Protein AF-0000000078813702 (afdb_homodimer)

Foldseek 3Di:
DVVVVVVVVVVVVVVVVVCPPPPVLPQPAEEEEEEADQQDVQFPLQVLLCVVNSYDYHYPYYHPDALLVVLQCVVVCNSDHPVCLLGHQAYEYEREPLAAQQDDPPEDPALVPDDDNDDPPHNVNSVNSNVRVSLVSQQCLCCVPPHPNDVPPRGHDYAYEYEYDLACLSPNRRVNVVVVCVVVVHHYQYNHVQLPAHQVDADPPVRAGPQCVFADAWDDDPNHTGHDHGDGDPPRPSSNSSSVSVNVSVVVRGDDDD/DVVVVVVVVVVVVVVVPVCPPVPVQPQPAEEEEEEADQQDVQFPLQVLLCVVNSYHYHYPYYHPDALLVVLQCVVVCNSDHPVCLLGHQAYEYERAPLAAQADDPPEDPALVPDDPNDDPPHNVNSVNSNVRVSLVSQQCLCCVPPHPNPVPPRGHDYAYEYEYDQACLSPNRRVNVVVVCVVVVHHYQYNRVQLPAHPVDADPPPRAGPQCVFADAWDDDPNHTGHDHGDGDNPRPSSNSSSVSVNVRVVVRGDDDD

Structure (mmCIF, N/CA/C/O backbone):
data_AF-0000000078813702-model_v1
#
loop_
_entity.id
_entity.type
_entity.pdbx_description
1 polymer 'DUF5040 domain-containing protein'
#
loop_
_atom_site.group_PDB
_atom_site.id
_atom_site.type_symbol
_atom_site.label_atom_id
_atom_site.label_alt_id
_atom_site.label_comp_id
_atom_site.label_asym_id
_atom_site.label_entity_id
_atom_site.label_seq_id
_atom_site.pdbx_PDB_ins_code
_atom_site.Cartn_x
_atom_site.Cartn_y
_atom_site.Cartn_z
_atom_site.occupancy
_atom_site.B_iso_or_equiv
_atom_site.auth_seq_id
_atom_site.auth_comp_id
_atom_site.auth_asym_id
_atom_site.auth_atom_id
_atom_site.pdbx_PDB_model_num
ATOM 1 N N . MET A 1 1 ? -13.148 13.312 -66.688 1 25.5 1 MET A N 1
ATOM 2 C CA . MET A 1 1 ? -11.953 12.656 -66.188 1 25.5 1 MET A CA 1
ATOM 3 C C . MET A 1 1 ? -11.555 13.266 -64.812 1 25.5 1 MET A C 1
ATOM 5 O O . MET A 1 1 ? -10.68 12.734 -64.125 1 25.5 1 MET A O 1
ATOM 9 N N . LYS A 1 2 ? -12 14.539 -64.625 1 39.94 2 LYS A N 1
ATOM 10 C CA . LYS A 1 2 ? -11.578 15.219 -63.375 1 39.94 2 LYS A CA 1
ATOM 11 C C . LYS A 1 2 ? -12.367 14.734 -62.188 1 39.94 2 LYS A C 1
ATOM 13 O O . LYS A 1 2 ? -11.867 14.766 -61.031 1 39.94 2 LYS A O 1
ATOM 18 N N . LYS A 1 3 ? -13.648 14.484 -62.375 1 47.28 3 LYS A N 1
ATOM 19 C CA . LYS A 1 3 ? -14.43 14.07 -61.188 1 47.28 3 LYS A CA 1
ATOM 20 C C . LYS A 1 3 ? -14.016 12.688 -60.719 1 47.28 3 LYS A C 1
ATOM 22 O O . LYS A 1 3 ? -14.234 12.336 -59.562 1 47.28 3 LYS A O 1
ATOM 27 N N . THR A 1 4 ? -13.539 11.922 -61.719 1 44.28 4 THR A N 1
ATOM 28 C CA . THR A 1 4 ? -13.133 10.586 -61.312 1 44.28 4 THR A CA 1
ATOM 29 C C . THR A 1 4 ? -11.836 10.633 -60.5 1 44.28 4 THR A C 1
ATOM 31 O O . THR A 1 4 ? -11.578 9.75 -59.688 1 44.28 4 THR A O 1
ATOM 34 N N . PHE A 1 5 ? -11.078 11.797 -60.688 1 46.25 5 PHE A N 1
ATOM 35 C CA . PHE A 1 5 ? -9.797 11.789 -60 1 46.25 5 PHE A CA 1
ATOM 36 C C . PHE A 1 5 ? -9.984 12.164 -58.531 1 46.25 5 PHE A C 1
ATOM 38 O O . PHE A 1 5 ? -9.234 11.695 -57.656 1 46.25 5 PHE A O 1
ATOM 45 N N . LEU A 1 6 ? -11.039 13.016 -58.25 1 49.47 6 LEU A N 1
ATOM 46 C CA . LEU A 1 6 ? -11.164 13.422 -56.875 1 49.47 6 LEU A CA 1
ATOM 47 C C . LEU A 1 6 ? -11.68 12.273 -56 1 49.47 6 LEU A C 1
ATOM 49 O O . LEU A 1 6 ? -11.258 12.117 -54.844 1 49.47 6 LEU A O 1
ATOM 53 N N . THR A 1 7 ? -12.523 11.367 -56.594 1 49.41 7 THR A N 1
ATOM 54 C CA . THR A 1 7 ? -13.047 10.297 -55.781 1 49.41 7 THR A CA 1
ATOM 55 C C . THR A 1 7 ? -11.961 9.266 -55.469 1 49.41 7 THR A C 1
ATOM 57 O O . THR A 1 7 ? -11.922 8.703 -54.375 1 49.41 7 THR A O 1
ATOM 60 N N . VAL A 1 8 ? -11.023 9.102 -56.406 1 48.59 8 VAL A N 1
ATOM 61 C CA . VAL A 1 8 ? -9.984 8.117 -56.125 1 48.59 8 VAL A CA 1
ATOM 62 C C . VAL A 1 8 ? -9.016 8.672 -55.094 1 48.59 8 VAL A C 1
ATOM 64 O O . VAL A 1 8 ? -8.492 7.934 -54.25 1 48.59 8 VAL A O 1
ATOM 67 N N . LEU A 1 9 ? -8.82 10.047 -55.094 1 47.5 9 LEU A N 1
ATOM 68 C CA . LEU A 1 9 ? -7.895 10.578 -54.094 1 47.5 9 LEU A CA 1
ATOM 69 C C . LEU A 1 9 ? -8.508 10.508 -52.688 1 47.5 9 LEU A C 1
ATOM 71 O O . LEU A 1 9 ? -7.82 10.188 -51.719 1 47.5 9 LEU A O 1
ATOM 75 N N . LEU A 1 10 ? -9.867 10.68 -52.625 1 48.09 10 LEU A N 1
ATOM 76 C CA . LEU A 1 10 ? -10.477 10.602 -51.312 1 48.09 10 LEU A CA 1
ATOM 77 C C . LEU A 1 10 ? -10.523 9.156 -50.812 1 48.09 10 LEU A C 1
ATOM 79 O O . LEU A 1 10 ? -10.398 8.906 -49.594 1 48.09 10 LEU A O 1
ATOM 83 N N . PHE A 1 11 ? -10.711 8.18 -51.781 1 43.91 11 PHE A N 1
ATOM 84 C CA . PHE A 1 11 ? -10.711 6.801 -51.312 1 43.91 11 PHE A CA 1
ATOM 85 C C . PHE A 1 11 ? -9.32 6.395 -50.844 1 43.91 11 PHE A C 1
ATOM 87 O O . PHE A 1 11 ? -9.188 5.59 -49.906 1 43.91 11 PHE A O 1
ATOM 94 N N . TYR A 1 12 ? -8.273 6.848 -51.562 1 43.09 12 TYR A N 1
ATOM 95 C CA . TYR A 1 12 ? -6.941 6.457 -51.094 1 43.09 12 TYR A CA 1
ATOM 96 C C . TYR A 1 12 ? -6.609 7.133 -49.781 1 43.09 12 TYR A C 1
ATOM 98 O O . TYR A 1 12 ? -5.848 6.594 -48.969 1 43.09 12 TYR A O 1
ATOM 106 N N . ILE A 1 13 ? -7.105 8.398 -49.625 1 42.12 13 ILE A N 1
ATOM 107 C CA . ILE A 1 13 ? -6.754 9.023 -48.344 1 42.12 13 ILE A CA 1
ATOM 108 C C . ILE A 1 13 ? -7.48 8.32 -47.188 1 42.12 13 ILE A C 1
ATOM 110 O O . ILE A 1 13 ? -6.953 8.211 -46.094 1 42.12 13 ILE A O 1
ATOM 114 N N . PHE A 1 14 ? -8.805 7.926 -47.438 1 39.81 14 PHE A N 1
ATOM 115 C CA . PHE A 1 14 ? -9.484 7.301 -46.312 1 39.81 14 PHE A CA 1
ATOM 116 C C . PHE A 1 14 ? -8.875 5.938 -46 1 39.81 14 PHE A C 1
ATOM 118 O O . PHE A 1 14 ? -8.961 5.461 -44.875 1 39.81 14 PHE A O 1
ATOM 125 N N . THR A 1 15 ? -8.523 5.176 -47.125 1 38.78 15 THR A N 1
ATOM 126 C CA . THR A 1 15 ? -7.984 3.879 -46.719 1 38.78 15 THR A CA 1
ATOM 127 C C . THR A 1 15 ? -6.648 4.039 -46 1 38.78 15 THR A C 1
ATOM 129 O O . THR A 1 15 ? -6.188 3.113 -45.344 1 38.78 15 THR A O 1
ATOM 132 N N . GLY A 1 16 ? -5.914 5.102 -46.406 1 35.06 16 GLY A N 1
ATOM 133 C CA . GLY A 1 16 ? -4.625 5.191 -45.75 1 35.06 16 GLY A CA 1
ATOM 134 C C . GLY A 1 16 ? -4.734 5.504 -44.281 1 35.06 16 GLY A C 1
ATOM 135 O O . GLY A 1 16 ? -3.744 5.449 -43.531 1 35.06 16 GLY A O 1
ATOM 136 N N . ILE A 1 17 ? -5.793 6.312 -43.969 1 34.28 17 ILE A N 1
ATOM 137 C CA . ILE A 1 17 ? -5.73 6.695 -42.562 1 34.28 17 ILE A CA 1
ATOM 138 C C . ILE A 1 17 ? -5.996 5.48 -41.656 1 34.28 17 ILE A C 1
ATOM 140 O O . ILE A 1 17 ? -5.719 5.5 -40.469 1 34.28 17 ILE A O 1
ATOM 144 N N . ALA A 1 18 ? -6.871 4.531 -42.125 1 32.56 18 ALA A N 1
ATOM 145 C CA . ALA A 1 18 ? -7.238 3.535 -41.125 1 32.56 18 ALA A CA 1
ATOM 146 C C . ALA A 1 18 ? -6.07 2.598 -40.812 1 32.56 18 ALA A C 1
ATOM 148 O O . ALA A 1 18 ? -6.219 1.638 -40.062 1 32.56 18 ALA A O 1
ATOM 149 N N . VAL A 1 19 ? -5.148 2.461 -41.781 1 27.98 19 VAL A N 1
ATOM 150 C CA . VAL A 1 19 ? -4.172 1.543 -41.219 1 27.98 19 VAL A CA 1
ATOM 151 C C . VAL A 1 19 ? -3.471 2.205 -40.031 1 27.98 19 VAL A C 1
ATOM 153 O O . VAL A 1 19 ? -2.441 2.863 -40.188 1 27.98 19 VAL A O 1
ATOM 156 N N . ALA A 1 20 ? -3.938 3.332 -39.469 1 33.28 20 ALA A N 1
ATOM 157 C CA . ALA A 1 20 ? -3.291 3.467 -38.188 1 33.28 20 ALA A CA 1
ATOM 158 C C . ALA A 1 20 ? -2.988 2.1 -37.562 1 33.28 20 ALA A C 1
ATOM 160 O O . ALA A 1 20 ? -3.902 1.347 -37.219 1 33.28 20 ALA A O 1
ATOM 161 N N . GLN A 1 21 ? -2.062 1.32 -38.125 1 29.66 21 GLN A N 1
ATOM 162 C CA . GLN A 1 21 ? -1.449 0.093 -37.625 1 29.66 21 GLN A CA 1
ATOM 163 C C . GLN A 1 21 ? -1.548 0.002 -36.094 1 29.66 21 GLN A C 1
ATOM 165 O O . GLN A 1 21 ? -1.183 0.943 -35.406 1 29.66 21 GLN A O 1
ATOM 170 N N . ASN A 1 22 ? -2.584 -0.532 -35.531 1 34.44 22 ASN A N 1
ATOM 171 C CA . ASN A 1 22 ? -2.426 -1.253 -34.281 1 34.44 22 ASN A CA 1
ATOM 172 C C . ASN A 1 22 ? -0.98 -1.686 -34.062 1 34.44 22 ASN A C 1
ATOM 174 O O . ASN A 1 22 ? -0.548 -2.715 -34.594 1 34.44 22 ASN A O 1
ATOM 178 N N . LEU A 1 23 ? -0.063 -0.91 -34.344 1 37.12 23 LEU A N 1
ATOM 179 C CA . LEU A 1 23 ? 1.219 -1.388 -33.844 1 37.12 23 LEU A CA 1
ATOM 180 C C . LEU A 1 23 ? 1.02 -2.297 -32.625 1 37.12 23 LEU A C 1
ATOM 182 O O . LEU A 1 23 ? 0.469 -1.871 -31.625 1 37.12 23 LEU A O 1
ATOM 186 N N . SER A 1 24 ? 0.546 -3.447 -32.844 1 40.66 24 SER A N 1
ATOM 187 C CA . SER A 1 24 ? 0.539 -4.484 -31.812 1 40.66 24 SER A CA 1
ATOM 188 C C . SER A 1 24 ? 1.57 -4.195 -30.734 1 40.66 24 SER A C 1
ATOM 190 O O . SER A 1 24 ? 2.775 -4.289 -30.969 1 40.66 24 SER A O 1
ATOM 192 N N . LYS A 1 25 ? 1.505 -3.111 -30.156 1 52.72 25 LYS A N 1
ATOM 193 C CA . LYS A 1 25 ? 2.41 -2.836 -29.031 1 52.72 25 LYS A CA 1
ATOM 194 C C . LYS A 1 25 ? 2.855 -4.129 -28.359 1 52.72 25 LYS A C 1
ATOM 196 O O . LYS A 1 25 ? 2.037 -4.844 -27.781 1 52.72 25 LYS A O 1
ATOM 201 N N . THR A 1 26 ? 3.773 -4.91 -28.922 1 74.38 26 THR A N 1
ATOM 202 C CA . THR A 1 26 ? 4.387 -6.121 -28.391 1 74.38 26 THR A CA 1
ATOM 203 C C . THR A 1 26 ? 4.598 -6 -26.875 1 74.38 26 THR A C 1
ATOM 205 O O . THR A 1 26 ? 5.16 -5.012 -26.406 1 74.38 26 THR A O 1
ATOM 208 N N . THR A 1 27 ? 3.75 -6.773 -26.188 1 83.56 27 THR A N 1
ATOM 209 C CA . THR A 1 27 ? 3.92 -6.816 -24.75 1 83.56 27 THR A CA 1
ATOM 210 C C . THR A 1 27 ? 5.32 -7.301 -24.375 1 83.56 27 THR A C 1
ATOM 212 O O . THR A 1 27 ? 5.879 -8.172 -25.047 1 83.56 27 THR A O 1
ATOM 215 N N . GLU A 1 28 ? 5.754 -6.672 -23.406 1 89.19 28 GLU A N 1
ATOM 216 C CA . GLU A 1 28 ? 7.105 -6.969 -22.938 1 89.19 28 GLU A CA 1
ATOM 217 C C . GLU A 1 28 ? 7.125 -8.203 -22.047 1 89.19 28 GLU A C 1
ATOM 219 O O . GLU A 1 28 ? 8.086 -8.977 -22.078 1 89.19 28 GLU A O 1
ATOM 224 N N . TYR A 1 29 ? 6.055 -8.422 -21.344 1 97.25 29 TYR A N 1
ATOM 225 C CA . TYR A 1 29 ? 5.988 -9.508 -20.375 1 97.25 29 TYR A CA 1
ATOM 226 C C . TYR A 1 29 ? 4.707 -10.32 -20.547 1 97.25 29 TYR A C 1
ATOM 228 O O . TYR A 1 29 ? 3.744 -9.844 -21.156 1 97.25 29 TYR A O 1
ATOM 236 N N . LYS A 1 30 ? 4.773 -11.5 -20.172 1 98.31 30 LYS A N 1
ATOM 237 C CA . LYS A 1 30 ? 3.6 -12.344 -19.969 1 98.31 30 LYS A CA 1
ATOM 238 C C . LYS A 1 30 ? 3.482 -12.805 -18.531 1 98.31 30 LYS A C 1
ATOM 240 O O . LYS A 1 30 ? 4.391 -13.453 -18 1 98.31 30 LYS A O 1
ATOM 245 N N . ILE A 1 31 ? 2.363 -12.5 -17.891 1 98.75 31 ILE A N 1
ATOM 246 C CA . ILE A 1 31 ? 2.195 -12.812 -16.469 1 98.75 31 ILE A CA 1
ATOM 247 C C . ILE A 1 31 ? 0.979 -13.719 -16.281 1 98.75 31 ILE A C 1
ATOM 249 O O . ILE A 1 31 ? -0.13 -13.375 -16.703 1 98.75 31 ILE A O 1
ATOM 253 N N . LEU A 1 32 ? 1.198 -14.859 -15.727 1 98.88 32 LEU A N 1
ATOM 254 C CA . LEU A 1 32 ? 0.142 -15.812 -15.406 1 98.88 32 LEU A CA 1
ATOM 255 C C . LEU A 1 32 ? -0.361 -15.617 -13.984 1 98.88 32 LEU A C 1
ATOM 257 O O . LEU A 1 32 ? 0.436 -15.531 -13.047 1 98.88 32 LEU A O 1
ATOM 261 N N . LEU A 1 33 ? -1.659 -15.508 -13.867 1 98.88 33 LEU A N 1
ATOM 262 C CA . LEU A 1 33 ? -2.289 -15.391 -12.555 1 98.88 33 LEU A CA 1
ATOM 263 C C . LEU A 1 33 ? -3.201 -16.594 -12.289 1 98.88 33 LEU A C 1
ATOM 265 O O . LEU A 1 33 ? -4.016 -16.953 -13.133 1 98.88 33 LEU A O 1
ATOM 269 N N . THR A 1 34 ? -2.979 -17.203 -11.195 1 98.69 34 THR A N 1
ATOM 270 C CA . THR A 1 34 ? -3.951 -18.172 -10.68 1 98.69 34 THR A CA 1
ATOM 271 C C . THR A 1 34 ? -4.594 -17.656 -9.398 1 98.69 34 THR A C 1
ATOM 273 O O . THR A 1 34 ? -3.969 -16.906 -8.641 1 98.69 34 THR A O 1
ATOM 276 N N . GLY A 1 35 ? -5.758 -17.984 -9.219 1 97.69 35 GLY A N 1
ATOM 277 C CA . GLY A 1 35 ? -6.527 -17.516 -8.078 1 97.69 35 GLY A CA 1
ATOM 278 C C . GLY A 1 35 ? -7.992 -17.906 -8.148 1 97.69 35 GLY A C 1
ATOM 279 O O . GLY A 1 35 ? -8.367 -18.812 -8.898 1 97.69 35 GLY A O 1
ATOM 280 N N . ALA A 1 36 ? -8.758 -17.312 -7.305 1 96.12 36 ALA A N 1
ATOM 281 C CA . ALA A 1 36 ? -10.195 -17.531 -7.242 1 96.12 36 ALA A CA 1
ATOM 282 C C . ALA A 1 36 ? -10.961 -16.234 -7.523 1 96.12 36 ALA A C 1
ATOM 284 O O . ALA A 1 36 ? -10.648 -15.516 -8.477 1 96.12 36 ALA A O 1
ATOM 285 N N . SER A 1 37 ? -11.945 -15.992 -6.777 1 94.19 37 SER A N 1
ATOM 286 C CA . SER A 1 37 ? -12.852 -14.891 -7.07 1 94.19 37 SER A CA 1
ATOM 287 C C . SER A 1 37 ? -12.133 -13.547 -6.969 1 94.19 37 SER A C 1
ATOM 289 O O . SER A 1 37 ? -12.391 -12.641 -7.766 1 94.19 37 SER A O 1
ATOM 291 N N . PHE A 1 38 ? -11.195 -13.367 -6.105 1 94.19 38 PHE A N 1
ATOM 292 C CA . PHE A 1 38 ? -10.523 -12.094 -5.887 1 94.19 38 PHE A CA 1
ATOM 293 C C . PHE A 1 38 ? -9.578 -11.781 -7.039 1 94.19 38 PHE A C 1
ATOM 295 O O . PHE A 1 38 ? -9.148 -10.633 -7.211 1 94.19 38 PHE A O 1
ATOM 302 N N . ALA A 1 39 ? -9.289 -12.82 -7.73 1 95.5 39 ALA A N 1
ATOM 303 C CA . ALA A 1 39 ? -8.336 -12.68 -8.828 1 95.5 39 ALA A CA 1
ATOM 304 C C . ALA A 1 39 ? -9.031 -12.789 -10.18 1 95.5 39 ALA A C 1
ATOM 306 O O . ALA A 1 39 ? -8.391 -12.688 -11.227 1 95.5 39 ALA A O 1
ATOM 307 N N . SER A 1 40 ? -10.297 -12.977 -10.172 1 95.31 40 SER A N 1
ATOM 308 C CA . SER A 1 40 ? -11.023 -13.195 -11.414 1 95.31 40 SER A CA 1
ATOM 309 C C . SER A 1 40 ? -10.977 -11.961 -12.312 1 95.31 40 SER A C 1
ATOM 311 O O . SER A 1 40 ? -10.867 -10.836 -11.82 1 95.31 40 SER A O 1
ATOM 313 N N . PRO A 1 41 ? -11.109 -12.188 -13.609 1 93.5 41 PRO A N 1
ATOM 314 C CA . PRO A 1 41 ? -10.969 -11.062 -14.539 1 93.5 41 PRO A CA 1
ATOM 315 C C . PRO A 1 41 ? -12.031 -9.984 -14.328 1 93.5 41 PRO A C 1
ATOM 317 O O . PRO A 1 41 ? -11.805 -8.82 -14.664 1 93.5 41 PRO A O 1
ATOM 320 N N . GLN A 1 42 ? -13.117 -10.352 -13.719 1 93.56 42 GLN A N 1
ATOM 321 C CA . GLN A 1 42 ? -14.195 -9.391 -13.484 1 93.56 42 GLN A CA 1
ATOM 322 C C . GLN A 1 42 ? -13.75 -8.297 -12.516 1 93.56 42 GLN A C 1
ATOM 324 O O . GLN A 1 42 ? -14.352 -7.227 -12.461 1 93.56 42 GLN A O 1
ATOM 329 N N . ASN A 1 43 ? -12.734 -8.555 -11.734 1 95.44 43 ASN A N 1
ATOM 330 C CA . ASN A 1 43 ? -12.234 -7.559 -10.797 1 95.44 43 ASN A CA 1
ATOM 331 C C . ASN A 1 43 ? -11.453 -6.461 -11.508 1 95.44 43 ASN A C 1
ATOM 333 O O . ASN A 1 43 ? -11.734 -5.273 -11.328 1 95.44 43 ASN A O 1
ATOM 337 N N . GLY A 1 44 ? -10.523 -6.852 -12.242 1 96 44 GLY A N 1
ATOM 338 C CA . GLY A 1 44 ? -9.883 -5.895 -13.133 1 96 44 GLY A CA 1
ATOM 339 C C . GLY A 1 44 ? -8.508 -5.469 -12.656 1 96 44 GLY A C 1
ATOM 340 O O . GLY A 1 44 ? -7.699 -4.977 -13.445 1 96 44 GLY A O 1
ATOM 341 N N . TRP A 1 45 ? -8.188 -5.652 -11.359 1 98.12 45 TRP A N 1
ATOM 342 C CA . TRP A 1 45 ? -6.93 -5.105 -10.859 1 98.12 45 TRP A CA 1
ATOM 343 C C . TRP A 1 45 ? -5.742 -5.695 -11.609 1 98.12 45 TRP A C 1
ATOM 345 O O . TRP A 1 45 ? -4.773 -4.992 -11.906 1 98.12 45 TRP A O 1
ATOM 355 N N . PHE A 1 46 ? -5.812 -7.004 -11.945 1 98.56 46 PHE A N 1
ATOM 356 C CA . PHE A 1 46 ? -4.719 -7.691 -12.617 1 98.56 46 PHE A CA 1
ATOM 357 C C . PHE A 1 46 ? -4.562 -7.199 -14.047 1 98.56 46 PHE A C 1
ATOM 359 O O . PHE A 1 46 ? -3.453 -6.91 -14.492 1 98.56 46 PHE A O 1
ATOM 366 N N . GLU A 1 47 ? -5.621 -7.004 -14.734 1 98.06 47 GLU A N 1
ATOM 367 C CA . GLU A 1 47 ? -5.609 -6.531 -16.109 1 98.06 47 GLU A CA 1
ATOM 368 C C . GLU A 1 47 ? -5.098 -5.094 -16.203 1 98.06 47 GLU A C 1
ATOM 370 O O . GLU A 1 47 ? -4.281 -4.773 -17.062 1 98.06 47 GLU A O 1
ATOM 375 N N . ILE A 1 48 ? -5.602 -4.293 -15.266 1 97.38 48 ILE A N 1
ATOM 376 C CA . ILE A 1 48 ? -5.121 -2.916 -15.188 1 97.38 48 ILE A CA 1
ATOM 377 C C . ILE A 1 48 ? -3.611 -2.908 -14.961 1 97.38 48 ILE A C 1
ATOM 379 O O . ILE A 1 48 ? -2.879 -2.205 -15.664 1 97.38 48 ILE A O 1
ATOM 383 N N . GLY A 1 49 ? -3.148 -3.686 -13.992 1 97.75 49 GLY A N 1
ATOM 384 C CA . GLY A 1 49 ? -1.734 -3.746 -13.664 1 97.75 49 GLY A CA 1
ATOM 385 C C . GLY A 1 49 ? -0.873 -4.227 -14.812 1 97.75 49 GLY A C 1
ATOM 386 O O . GLY A 1 49 ? 0.174 -3.643 -15.102 1 97.75 49 GLY A O 1
ATOM 387 N N . CYS A 1 50 ? -1.33 -5.219 -15.469 1 98 50 CYS A N 1
ATOM 388 C CA . CYS A 1 50 ? -0.576 -5.75 -16.594 1 98 50 CYS A CA 1
ATOM 389 C C . CYS A 1 50 ? -0.479 -4.727 -17.719 1 98 50 CYS A C 1
ATOM 391 O O . CYS A 1 50 ? 0.575 -4.578 -18.344 1 98 50 CYS A O 1
ATOM 393 N N . ARG A 1 51 ? -1.549 -4.047 -17.953 1 96.81 51 ARG A N 1
ATOM 394 C CA . ARG A 1 51 ? -1.504 -2.998 -18.969 1 96.81 51 ARG A CA 1
ATOM 395 C C . ARG A 1 51 ? -0.458 -1.943 -18.625 1 96.81 51 ARG A C 1
ATOM 397 O O . ARG A 1 51 ? 0.33 -1.537 -19.484 1 96.81 51 ARG A O 1
ATOM 404 N N . LYS A 1 52 ? -0.448 -1.562 -17.438 1 96.06 52 LYS A N 1
ATOM 405 C CA . LYS A 1 52 ? 0.506 -0.55 -17 1 96.06 52 LYS A CA 1
ATOM 406 C C . LYS A 1 52 ? 1.94 -1.057 -17.109 1 96.06 52 LYS A C 1
ATOM 408 O O . LYS A 1 52 ? 2.861 -0.277 -17.375 1 96.06 52 LYS A O 1
ATOM 413 N N . LEU A 1 53 ? 2.109 -2.344 -16.984 1 96.88 53 LEU A N 1
ATOM 414 C CA . LEU A 1 53 ? 3.426 -2.969 -17.062 1 96.88 53 LEU A CA 1
ATOM 415 C C . LEU A 1 53 ? 3.779 -3.33 -18.5 1 96.88 53 LEU A C 1
ATOM 417 O O . LEU A 1 53 ? 4.84 -3.904 -18.75 1 96.88 53 LEU A O 1
ATOM 421 N N . ASN A 1 54 ? 2.9 -3.053 -19.422 1 96.06 54 ASN A N 1
ATOM 422 C CA . ASN A 1 54 ? 3.033 -3.514 -20.797 1 96.06 54 ASN A CA 1
ATOM 423 C C . ASN A 1 54 ? 3.199 -5.031 -20.859 1 96.06 54 ASN A C 1
ATOM 425 O O . ASN A 1 54 ? 4.105 -5.531 -21.531 1 96.06 54 ASN A O 1
ATOM 429 N N . ALA A 1 55 ? 2.34 -5.648 -20.109 1 97.81 55 ALA A N 1
ATOM 430 C CA . ALA A 1 55 ? 2.363 -7.109 -20.047 1 97.81 55 ALA A CA 1
ATOM 431 C C . ALA A 1 55 ? 1.054 -7.707 -20.547 1 97.81 55 ALA A C 1
ATOM 433 O O . ALA A 1 55 ? -0.005 -7.086 -20.438 1 97.81 55 ALA A O 1
ATOM 434 N N . GLU A 1 56 ? 1.128 -8.828 -21.141 1 98.06 56 GLU A N 1
ATOM 435 C CA . GLU A 1 56 ? -0.053 -9.641 -21.422 1 98.06 56 GLU A CA 1
ATOM 436 C C . GLU A 1 56 ? -0.547 -10.352 -20.172 1 98.06 56 GLU A C 1
ATOM 438 O O . GLU A 1 56 ? 0.216 -11.062 -19.5 1 98.06 56 GLU A O 1
ATOM 443 N N . ALA A 1 57 ? -1.76 -10.148 -19.891 1 98.19 57 ALA A N 1
ATOM 444 C CA . ALA A 1 57 ? -2.379 -10.797 -18.734 1 98.19 57 ALA A CA 1
ATOM 445 C C . ALA A 1 57 ? -2.893 -12.188 -19.109 1 98.19 57 ALA A C 1
ATOM 447 O O . ALA A 1 57 ? -3.773 -12.328 -19.953 1 98.19 57 ALA A O 1
ATOM 448 N N . ILE A 1 58 ? -2.375 -13.203 -18.531 1 98.38 58 ILE A N 1
ATOM 449 C CA . ILE A 1 58 ? -2.922 -14.555 -18.625 1 98.38 58 ILE A CA 1
ATOM 450 C C . ILE A 1 58 ? -3.635 -14.914 -17.312 1 98.38 58 ILE A C 1
ATOM 452 O O . ILE A 1 58 ? -3.006 -15.398 -16.375 1 98.38 58 ILE A O 1
ATOM 456 N N . ASN A 1 59 ? -4.855 -14.703 -17.281 1 98.5 59 ASN A N 1
ATOM 457 C CA . ASN A 1 59 ? -5.629 -14.867 -16.062 1 98.5 59 ASN A CA 1
ATOM 458 C C . ASN A 1 59 ? -6.359 -16.203 -16.031 1 98.5 59 ASN A C 1
ATOM 460 O O . ASN A 1 59 ? -7.293 -16.422 -16.812 1 98.5 59 ASN A O 1
ATOM 464 N N . ARG A 1 60 ? -5.992 -17.078 -15.125 1 98.44 60 ARG A N 1
ATOM 465 C CA . ARG A 1 60 ? -6.582 -18.406 -14.984 1 98.44 60 ARG A CA 1
ATOM 466 C C . ARG A 1 60 ? -7.441 -18.5 -13.727 1 98.44 60 ARG A C 1
ATOM 468 O O . ARG A 1 60 ? -7.801 -19.594 -13.289 1 98.44 60 ARG A O 1
ATOM 475 N N . ALA A 1 61 ? -7.699 -17.391 -13.133 1 98.38 61 ALA A N 1
ATOM 476 C CA . ALA A 1 61 ? -8.5 -17.406 -11.914 1 98.38 61 ALA A CA 1
ATOM 477 C C . ALA A 1 61 ? -9.945 -17.797 -12.203 1 98.38 61 ALA A C 1
ATOM 479 O O . ALA A 1 61 ? -10.531 -17.328 -13.18 1 98.38 61 ALA A O 1
ATOM 480 N N . ILE A 1 62 ? -10.477 -18.641 -11.406 1 96.38 62 ILE A N 1
ATOM 481 C CA . ILE A 1 62 ? -11.867 -19.062 -11.492 1 96.38 62 ILE A CA 1
ATOM 482 C C . ILE A 1 62 ? -12.523 -18.953 -10.117 1 96.38 62 ILE A C 1
ATOM 484 O O . ILE A 1 62 ? -12.016 -19.516 -9.141 1 96.38 62 ILE A O 1
ATOM 488 N N . GLY A 1 63 ? -13.641 -18.234 -10.07 1 94.88 63 GLY A N 1
ATOM 489 C CA . GLY A 1 63 ? -14.367 -18.109 -8.812 1 94.88 63 GLY A CA 1
ATOM 490 C C . GLY A 1 63 ? -14.672 -19.438 -8.164 1 94.88 63 GLY A C 1
ATOM 491 O O . GLY A 1 63 ? -15.078 -20.391 -8.836 1 94.88 63 GLY A O 1
ATOM 492 N N . GLY A 1 64 ? -14.484 -19.547 -6.801 1 93.94 64 GLY A N 1
ATOM 493 C CA . GLY A 1 64 ? -14.805 -20.75 -6.062 1 93.94 64 GLY A CA 1
ATOM 494 C C . GLY A 1 64 ? -13.664 -21.75 -6.023 1 93.94 64 GLY A C 1
ATOM 495 O O . GLY A 1 64 ? -13.672 -22.688 -5.215 1 93.94 64 GLY A O 1
ATOM 496 N N . GLU A 1 65 ? -12.664 -21.562 -6.836 1 96.56 65 GLU A N 1
ATOM 497 C CA . GLU A 1 65 ? -11.539 -22.484 -6.859 1 96.56 65 GLU A CA 1
ATOM 498 C C . GLU A 1 65 ? -10.555 -22.203 -5.73 1 96.56 65 GLU A C 1
ATOM 500 O O . GLU A 1 65 ? -10.523 -21.078 -5.207 1 96.56 65 GLU A O 1
ATOM 505 N N . ALA A 1 66 ? -9.906 -23.266 -5.34 1 98.06 66 ALA A N 1
ATOM 506 C CA . ALA A 1 66 ? -8.836 -23.203 -4.348 1 98.06 66 ALA A CA 1
ATOM 507 C C . ALA A 1 66 ? -7.496 -23.625 -4.953 1 98.06 66 ALA A C 1
ATOM 509 O O . ALA A 1 66 ? -7.426 -23.984 -6.129 1 98.06 66 ALA A O 1
ATOM 510 N N . ILE A 1 67 ? -6.492 -23.516 -4.148 1 98.69 67 ILE A N 1
ATOM 511 C CA . ILE A 1 67 ? -5.16 -23.891 -4.602 1 98.69 67 ILE A CA 1
ATOM 512 C C . ILE A 1 67 ? -5.16 -25.359 -5.047 1 98.69 67 ILE A C 1
ATOM 514 O O . ILE A 1 67 ? -4.43 -25.734 -5.965 1 98.69 67 ILE A O 1
ATOM 518 N N . ALA A 1 68 ? -6.008 -26.156 -4.461 1 98.69 68 ALA A N 1
ATOM 519 C CA . ALA A 1 68 ? -6.145 -27.547 -4.875 1 98.69 68 ALA A CA 1
ATOM 520 C C . ALA A 1 68 ? -6.547 -27.641 -6.344 1 98.69 68 ALA A C 1
ATOM 522 O O . ALA A 1 68 ? -6.059 -28.5 -7.074 1 98.69 68 ALA A O 1
ATOM 523 N N . ASN A 1 69 ? -7.438 -26.797 -6.762 1 98.56 69 ASN A N 1
ATOM 524 C CA . ASN A 1 69 ? -7.859 -26.781 -8.156 1 98.56 69 ASN A CA 1
ATOM 525 C C . ASN A 1 69 ? -6.711 -26.406 -9.086 1 98.56 69 ASN A C 1
ATOM 527 O O . ASN A 1 69 ? -6.547 -27 -10.156 1 98.56 69 ASN A O 1
ATOM 531 N N . THR A 1 70 ? -5.965 -25.406 -8.672 1 98.56 70 THR A N 1
ATOM 532 C CA . THR A 1 70 ? -4.785 -25.016 -9.445 1 98.56 70 THR A CA 1
ATOM 533 C C . THR A 1 70 ? -3.812 -26.172 -9.57 1 98.56 70 THR A C 1
ATOM 535 O O . THR A 1 70 ? -3.322 -26.469 -10.664 1 98.56 70 THR A O 1
ATOM 538 N N . ALA A 1 71 ? -3.596 -26.844 -8.477 1 98.81 71 ALA A N 1
ATOM 539 C CA . ALA A 1 71 ? -2.723 -28.016 -8.469 1 98.81 71 ALA A CA 1
ATOM 540 C C . ALA A 1 71 ? -3.234 -29.078 -9.43 1 98.81 71 ALA A C 1
ATOM 542 O O . ALA A 1 71 ? -2.461 -29.656 -10.203 1 98.81 71 ALA A O 1
ATOM 543 N N . ASN A 1 72 ? -4.465 -29.328 -9.367 1 98.88 72 ASN A N 1
ATOM 544 C CA . ASN A 1 72 ? -5.055 -30.344 -10.219 1 98.88 72 ASN A CA 1
ATOM 545 C C . ASN A 1 72 ? -4.996 -29.953 -11.688 1 98.88 72 ASN A C 1
ATOM 547 O O . ASN A 1 72 ? -4.742 -30.797 -12.547 1 98.88 72 ASN A O 1
ATOM 551 N N . ARG A 1 73 ? -5.215 -28.688 -12 1 98.62 73 ARG A N 1
ATOM 552 C CA . ARG A 1 73 ? -5.09 -28.234 -13.375 1 98.62 73 ARG A CA 1
ATOM 553 C C . ARG A 1 73 ? -3.654 -28.359 -13.875 1 98.62 73 ARG A C 1
ATOM 555 O O . ARG A 1 73 ? -3.422 -28.672 -15.047 1 98.62 73 ARG A O 1
ATOM 562 N N . MET A 1 74 ? -2.779 -28.094 -12.969 1 98.19 74 MET A N 1
ATOM 563 C CA . MET A 1 74 ? -1.379 -28.312 -13.328 1 98.19 74 MET A CA 1
ATOM 564 C C . MET A 1 74 ? -1.101 -29.781 -13.586 1 98.19 74 MET A C 1
ATOM 566 O O . MET A 1 74 ? -0.457 -30.141 -14.57 1 98.19 74 MET A O 1
ATOM 570 N N . ALA A 1 75 ? -1.575 -30.594 -12.719 1 98.31 75 ALA A N 1
ATOM 571 C CA . ALA A 1 75 ? -1.38 -32.031 -12.828 1 98.31 75 ALA A CA 1
ATOM 572 C C . ALA A 1 75 ? -1.955 -32.562 -14.141 1 98.31 75 ALA A C 1
ATOM 574 O O . ALA A 1 75 ? -1.364 -33.438 -14.773 1 98.31 75 ALA A O 1
ATOM 575 N N . ASN A 1 76 ? -3.025 -32.031 -14.508 1 97.75 76 ASN A N 1
ATOM 576 C CA . ASN A 1 76 ? -3.709 -32.5 -15.711 1 97.75 76 ASN A CA 1
ATOM 577 C C . ASN A 1 76 ? -3.219 -31.766 -16.953 1 97.75 76 ASN A C 1
ATOM 579 O O . ASN A 1 76 ? -3.707 -32.031 -18.062 1 97.75 76 ASN A O 1
ATOM 583 N N . GLY A 1 77 ? -2.363 -30.797 -16.812 1 97.12 77 GLY A N 1
ATOM 584 C CA . GLY A 1 77 ? -1.78 -30.109 -17.953 1 97.12 77 GLY A CA 1
ATOM 585 C C . GLY A 1 77 ? -2.691 -29.047 -18.547 1 97.12 77 GLY A C 1
ATOM 586 O O . GLY A 1 77 ? -2.582 -28.703 -19.719 1 97.12 77 GLY A O 1
ATOM 587 N N . THR A 1 78 ? -3.639 -28.547 -17.719 1 98.12 78 THR A N 1
ATOM 588 C CA . THR A 1 78 ? -4.621 -27.609 -18.266 1 98.12 78 THR A CA 1
ATOM 589 C C . THR A 1 78 ? -4.402 -26.203 -17.719 1 98.12 78 THR A C 1
ATOM 591 O O . THR A 1 78 ? -5.074 -25.266 -18.141 1 98.12 78 THR A O 1
ATOM 594 N N . LEU A 1 79 ? -3.467 -26.047 -16.859 1 98.56 79 LEU A N 1
ATOM 595 C CA . LEU A 1 79 ? -3.234 -24.719 -16.312 1 98.56 79 LEU A CA 1
ATOM 596 C C . LEU A 1 79 ? -2.566 -23.797 -17.344 1 98.56 79 LEU A C 1
ATOM 598 O O . LEU A 1 79 ? -2.936 -22.641 -17.469 1 98.56 79 LEU A O 1
ATOM 602 N N . TYR A 1 80 ? -1.609 -24.297 -18.062 1 98.38 80 TYR A N 1
ATOM 603 C CA . TYR A 1 80 ? -0.92 -23.625 -19.172 1 98.38 80 TYR A CA 1
ATOM 604 C C . TYR A 1 80 ? -0.386 -24.641 -20.172 1 98.38 80 TYR A C 1
ATOM 606 O O . TYR A 1 80 ? -0.182 -25.812 -19.828 1 98.38 80 TYR A O 1
ATOM 614 N N . SER A 1 81 ? -0.199 -24.156 -21.375 1 97.69 81 SER A N 1
ATOM 615 C CA . SER A 1 81 ? 0.426 -24.984 -22.391 1 97.69 81 SER A CA 1
ATOM 616 C C . SER A 1 81 ? 1.947 -24.906 -22.312 1 97.69 81 SER A C 1
ATOM 618 O O . SER A 1 81 ? 2.496 -24.062 -21.609 1 97.69 81 SER A O 1
ATOM 620 N N . LYS A 1 82 ? 2.52 -25.812 -23.047 1 95.81 82 LYS A N 1
ATOM 621 C CA . LYS A 1 82 ? 3.977 -25.781 -23.141 1 95.81 82 LYS A CA 1
ATOM 622 C C . LYS A 1 82 ? 4.453 -24.453 -23.703 1 95.81 82 LYS A C 1
ATOM 624 O O . LYS A 1 82 ? 5.414 -23.859 -23.203 1 95.81 82 LYS A O 1
ATOM 629 N N . GLU A 1 83 ? 3.799 -24.016 -24.703 1 96.31 83 GLU A N 1
ATOM 630 C CA . GLU A 1 83 ? 4.141 -22.75 -25.328 1 96.31 83 GLU A CA 1
ATOM 631 C C . GLU A 1 83 ? 4.004 -21.594 -24.328 1 96.31 83 GLU A C 1
ATOM 633 O O . GLU A 1 83 ? 4.871 -20.719 -24.266 1 96.31 83 GLU A O 1
ATOM 638 N N . GLU A 1 84 ? 2.967 -21.688 -23.578 1 97.88 84 GLU A N 1
ATOM 639 C CA . GLU A 1 84 ? 2.771 -20.656 -22.562 1 97.88 84 GLU A CA 1
ATOM 640 C C . GLU A 1 84 ? 3.863 -20.703 -21.5 1 97.88 84 GLU A C 1
ATOM 642 O O . GLU A 1 84 ? 4.406 -19.672 -21.109 1 97.88 84 GLU A O 1
ATOM 647 N N . LEU A 1 85 ? 4.105 -21.906 -21.062 1 98.44 85 LEU A N 1
ATOM 648 C CA . LEU A 1 85 ? 5.145 -22.062 -20.047 1 98.44 85 LEU A CA 1
ATOM 649 C C . LEU A 1 85 ? 6.453 -21.438 -20.516 1 98.44 85 LEU A C 1
ATOM 651 O O . LEU A 1 85 ? 7.117 -20.734 -19.734 1 98.44 85 LEU A O 1
ATOM 655 N N . GLU A 1 86 ? 6.801 -21.578 -21.734 1 97.56 86 GLU A N 1
ATOM 656 C CA . GLU A 1 86 ? 8.055 -21.062 -22.281 1 97.56 86 GLU A CA 1
ATOM 657 C C . GLU A 1 86 ? 8.086 -19.547 -22.266 1 97.56 86 GLU A C 1
ATOM 659 O O . GLU A 1 86 ? 9.156 -18.938 -22.219 1 97.56 86 GLU A O 1
ATOM 664 N N . ASN A 1 87 ? 6.941 -19 -22.266 1 97.25 87 ASN A N 1
ATOM 665 C CA . ASN A 1 87 ? 6.895 -17.578 -22.531 1 97.25 87 ASN A CA 1
ATOM 666 C C . ASN A 1 87 ? 6.453 -16.781 -21.312 1 97.25 87 ASN A C 1
ATOM 668 O O . ASN A 1 87 ? 6.586 -15.562 -21.266 1 97.25 87 ASN A O 1
ATOM 672 N N . ILE A 1 88 ? 5.93 -17.469 -20.328 1 98.25 88 ILE A N 1
ATOM 673 C CA . ILE A 1 88 ? 5.504 -16.797 -19.109 1 98.25 88 ILE A CA 1
ATOM 674 C C . ILE A 1 88 ? 6.723 -16.266 -18.359 1 98.25 88 ILE A C 1
ATOM 676 O O . ILE A 1 88 ? 7.684 -16.984 -18.109 1 98.25 88 ILE A O 1
ATOM 680 N N . ASP A 1 89 ? 6.613 -15.023 -18.016 1 98.06 89 ASP A N 1
ATOM 681 C CA . ASP A 1 89 ? 7.723 -14.391 -17.297 1 98.06 89 ASP A CA 1
ATOM 682 C C . ASP A 1 89 ? 7.566 -14.555 -15.789 1 98.06 89 ASP A C 1
ATOM 684 O O . ASP A 1 89 ? 8.562 -14.602 -15.062 1 98.06 89 ASP A O 1
ATOM 688 N N . ALA A 1 90 ? 6.316 -14.57 -15.336 1 98.75 90 ALA A N 1
ATOM 689 C CA . ALA A 1 90 ? 6.062 -14.703 -13.898 1 98.75 90 ALA A CA 1
ATOM 690 C C . ALA A 1 90 ? 4.746 -15.422 -13.641 1 98.75 90 ALA A C 1
ATOM 692 O O . ALA A 1 90 ? 3.758 -15.195 -14.344 1 98.75 90 ALA A O 1
ATOM 693 N N . LEU A 1 91 ? 4.738 -16.234 -12.664 1 98.88 91 LEU A N 1
ATOM 694 C CA . LEU A 1 91 ? 3.539 -16.859 -12.117 1 98.88 91 LEU A CA 1
ATOM 695 C C . LEU A 1 91 ? 3.117 -16.188 -10.812 1 98.88 91 LEU A C 1
ATOM 697 O O . LEU A 1 91 ? 3.852 -16.219 -9.82 1 98.88 91 LEU A O 1
ATOM 701 N N . VAL A 1 92 ? 1.973 -15.578 -10.844 1 98.94 92 VAL A N 1
ATOM 702 C CA . VAL A 1 92 ? 1.384 -14.969 -9.648 1 98.94 92 VAL A CA 1
ATOM 703 C C . VAL A 1 92 ? 0.315 -15.898 -9.07 1 98.94 92 VAL A C 1
ATOM 705 O O . VAL A 1 92 ? -0.62 -16.297 -9.773 1 98.94 92 VAL A O 1
ATOM 708 N N . ILE A 1 93 ? 0.46 -16.25 -7.816 1 98.81 93 ILE A N 1
ATOM 709 C CA . ILE A 1 93 ? -0.496 -17.125 -7.148 1 98.81 93 ILE A CA 1
ATOM 710 C C . ILE A 1 93 ? -1.294 -16.344 -6.117 1 98.81 93 ILE A C 1
ATOM 712 O O . ILE A 1 93 ? -0.74 -15.875 -5.117 1 98.81 93 ILE A O 1
ATOM 716 N N . MET A 1 94 ? -2.531 -16.203 -6.41 1 98.12 94 MET A N 1
ATOM 717 C CA . MET A 1 94 ? -3.406 -15.5 -5.473 1 98.12 94 MET A CA 1
ATOM 718 C C . MET A 1 94 ? -4.578 -16.375 -5.059 1 98.12 94 MET A C 1
ATOM 720 O O . MET A 1 94 ? -5.734 -16.047 -5.328 1 98.12 94 MET A O 1
ATOM 724 N N . GLN A 1 95 ? -4.34 -17.484 -4.492 1 97.38 95 GLN A N 1
ATOM 725 C CA . GLN A 1 95 ? -5.309 -18.328 -3.797 1 97.38 95 GLN A CA 1
ATOM 726 C C . GLN A 1 95 ? -5.34 -18.016 -2.305 1 97.38 95 GLN A C 1
ATOM 728 O O . GLN A 1 95 ? -4.508 -18.516 -1.543 1 97.38 95 GLN A O 1
ATOM 733 N N . VAL A 1 96 ? -6.438 -17.281 -1.902 1 96.25 96 VAL A N 1
ATOM 734 C CA . VAL A 1 96 ? -6.254 -16.594 -0.632 1 96.25 96 VAL A CA 1
ATOM 735 C C . VAL A 1 96 ? -7.297 -17.062 0.374 1 96.25 96 VAL A C 1
ATOM 737 O O . VAL A 1 96 ? -7.77 -16.297 1.208 1 96.25 96 VAL A O 1
ATOM 740 N N . HIS A 1 97 ? -7.715 -18.312 0.274 1 96.12 97 HIS A N 1
ATOM 741 C CA . HIS A 1 97 ? -8.562 -18.875 1.323 1 96.12 97 HIS A CA 1
ATOM 742 C C . HIS A 1 97 ? -7.891 -18.766 2.688 1 96.12 97 HIS A C 1
ATOM 744 O O . HIS A 1 97 ? -6.672 -18.922 2.799 1 96.12 97 HIS A O 1
ATOM 750 N N . ASN A 1 98 ? -8.766 -18.484 3.711 1 96.25 98 ASN A N 1
ATOM 751 C CA . ASN A 1 98 ? -8.195 -18.297 5.039 1 96.25 98 ASN A CA 1
ATOM 752 C C . ASN A 1 98 ? -7.742 -19.625 5.652 1 96.25 98 ASN A C 1
ATOM 754 O O . ASN A 1 98 ? -8.258 -20.031 6.691 1 96.25 98 ASN A O 1
ATOM 758 N N . LYS A 1 99 ? -6.75 -20.234 5.062 1 96.94 99 LYS A N 1
ATOM 759 C CA . LYS A 1 99 ? -6.188 -21.516 5.457 1 96.94 99 LYS A CA 1
ATOM 760 C C . LYS A 1 99 ? -4.672 -21.438 5.625 1 96.94 99 LYS A C 1
ATOM 762 O O . LYS A 1 99 ? -4.043 -20.5 5.129 1 96.94 99 LYS A O 1
ATOM 767 N N . ASP A 1 100 ? -4.109 -22.328 6.375 1 97.94 100 ASP A N 1
ATOM 768 C CA . ASP A 1 100 ? -2.66 -22.438 6.516 1 97.94 100 ASP A CA 1
ATOM 769 C C . ASP A 1 100 ? -2.021 -23.016 5.258 1 97.94 100 ASP A C 1
ATOM 771 O O . ASP A 1 100 ? -2.332 -24.141 4.863 1 97.94 100 ASP A O 1
ATOM 775 N N . VAL A 1 101 ? -1.118 -22.297 4.684 1 98.38 101 VAL A N 1
ATOM 776 C CA . VAL A 1 101 ? -0.521 -22.734 3.424 1 98.38 101 VAL A CA 1
ATOM 777 C C . VAL A 1 101 ? 0.964 -23.016 3.627 1 98.38 101 VAL A C 1
ATOM 779 O O . VAL A 1 101 ? 1.693 -23.266 2.664 1 98.38 101 VAL A O 1
ATOM 782 N N . TYR A 1 102 ? 1.459 -22.984 4.84 1 97.69 102 TYR A N 1
ATOM 783 C CA . TYR A 1 102 ? 2.877 -23.109 5.152 1 97.69 102 TYR A CA 1
ATOM 784 C C . TYR A 1 102 ? 3.156 -24.422 5.875 1 97.69 102 TYR A C 1
ATOM 786 O O . TYR A 1 102 ? 4.281 -24.938 5.848 1 97.69 102 TYR A O 1
ATOM 794 N N . GLU A 1 103 ? 2.227 -25.094 6.527 1 91.5 103 GLU A N 1
ATOM 795 C CA . GLU A 1 103 ? 2.42 -26.297 7.348 1 91.5 103 GLU A CA 1
ATOM 796 C C . GLU A 1 103 ? 3.295 -27.312 6.629 1 91.5 103 GLU A C 1
ATOM 798 O O . GLU A 1 103 ? 2.971 -27.75 5.52 1 91.5 103 GLU A O 1
ATOM 803 N N . GLU A 1 104 ? 4.371 -27.75 7.41 1 90.75 104 GLU A N 1
ATOM 804 C CA . GLU A 1 104 ? 5.418 -28.5 6.715 1 90.75 104 GLU A CA 1
ATOM 805 C C . GLU A 1 104 ? 5.301 -30 6.977 1 90.75 104 GLU A C 1
ATOM 807 O O . GLU A 1 104 ? 5.93 -30.797 6.289 1 90.75 104 GLU A O 1
ATOM 812 N N . LEU A 1 105 ? 4.531 -30.375 7.82 1 89.75 105 LEU A N 1
ATOM 813 C CA . LEU A 1 105 ? 4.527 -31.75 8.32 1 89.75 105 LEU A CA 1
ATOM 814 C C . LEU A 1 105 ? 4.227 -32.719 7.191 1 89.75 105 LEU A C 1
ATOM 816 O O . LEU A 1 105 ? 4.77 -33.844 7.168 1 89.75 105 LEU A O 1
ATOM 820 N N . GLN A 1 106 ? 3.426 -32.438 6.262 1 90.25 106 GLN A N 1
ATOM 821 C CA . GLN A 1 106 ? 2.998 -33.406 5.254 1 90.25 106 GLN A CA 1
ATOM 822 C C . GLN A 1 106 ? 3.549 -33.031 3.877 1 90.25 106 GLN A C 1
ATOM 824 O O . GLN A 1 106 ? 3.043 -33.5 2.857 1 90.25 106 GLN A O 1
ATOM 829 N N . LEU A 1 107 ? 4.562 -32.25 3.842 1 97.31 107 LEU A N 1
ATOM 830 C CA . LEU A 1 107 ? 5.133 -31.859 2.555 1 97.31 107 LEU A CA 1
ATOM 831 C C . LEU A 1 107 ? 6.074 -32.938 2.035 1 97.31 107 LEU A C 1
ATOM 833 O O . LEU A 1 107 ? 6.754 -33.594 2.82 1 97.31 107 LEU A O 1
ATOM 837 N N . LYS A 1 108 ? 6.102 -33.156 0.81 1 97.62 108 LYS A N 1
ATOM 838 C CA . LYS A 1 108 ? 6.934 -34.156 0.158 1 97.62 108 LYS A CA 1
ATOM 839 C C . LYS A 1 108 ? 8.164 -33.531 -0.483 1 97.62 108 LYS A C 1
ATOM 841 O O . LYS A 1 108 ? 8.156 -32.344 -0.801 1 97.62 108 LYS A O 1
ATOM 846 N N . ASP A 1 109 ? 9.188 -34.312 -0.719 1 97.06 109 ASP A N 1
ATOM 847 C CA . ASP A 1 109 ? 10.43 -33.812 -1.302 1 97.06 109 ASP A CA 1
ATOM 848 C C . ASP A 1 109 ? 10.25 -33.5 -2.785 1 97.06 109 ASP A C 1
ATOM 850 O O . ASP A 1 109 ? 10.695 -32.438 -3.258 1 97.06 109 ASP A O 1
ATOM 854 N N . LYS A 1 110 ? 9.547 -34.375 -3.5 1 98 110 LYS A N 1
ATOM 855 C CA . LYS A 1 110 ? 9.281 -34.188 -4.922 1 98 110 LYS A CA 1
ATOM 856 C C . LYS A 1 110 ? 7.793 -33.969 -5.18 1 98 110 LYS A C 1
ATOM 858 O O . LYS A 1 110 ? 6.949 -34.562 -4.508 1 98 110 LYS A O 1
ATOM 863 N N . TYR A 1 111 ? 7.559 -33.094 -6.215 1 98.25 111 TYR A N 1
ATOM 864 C CA . TYR A 1 111 ? 6.152 -32.844 -6.523 1 98.25 111 TYR A CA 1
ATOM 865 C C . TYR A 1 111 ? 5.465 -34.125 -6.969 1 98.25 111 TYR A C 1
ATOM 867 O O . TYR A 1 111 ? 4.254 -34.281 -6.789 1 98.25 111 TYR A O 1
ATOM 875 N N . THR A 1 112 ? 6.262 -35.094 -7.488 1 98.38 112 THR A N 1
ATOM 876 C CA . THR A 1 112 ? 5.719 -36.344 -8.016 1 98.38 112 THR A CA 1
ATOM 877 C C . THR A 1 112 ? 5.289 -37.281 -6.879 1 98.38 112 THR A C 1
ATOM 879 O O . THR A 1 112 ? 4.59 -38.25 -7.109 1 98.38 112 THR A O 1
ATOM 882 N N . ASP A 1 113 ? 5.707 -37 -5.672 1 98.12 113 ASP A N 1
ATOM 883 C CA . ASP A 1 113 ? 5.406 -37.875 -4.535 1 98.12 113 ASP A CA 1
ATOM 884 C C . ASP A 1 113 ? 4.016 -37.562 -3.977 1 98.12 113 ASP A C 1
ATOM 886 O O . ASP A 1 113 ? 3.506 -38.312 -3.141 1 98.12 113 ASP A O 1
ATOM 890 N N . TYR A 1 114 ? 3.439 -36.531 -4.457 1 98.25 114 TYR A N 1
ATOM 891 C CA . TYR A 1 114 ? 2.1 -36.188 -3.992 1 98.25 114 TYR A CA 1
ATOM 892 C C . TYR A 1 114 ? 1.046 -37.031 -4.707 1 98.25 114 TYR A C 1
ATOM 894 O O . TYR A 1 114 ? 1.166 -37.312 -5.902 1 98.25 114 TYR A O 1
ATOM 902 N N . GLU A 1 115 ? 0.046 -37.375 -3.945 1 97.06 115 GLU A N 1
ATOM 903 C CA . GLU A 1 115 ? -1.115 -38.031 -4.551 1 97.06 115 GLU A CA 1
ATOM 904 C C . GLU A 1 115 ? -2.035 -37 -5.207 1 97.06 115 GLU A C 1
ATOM 906 O O . GLU A 1 115 ? -2.348 -35.969 -4.613 1 97.06 115 GLU A O 1
ATOM 911 N N . VAL A 1 116 ? -2.42 -37.312 -6.449 1 97.31 116 VAL A N 1
ATOM 912 C CA . VAL A 1 116 ? -3.35 -36.5 -7.207 1 97.31 116 VAL A CA 1
ATOM 913 C C . VAL A 1 116 ? -4.605 -37.281 -7.543 1 97.31 116 VAL A C 1
ATOM 915 O O . VAL A 1 116 ? -4.535 -38.5 -7.758 1 97.31 116 VAL A O 1
ATOM 918 N N . PRO A 1 117 ? -5.785 -36.656 -7.539 1 98.19 117 PRO A N 1
ATOM 919 C CA . PRO A 1 117 ? -6.047 -35.219 -7.43 1 98.19 117 PRO A CA 1
ATOM 920 C C . PRO A 1 117 ? -6.039 -34.719 -5.984 1 98.19 117 PRO A C 1
ATOM 922 O O . PRO A 1 117 ? -6.281 -35.5 -5.062 1 98.19 117 PRO A O 1
ATOM 925 N N . PHE A 1 118 ? -5.758 -33.469 -5.801 1 98.31 118 PHE A N 1
ATOM 926 C CA . PHE A 1 118 ? -5.82 -32.812 -4.5 1 98.31 118 PHE A CA 1
ATOM 927 C C . PHE A 1 118 ? -7.262 -32.5 -4.109 1 98.31 118 PHE A C 1
ATOM 929 O O . PHE A 1 118 ? -8.086 -32.188 -4.969 1 98.31 118 PHE A O 1
ATOM 936 N N . ASP A 1 119 ? -7.449 -32.562 -2.904 1 96.5 119 ASP A N 1
ATOM 937 C CA . ASP A 1 119 ? -8.68 -32 -2.361 1 96.5 119 ASP A CA 1
ATOM 938 C C . ASP A 1 119 ? -8.383 -30.781 -1.489 1 96.5 119 ASP A C 1
ATOM 940 O O . ASP A 1 119 ? -7.281 -30.234 -1.532 1 96.5 119 ASP A O 1
ATOM 944 N N . ARG A 1 120 ? -9.328 -30.312 -0.757 1 95.88 120 ARG A N 1
ATOM 945 C CA . ARG A 1 120 ? -9.18 -29.047 -0.025 1 95.88 120 ARG A CA 1
ATOM 946 C C . ARG A 1 120 ? -8.82 -29.312 1.435 1 95.88 120 ARG A C 1
ATOM 948 O O . ARG A 1 120 ? -9.086 -28.469 2.303 1 95.88 120 ARG A O 1
ATOM 955 N N . SER A 1 121 ? -8.195 -30.453 1.708 1 94.88 121 SER A N 1
ATOM 956 C CA . SER A 1 121 ? -7.891 -30.797 3.092 1 94.88 121 SER A CA 1
ATOM 957 C C . SER A 1 121 ? -6.535 -30.25 3.514 1 94.88 121 SER A C 1
ATOM 959 O O . SER A 1 121 ? -6.301 -30 4.699 1 94.88 121 SER A O 1
ATOM 961 N N . ASN A 1 122 ? -5.656 -30.141 2.58 1 96.5 122 ASN A N 1
ATOM 962 C CA . ASN A 1 122 ? -4.309 -29.688 2.895 1 96.5 122 ASN A CA 1
ATOM 963 C C . ASN A 1 122 ? -3.832 -28.625 1.903 1 96.5 122 ASN A C 1
ATOM 965 O O . ASN A 1 122 ? -3.232 -28.953 0.878 1 96.5 122 ASN A O 1
ATOM 969 N N . TYR A 1 123 ? -3.979 -27.438 2.295 1 98 123 TYR A N 1
ATOM 970 C CA . TYR A 1 123 ? -3.652 -26.312 1.413 1 98 123 TYR A CA 1
ATOM 971 C C . TYR A 1 123 ? -2.145 -26.172 1.259 1 98 123 TYR A C 1
ATOM 973 O O . TYR A 1 123 ? -1.655 -25.812 0.183 1 98 123 TYR A O 1
ATOM 981 N N . ALA A 1 124 ? -1.421 -26.438 2.279 1 98.56 124 ALA A N 1
ATOM 982 C CA . ALA A 1 124 ? 0.036 -26.359 2.234 1 98.56 124 ALA A CA 1
ATOM 983 C C . ALA A 1 124 ? 0.612 -27.328 1.209 1 98.56 124 ALA A C 1
ATOM 985 O O . ALA A 1 124 ? 1.498 -26.969 0.431 1 98.56 124 ALA A O 1
ATOM 986 N N . ALA A 1 125 ? 0.093 -28.516 1.185 1 98.25 125 ALA A N 1
ATOM 987 C CA . ALA A 1 125 ? 0.556 -29.531 0.234 1 98.25 125 ALA A CA 1
ATOM 988 C C . ALA A 1 125 ? 0.279 -29.094 -1.203 1 98.25 125 ALA A C 1
ATOM 990 O O . ALA A 1 125 ? 1.12 -29.281 -2.086 1 98.25 125 ALA A O 1
ATOM 991 N N . ALA A 1 126 ? -0.886 -28.578 -1.366 1 98.62 126 ALA A N 1
ATOM 992 C CA . ALA A 1 126 ? -1.245 -28.125 -2.711 1 98.62 126 ALA A CA 1
ATOM 993 C C . ALA A 1 126 ? -0.356 -26.984 -3.166 1 98.62 126 ALA A C 1
ATOM 995 O O . ALA A 1 126 ? 0.099 -26.953 -4.312 1 98.62 126 ALA A O 1
ATOM 996 N N . TYR A 1 127 ? -0.116 -26 -2.289 1 98.75 127 TYR A N 1
ATOM 997 C CA . TYR A 1 127 ? 0.818 -24.922 -2.598 1 98.75 127 TYR A CA 1
ATOM 998 C C . TYR A 1 127 ? 2.197 -25.469 -2.936 1 98.75 127 TYR A C 1
ATOM 1000 O O . TYR A 1 127 ? 2.811 -25.062 -3.924 1 98.75 127 TYR A O 1
ATOM 1008 N N . ASP A 1 128 ? 2.668 -26.359 -2.146 1 98.75 128 ASP A N 1
ATOM 1009 C CA . ASP A 1 128 ? 3.994 -26.938 -2.324 1 98.75 128 ASP A CA 1
ATOM 1010 C C . ASP A 1 128 ? 4.098 -27.672 -3.658 1 98.75 128 ASP A C 1
ATOM 1012 O O . ASP A 1 128 ? 5.098 -27.547 -4.367 1 98.75 128 ASP A O 1
ATOM 1016 N N . TYR A 1 129 ? 3.09 -28.406 -3.973 1 98.75 129 TYR A N 1
ATOM 1017 C CA . TYR A 1 129 ? 3.035 -29.094 -5.254 1 98.75 129 TYR A CA 1
ATOM 1018 C C . TYR A 1 129 ? 3.15 -28.109 -6.414 1 98.75 129 TYR A C 1
ATOM 1020 O O . TYR A 1 129 ? 3.967 -28.297 -7.316 1 98.75 129 TYR A O 1
ATOM 1028 N N . VAL A 1 130 ? 2.352 -27.047 -6.398 1 98.88 130 VAL A N 1
ATOM 1029 C CA . VAL A 1 130 ? 2.316 -26.062 -7.477 1 98.88 130 VAL A CA 1
ATOM 1030 C C . VAL A 1 130 ? 3.691 -25.422 -7.633 1 98.88 130 VAL A C 1
ATOM 1032 O O . VAL A 1 130 ? 4.199 -25.281 -8.75 1 98.88 130 VAL A O 1
ATOM 1035 N N . ILE A 1 131 ? 4.281 -25.031 -6.543 1 98.88 131 ILE A N 1
ATOM 1036 C CA . ILE A 1 131 ? 5.578 -24.359 -6.539 1 98.88 131 ILE A CA 1
ATOM 1037 C C . ILE A 1 131 ? 6.648 -25.297 -7.09 1 98.88 131 ILE A C 1
ATOM 1039 O O . ILE A 1 131 ? 7.348 -24.953 -8.047 1 98.88 131 ILE A O 1
ATOM 1043 N N . LYS A 1 132 ? 6.723 -26.484 -6.555 1 98.75 132 LYS A N 1
ATOM 1044 C CA . LYS A 1 132 ? 7.746 -27.453 -6.965 1 98.75 132 LYS A CA 1
ATOM 1045 C C . LYS A 1 132 ? 7.578 -27.844 -8.43 1 98.75 132 LYS A C 1
ATOM 1047 O O . LYS A 1 132 ? 8.562 -27.953 -9.164 1 98.75 132 LYS A O 1
ATOM 1052 N N . ARG A 1 133 ? 6.402 -28.062 -8.805 1 98.75 133 ARG A N 1
ATOM 1053 C CA . ARG A 1 133 ? 6.168 -28.5 -10.18 1 98.75 133 ARG A CA 1
ATOM 1054 C C . ARG A 1 133 ? 6.531 -27.391 -11.164 1 98.75 133 ARG A C 1
ATOM 1056 O O . ARG A 1 133 ? 7.188 -27.641 -12.18 1 98.75 133 ARG A O 1
ATOM 1063 N N . TYR A 1 134 ? 6.094 -26.188 -10.875 1 98.81 134 TYR A N 1
ATOM 1064 C CA . TYR A 1 134 ? 6.426 -25.062 -11.758 1 98.81 134 TYR A CA 1
ATOM 1065 C C . TYR A 1 134 ? 7.934 -24.906 -11.898 1 98.81 134 TYR A C 1
ATOM 1067 O O . TYR A 1 134 ? 8.453 -24.781 -13.016 1 98.81 134 TYR A O 1
ATOM 1075 N N . LEU A 1 135 ? 8.633 -24.953 -10.812 1 98.69 135 LEU A N 1
ATOM 1076 C CA . LEU A 1 135 ? 10.086 -24.844 -10.828 1 98.69 135 LEU A CA 1
ATOM 1077 C C . LEU A 1 135 ? 10.711 -25.969 -11.648 1 98.69 135 LEU A C 1
ATOM 1079 O O . LEU A 1 135 ? 11.625 -25.719 -12.445 1 98.69 135 LEU A O 1
ATOM 1083 N N . THR A 1 136 ? 10.203 -27.094 -11.422 1 98.5 136 THR A N 1
ATOM 1084 C CA . THR A 1 136 ? 10.734 -28.266 -12.117 1 98.5 136 THR A CA 1
ATOM 1085 C C . THR A 1 136 ? 10.5 -28.156 -13.625 1 98.5 136 THR A C 1
ATOM 1087 O O . THR A 1 136 ? 11.414 -28.391 -14.414 1 98.5 136 THR A O 1
ATOM 1090 N N . GLU A 1 137 ? 9.273 -27.844 -13.977 1 98.5 137 GLU A N 1
ATOM 1091 C CA . GLU A 1 137 ? 8.953 -27.734 -15.398 1 98.5 137 GLU A CA 1
ATOM 1092 C C . GLU A 1 137 ? 9.781 -26.656 -16.078 1 98.5 137 GLU A C 1
ATOM 1094 O O . GLU A 1 137 ? 10.25 -26.844 -17.203 1 98.5 137 GLU A O 1
ATOM 1099 N N . CYS A 1 138 ? 9.938 -25.531 -15.422 1 98.62 138 CYS A N 1
ATOM 1100 C CA . CYS A 1 138 ? 10.805 -24.484 -15.961 1 98.62 138 CYS A CA 1
ATOM 1101 C C . CYS A 1 138 ? 12.219 -25.016 -16.172 1 98.62 138 CYS A C 1
ATOM 1103 O O . CYS A 1 138 ? 12.805 -24.797 -17.25 1 98.62 138 CYS A O 1
ATOM 1105 N N . TYR A 1 139 ? 12.758 -25.688 -15.242 1 98.56 139 TYR A N 1
ATOM 1106 C CA . TYR A 1 139 ? 14.117 -26.219 -15.32 1 98.56 139 TYR A CA 1
ATOM 1107 C C . TYR A 1 139 ? 14.234 -27.25 -16.422 1 98.56 139 TYR A C 1
ATOM 1109 O O . TYR A 1 139 ? 15.203 -27.234 -17.188 1 98.56 139 TYR A O 1
ATOM 1117 N N . GLU A 1 140 ? 13.281 -28.062 -16.578 1 97.94 140 GLU A N 1
ATOM 1118 C CA . GLU A 1 140 ? 13.359 -29.234 -17.453 1 97.94 140 GLU A CA 1
ATOM 1119 C C . GLU A 1 140 ? 13.18 -28.828 -18.922 1 97.94 140 GLU A C 1
ATOM 1121 O O . GLU A 1 140 ? 13.43 -29.641 -19.812 1 97.94 140 GLU A O 1
ATOM 1126 N N . LEU A 1 141 ? 12.75 -27.641 -19.094 1 98.19 141 LEU A N 1
ATOM 1127 C CA . LEU A 1 141 ? 12.727 -27.156 -20.484 1 98.19 141 LEU A CA 1
ATOM 1128 C C . LEU A 1 141 ? 14.102 -27.266 -21.125 1 98.19 141 LEU A C 1
ATOM 1130 O O . LEU A 1 141 ? 14.219 -27.359 -22.344 1 98.19 141 LEU A O 1
ATOM 1134 N N . ARG A 1 142 ? 15.117 -27.328 -20.391 1 98 142 ARG A N 1
ATOM 1135 C CA . ARG A 1 142 ? 16.484 -27.438 -20.891 1 98 142 ARG A CA 1
ATOM 1136 C C . ARG A 1 142 ? 16.719 -28.781 -21.562 1 98 142 ARG A C 1
ATOM 1138 O O . ARG A 1 142 ? 17.672 -28.938 -22.328 1 98 142 ARG A O 1
ATOM 1145 N N . ASN A 1 143 ? 15.891 -29.734 -21.188 1 97.88 143 ASN A N 1
ATOM 1146 C CA . ASN A 1 143 ? 16.031 -31.078 -21.719 1 97.88 143 ASN A CA 1
ATOM 1147 C C . ASN A 1 143 ? 15.055 -31.328 -22.859 1 97.88 143 ASN A C 1
ATOM 1149 O O . ASN A 1 143 ? 15.023 -32.438 -23.438 1 97.88 143 ASN A O 1
ATOM 1153 N N . ASP A 1 144 ? 14.18 -30.406 -23.156 1 97.12 144 ASP A N 1
ATOM 1154 C CA . ASP A 1 144 ? 13.211 -30.5 -24.25 1 97.12 144 ASP A CA 1
ATOM 1155 C C . ASP A 1 144 ? 13.797 -29.953 -25.547 1 97.12 144 ASP A C 1
ATOM 1157 O O . ASP A 1 144 ? 13.961 -28.75 -25.688 1 97.12 144 ASP A O 1
ATOM 1161 N N . THR A 1 145 ? 13.992 -30.781 -26.469 1 97.44 145 THR A N 1
ATOM 1162 C CA . THR A 1 145 ? 14.695 -30.422 -27.703 1 97.44 145 THR A CA 1
ATOM 1163 C C . THR A 1 145 ? 13.898 -29.422 -28.516 1 97.44 145 THR A C 1
ATOM 1165 O O . THR A 1 145 ? 14.43 -28.781 -29.422 1 97.44 145 THR A O 1
ATOM 1168 N N . THR A 1 146 ? 12.672 -29.234 -28.25 1 97.56 146 THR A N 1
ATOM 1169 C CA . THR A 1 146 ? 11.82 -28.312 -29 1 97.56 146 THR A CA 1
ATOM 1170 C C . THR A 1 146 ? 11.703 -26.969 -28.297 1 97.56 146 THR A C 1
ATOM 1172 O O . THR A 1 146 ? 11.094 -26.031 -28.812 1 97.56 146 THR A O 1
ATOM 1175 N N . SER A 1 147 ? 12.32 -26.859 -27.156 1 97.25 147 SER A N 1
ATOM 1176 C CA . SER A 1 147 ? 12.227 -25.641 -26.344 1 97.25 147 SER A CA 1
ATOM 1177 C C . SER A 1 147 ? 13.312 -24.641 -26.719 1 97.25 147 SER A C 1
ATOM 1179 O O . SER A 1 147 ? 14.445 -25.031 -27.016 1 97.25 147 SER A O 1
ATOM 1181 N N . LYS A 1 148 ? 12.969 -23.422 -26.641 1 96.38 148 LYS A N 1
ATOM 1182 C CA . LYS A 1 148 ? 13.984 -22.391 -26.828 1 96.38 148 LYS A CA 1
ATOM 1183 C C . LYS A 1 148 ? 15.016 -22.422 -25.703 1 96.38 148 LYS A C 1
ATOM 1185 O O . LYS A 1 148 ? 16.062 -21.781 -25.812 1 96.38 148 LYS A O 1
ATOM 1190 N N . TYR A 1 149 ? 14.711 -23.156 -24.688 1 97.62 149 TYR A N 1
ATOM 1191 C CA . TYR A 1 149 ? 15.641 -23.266 -23.562 1 97.62 149 TYR A CA 1
ATOM 1192 C C . TYR A 1 149 ? 16.422 -24.562 -23.641 1 97.62 149 TYR A C 1
ATOM 1194 O O . TYR A 1 149 ? 17.109 -24.938 -22.688 1 97.62 149 TYR A O 1
ATOM 1202 N N . TYR A 1 150 ? 16.344 -25.219 -24.688 1 97.81 150 TYR A N 1
ATOM 1203 C CA . TYR A 1 150 ? 17.031 -26.5 -24.844 1 97.81 150 TYR A CA 1
ATOM 1204 C C . TYR A 1 150 ? 18.547 -26.312 -24.703 1 97.81 150 TYR A C 1
ATOM 1206 O O . TYR A 1 150 ? 19.109 -25.359 -25.25 1 97.81 150 TYR A O 1
ATOM 1214 N N . ASN A 1 151 ? 19.141 -27.141 -23.891 1 97.75 151 ASN A N 1
ATOM 1215 C CA . ASN A 1 151 ? 20.594 -27.219 -23.688 1 97.75 151 ASN A CA 1
ATOM 1216 C C . ASN A 1 151 ? 21.125 -25.984 -22.969 1 97.75 151 ASN A C 1
ATOM 1218 O O . ASN A 1 151 ? 22.312 -25.656 -23.062 1 97.75 151 ASN A O 1
ATOM 1222 N N . THR A 1 152 ? 20.188 -25.172 -22.453 1 96.81 152 THR A N 1
ATOM 1223 C CA . THR A 1 152 ? 20.656 -24.125 -21.562 1 96.81 152 THR A CA 1
ATOM 1224 C C . THR A 1 152 ? 20.969 -24.703 -20.172 1 96.81 152 THR A C 1
ATOM 1226 O O . THR A 1 152 ? 20.375 -25.703 -19.766 1 96.81 152 THR A O 1
ATOM 1229 N N . PRO A 1 153 ? 21.875 -24.109 -19.5 1 95.5 153 PRO A N 1
ATOM 1230 C CA . PRO A 1 153 ? 22.312 -24.688 -18.219 1 95.5 153 PRO A CA 1
ATOM 1231 C C . PRO A 1 153 ? 21.219 -24.641 -17.141 1 95.5 153 PRO A C 1
ATOM 1233 O O . PRO A 1 153 ? 21.172 -25.516 -16.281 1 95.5 153 PRO A O 1
ATOM 1236 N N . TYR A 1 154 ? 20.344 -23.672 -17.172 1 94.38 154 TYR A N 1
ATOM 1237 C CA . TYR A 1 154 ? 19.438 -23.516 -16.031 1 94.38 154 TYR A CA 1
ATOM 1238 C C . TYR A 1 154 ? 17.984 -23.547 -16.484 1 94.38 154 TYR A C 1
ATOM 1240 O O . TYR A 1 154 ? 17.078 -23.375 -15.672 1 94.38 154 TYR A O 1
ATOM 1248 N N . GLY A 1 155 ? 17.703 -23.875 -17.75 1 97.5 155 GLY A N 1
ATOM 1249 C CA . GLY A 1 155 ? 16.328 -23.812 -18.234 1 97.5 155 GLY A CA 1
ATOM 1250 C C . GLY A 1 155 ? 15.742 -22.406 -18.219 1 97.5 155 GLY A C 1
ATOM 1251 O O . GLY A 1 155 ? 16.469 -21.438 -18.391 1 97.5 155 GLY A O 1
ATOM 1252 N N . LYS A 1 156 ? 14.469 -22.391 -18.094 1 97.75 156 LYS A N 1
ATOM 1253 C CA . LYS A 1 156 ? 13.781 -21.094 -18 1 97.75 156 LYS A CA 1
ATOM 1254 C C . LYS A 1 156 ? 13.828 -20.562 -16.578 1 97.75 156 LYS A C 1
ATOM 1256 O O . LYS A 1 156 ? 13.5 -21.266 -15.625 1 97.75 156 LYS A O 1
ATOM 1261 N N . PRO A 1 157 ? 14.172 -19.328 -16.438 1 96.31 157 PRO A N 1
ATOM 1262 C CA . PRO A 1 157 ? 14.055 -18.734 -15.102 1 96.31 157 PRO A CA 1
ATOM 1263 C C . PRO A 1 157 ? 12.617 -18.734 -14.578 1 96.31 157 PRO A C 1
ATOM 1265 O O . PRO A 1 157 ? 11.695 -18.375 -15.305 1 96.31 157 PRO A O 1
ATOM 1268 N N . ALA A 1 158 ? 12.461 -19.172 -13.391 1 97.88 158 ALA A N 1
ATOM 1269 C CA . ALA A 1 158 ? 11.141 -19.25 -12.781 1 97.88 158 ALA A CA 1
ATOM 1270 C C . ALA A 1 158 ? 10.93 -18.109 -11.773 1 97.88 158 ALA A C 1
ATOM 1272 O O . ALA A 1 158 ? 11.672 -18 -10.797 1 97.88 158 ALA A O 1
ATOM 1273 N N . ILE A 1 159 ? 9.992 -17.234 -12.031 1 98.38 159 ILE A N 1
ATOM 1274 C CA . ILE A 1 159 ? 9.586 -16.203 -11.094 1 98.38 159 ILE A CA 1
ATOM 1275 C C . ILE A 1 159 ? 8.195 -16.516 -10.539 1 98.38 159 ILE A C 1
ATOM 1277 O O . ILE A 1 159 ? 7.219 -16.562 -11.289 1 98.38 159 ILE A O 1
ATOM 1281 N N . ILE A 1 160 ? 8.156 -16.766 -9.32 1 98.88 160 ILE A N 1
ATOM 1282 C CA . ILE A 1 160 ? 6.902 -17.016 -8.617 1 98.88 160 ILE A CA 1
ATOM 1283 C C . ILE A 1 160 ? 6.637 -15.875 -7.633 1 98.88 160 ILE A C 1
ATOM 1285 O O . ILE A 1 160 ? 7.523 -15.492 -6.871 1 98.88 160 ILE A O 1
ATOM 1289 N N . VAL A 1 161 ? 5.473 -15.32 -7.707 1 98.88 161 VAL A N 1
ATOM 1290 C CA . VAL A 1 161 ? 5.059 -14.227 -6.836 1 98.88 161 VAL A CA 1
ATOM 1291 C C . VAL A 1 161 ? 3.814 -14.633 -6.047 1 98.88 161 VAL A C 1
ATOM 1293 O O . VAL A 1 161 ? 2.846 -15.141 -6.621 1 98.88 161 VAL A O 1
ATOM 1296 N N . LEU A 1 162 ? 3.855 -14.484 -4.785 1 98.94 162 LEU A N 1
ATOM 1297 C CA . LEU A 1 162 ? 2.719 -14.766 -3.918 1 98.94 162 LEU A CA 1
ATOM 1298 C C . LEU A 1 162 ? 1.996 -13.484 -3.529 1 98.94 162 LEU A C 1
ATOM 1300 O O . LEU A 1 162 ? 2.525 -12.383 -3.721 1 98.94 162 LEU A O 1
ATOM 1304 N N . CYS A 1 163 ? 0.791 -13.633 -3.062 1 98.75 163 CYS A N 1
ATOM 1305 C CA . CYS A 1 163 ? -0.006 -12.477 -2.668 1 98.75 163 CYS A CA 1
ATOM 1306 C C . CYS A 1 163 ? -0.668 -12.703 -1.313 1 98.75 163 CYS A C 1
ATOM 1308 O O . CYS A 1 163 ? -1.104 -13.82 -1.013 1 98.75 163 CYS A O 1
ATOM 1310 N N . THR A 1 164 ? -0.796 -11.672 -0.581 1 98.69 164 THR A N 1
ATOM 1311 C CA . THR A 1 164 ? -1.722 -11.703 0.546 1 98.69 164 THR A CA 1
ATOM 1312 C C . THR A 1 164 ? -3.15 -11.43 0.08 1 98.69 164 THR A C 1
ATOM 1314 O O . THR A 1 164 ? -3.371 -11.062 -1.075 1 98.69 164 THR A O 1
ATOM 1317 N N . HIS A 1 165 ? -4.113 -11.664 0.979 1 98.31 165 HIS A N 1
ATOM 1318 C CA . HIS A 1 165 ? -5.484 -11.203 0.791 1 98.31 165 HIS A CA 1
ATOM 1319 C C . HIS A 1 165 ? -5.547 -9.688 0.652 1 98.31 165 HIS A C 1
ATOM 1321 O O . HIS A 1 165 ? -4.609 -8.984 1.046 1 98.31 165 HIS A O 1
ATOM 1327 N N . TRP A 1 166 ? -6.66 -9.188 0.083 1 97.5 166 TRP A N 1
ATOM 1328 C CA . TRP A 1 166 ? -6.707 -7.762 -0.245 1 97.5 166 TRP A CA 1
ATOM 1329 C C . TRP A 1 166 ? -6.785 -6.914 1.021 1 97.5 166 TRP A C 1
ATOM 1331 O O . TRP A 1 166 ? -6.512 -5.711 0.986 1 97.5 166 TRP A O 1
ATOM 1341 N N . HIS A 1 167 ? -7.199 -7.492 2.1 1 95.38 167 HIS A N 1
ATOM 1342 C CA . HIS A 1 167 ? -7.152 -6.801 3.383 1 95.38 167 HIS A CA 1
ATOM 1343 C C . HIS A 1 167 ? -6.734 -7.746 4.504 1 95.38 167 HIS A C 1
ATOM 1345 O O . HIS A 1 167 ? -6.445 -8.922 4.258 1 95.38 167 HIS A O 1
ATOM 1351 N N . ASP A 1 168 ? -6.59 -7.285 5.699 1 96.88 168 ASP A N 1
ATOM 1352 C CA . ASP A 1 168 ? -5.816 -7.965 6.73 1 96.88 168 ASP A CA 1
ATOM 1353 C C . ASP A 1 168 ? -6.715 -8.82 7.625 1 96.88 168 ASP A C 1
ATOM 1355 O O . ASP A 1 168 ? -6.312 -9.219 8.719 1 96.88 168 ASP A O 1
ATOM 1359 N N . CYS A 1 169 ? -7.906 -9.172 7.172 1 96.38 169 CYS A N 1
ATOM 1360 C CA . CYS A 1 169 ? -8.836 -9.906 8.016 1 96.38 169 CYS A CA 1
ATOM 1361 C C . CYS A 1 169 ? -8.547 -11.406 7.961 1 96.38 169 CYS A C 1
ATOM 1363 O O . CYS A 1 169 ? -9.055 -12.172 8.781 1 96.38 169 CYS A O 1
ATOM 1365 N N . ARG A 1 170 ? -7.852 -11.898 6.941 1 96.44 170 ARG A N 1
ATOM 1366 C CA . ARG A 1 170 ? -7.5 -13.312 6.863 1 96.44 170 ARG A CA 1
ATOM 1367 C C . ARG A 1 170 ? -6.16 -13.586 7.535 1 96.44 170 ARG A C 1
ATOM 1369 O O . ARG A 1 170 ? -5.156 -13.82 6.859 1 96.44 170 ARG A O 1
ATOM 1376 N N . THR A 1 171 ? -6.242 -13.633 8.773 1 95.88 171 THR A N 1
ATOM 1377 C CA . THR A 1 171 ? -5.035 -13.617 9.594 1 95.88 171 THR A CA 1
ATOM 1378 C C . THR A 1 171 ? -4.242 -14.906 9.414 1 95.88 171 THR A C 1
ATOM 1380 O O . THR A 1 171 ? -3.014 -14.875 9.305 1 95.88 171 THR A O 1
ATOM 1383 N N . VAL A 1 172 ? -4.957 -16.078 9.32 1 97 172 VAL A N 1
ATOM 1384 C CA . VAL A 1 172 ? -4.277 -17.359 9.18 1 97 172 VAL A CA 1
ATOM 1385 C C . VAL A 1 172 ? -3.541 -17.406 7.84 1 97 172 VAL A C 1
ATOM 1387 O O . VAL A 1 172 ? -2.346 -17.719 7.793 1 97 172 VAL A O 1
ATOM 1390 N N . TYR A 1 173 ? -4.27 -17.094 6.844 1 97.75 173 TYR A N 1
ATOM 1391 C CA . TYR A 1 173 ? -3.668 -17.125 5.516 1 97.75 173 TYR A CA 1
ATOM 1392 C C . TYR A 1 173 ? -2.545 -16.109 5.395 1 97.75 173 TYR A C 1
ATOM 1394 O O . TYR A 1 173 ? -1.439 -16.438 4.961 1 97.75 173 TYR A O 1
ATOM 1402 N N . ASN A 1 174 ? -2.818 -14.859 5.766 1 98.25 174 ASN A N 1
ATOM 1403 C CA . ASN A 1 174 ? -1.83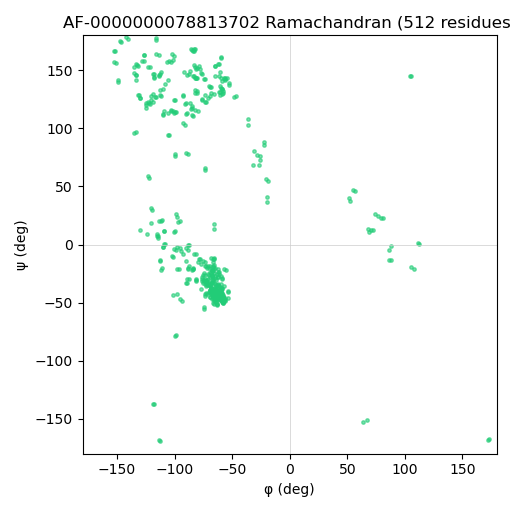7 -13.797 5.582 1 98.25 174 ASN A CA 1
ATOM 1404 C C . ASN A 1 174 ? -0.546 -14.086 6.344 1 98.25 174 ASN A C 1
ATOM 1406 O O . ASN A 1 174 ? 0.547 -13.797 5.852 1 98.25 174 ASN A O 1
ATOM 1410 N N . GLU A 1 175 ? -0.654 -14.617 7.461 1 98.25 175 GLU A N 1
ATOM 1411 C CA . GLU A 1 175 ? 0.54 -15 8.211 1 98.25 175 GLU A CA 1
ATOM 1412 C C . GLU A 1 175 ? 1.26 -16.172 7.547 1 98.25 175 GLU A C 1
ATOM 1414 O O . GLU A 1 175 ? 2.482 -16.141 7.391 1 98.25 175 GLU A O 1
ATOM 1419 N N . SER A 1 176 ? 0.56 -17.141 7.152 1 98.5 176 SER A N 1
ATOM 1420 C CA . SER A 1 176 ? 1.134 -18.375 6.594 1 98.5 176 SER A CA 1
ATOM 1421 C C . SER A 1 176 ? 1.78 -18.109 5.238 1 98.5 176 SER A C 1
ATOM 1423 O O . SER A 1 176 ? 2.824 -18.672 4.922 1 98.5 176 SER A O 1
ATOM 1425 N N . ILE A 1 177 ? 1.157 -17.25 4.449 1 98.81 177 ILE A N 1
ATOM 1426 C CA . ILE A 1 177 ? 1.703 -17 3.121 1 98.81 177 ILE A CA 1
ATOM 1427 C C . ILE A 1 177 ? 3.004 -16.203 3.24 1 98.81 177 ILE A C 1
ATOM 1429 O O . ILE A 1 177 ? 3.91 -16.359 2.42 1 98.81 177 ILE A O 1
ATOM 1433 N N . ARG A 1 178 ? 3.066 -15.312 4.207 1 98.75 178 ARG A N 1
ATOM 1434 C CA . ARG A 1 178 ? 4.316 -14.609 4.477 1 98.75 178 ARG A CA 1
ATOM 1435 C C . ARG A 1 178 ? 5.43 -15.586 4.84 1 98.75 178 ARG A C 1
ATOM 1437 O O . ARG A 1 178 ? 6.562 -15.445 4.375 1 98.75 178 ARG A O 1
ATOM 1444 N N . LYS A 1 179 ? 5.109 -16.562 5.637 1 98.69 179 LYS A N 1
ATOM 1445 C CA . LYS A 1 179 ? 6.078 -17.594 5.996 1 98.69 179 LYS A CA 1
ATOM 1446 C C . LYS A 1 179 ? 6.5 -18.406 4.777 1 98.69 179 LYS A C 1
ATOM 1448 O O . LYS A 1 179 ? 7.68 -18.719 4.609 1 98.69 179 LYS A O 1
ATOM 1453 N N . LEU A 1 180 ? 5.543 -18.719 3.979 1 98.81 180 LEU A N 1
ATOM 1454 C CA . LEU A 1 180 ? 5.832 -19.484 2.768 1 98.81 180 LEU A CA 1
ATOM 1455 C C . LEU A 1 180 ? 6.746 -18.688 1.839 1 98.81 180 LEU A C 1
ATOM 1457 O O . LEU A 1 180 ? 7.707 -19.234 1.293 1 98.81 180 LEU A O 1
ATOM 1461 N N . ALA A 1 181 ? 6.43 -17.406 1.654 1 98.81 181 ALA A N 1
ATOM 1462 C CA . ALA A 1 181 ? 7.262 -16.531 0.829 1 98.81 181 ALA A CA 1
ATOM 1463 C C . ALA A 1 181 ? 8.695 -16.484 1.354 1 98.81 181 ALA A C 1
ATOM 1465 O O . ALA A 1 181 ? 9.648 -16.594 0.58 1 98.81 181 ALA A O 1
ATOM 1466 N N . ALA A 1 182 ? 8.805 -16.344 2.598 1 98.5 182 ALA A N 1
ATOM 1467 C CA . ALA A 1 182 ? 10.117 -16.25 3.225 1 98.5 182 ALA A CA 1
ATOM 1468 C C . ALA A 1 182 ? 10.898 -17.562 3.047 1 98.5 182 ALA A C 1
ATOM 1470 O O . ALA A 1 182 ? 12.094 -17.547 2.746 1 98.5 182 ALA A O 1
ATOM 1471 N N . LYS A 1 183 ? 10.281 -18.625 3.27 1 98.19 183 LYS A N 1
ATOM 1472 C CA . LYS A 1 183 ? 10.906 -19.938 3.139 1 98.19 183 LYS A CA 1
ATOM 1473 C C . LYS A 1 183 ? 11.539 -20.109 1.759 1 98.19 183 LYS A C 1
ATOM 1475 O O . LYS A 1 183 ? 12.68 -20.562 1.643 1 98.19 183 LYS A O 1
ATOM 1480 N N . TRP A 1 184 ? 10.828 -19.75 0.726 1 98.38 184 TRP A N 1
ATOM 1481 C CA . TRP A 1 184 ? 11.266 -19.984 -0.647 1 98.38 184 TRP A CA 1
ATOM 1482 C C . TRP A 1 184 ? 12.078 -18.797 -1.162 1 98.38 184 TRP A C 1
ATOM 1484 O O . TRP A 1 184 ? 12.75 -18.891 -2.191 1 98.38 184 TRP A O 1
ATOM 1494 N N . GLY A 1 185 ? 12.031 -17.641 -0.448 1 98.44 185 GLY A N 1
ATOM 1495 C CA . GLY A 1 185 ? 12.641 -16.406 -0.943 1 98.44 185 GLY A CA 1
ATOM 1496 C C . GLY A 1 185 ? 11.859 -15.766 -2.068 1 98.44 185 GLY A C 1
ATOM 1497 O O . GLY A 1 185 ? 12.438 -15.102 -2.932 1 98.44 185 GLY A O 1
ATOM 1498 N N . PHE A 1 186 ? 10.5 -16.031 -2.111 1 98.75 186 PHE A N 1
ATOM 1499 C CA . PHE A 1 186 ? 9.664 -15.492 -3.17 1 98.75 186 PHE A CA 1
ATOM 1500 C C . PHE A 1 186 ? 9.227 -14.07 -2.84 1 98.75 186 PHE A C 1
ATOM 1502 O O . PHE A 1 186 ? 8.977 -13.742 -1.677 1 98.75 186 PHE A O 1
ATOM 1509 N N . PRO A 1 187 ? 9.125 -13.219 -3.924 1 98.69 187 PRO A N 1
ATOM 1510 C CA . PRO A 1 187 ? 8.445 -11.938 -3.689 1 98.69 187 PRO A CA 1
ATOM 1511 C C . PRO A 1 187 ? 6.988 -12.117 -3.254 1 98.69 187 PRO A C 1
ATOM 1513 O O . PRO A 1 187 ? 6.328 -13.07 -3.664 1 98.69 187 PRO A O 1
ATOM 1516 N N . LEU A 1 188 ? 6.586 -11.25 -2.422 1 98.81 188 LEU A N 1
ATOM 1517 C CA . LEU A 1 188 ? 5.23 -11.242 -1.884 1 98.81 188 LEU A CA 1
ATOM 1518 C C . LEU A 1 188 ? 4.562 -9.891 -2.115 1 98.81 188 LEU A C 1
ATOM 1520 O O . LEU A 1 188 ? 5.082 -8.859 -1.701 1 98.81 188 LEU A O 1
ATOM 1524 N N . ILE A 1 189 ? 3.494 -9.891 -2.867 1 98.56 189 ILE A N 1
ATOM 1525 C CA . ILE A 1 189 ? 2.674 -8.688 -2.98 1 98.56 189 ILE A CA 1
ATOM 1526 C C . ILE A 1 189 ? 1.772 -8.562 -1.753 1 98.56 189 ILE A C 1
ATOM 1528 O O . ILE A 1 189 ? 0.865 -9.375 -1.555 1 98.56 189 ILE A O 1
ATOM 1532 N N . GLU A 1 190 ? 1.99 -7.566 -1.013 1 97.88 190 GLU A N 1
ATOM 1533 C CA . GLU A 1 190 ? 1.291 -7.406 0.259 1 97.88 190 GLU A CA 1
ATOM 1534 C C . GLU A 1 190 ? 0.118 -6.441 0.129 1 97.88 190 GLU A C 1
ATOM 1536 O O . GLU A 1 190 ? 0.154 -5.336 0.677 1 97.88 190 GLU A O 1
ATOM 1541 N N . PHE A 1 191 ? -0.963 -6.918 -0.46 1 98.25 191 PHE A N 1
ATOM 1542 C CA . PHE A 1 191 ? -2.164 -6.105 -0.622 1 98.25 191 PHE A CA 1
ATOM 1543 C C . PHE A 1 191 ? -2.689 -5.641 0.731 1 98.25 191 PHE A C 1
ATOM 1545 O O . PHE A 1 191 ? -3.053 -4.477 0.895 1 98.25 191 PHE A O 1
ATOM 1552 N N . ASP A 1 192 ? -2.68 -6.539 1.653 1 97.25 192 ASP A N 1
ATOM 1553 C CA . ASP A 1 192 ? -3.279 -6.273 2.959 1 97.25 192 ASP A CA 1
ATOM 1554 C C . ASP A 1 192 ? -2.562 -5.129 3.672 1 97.25 192 ASP A C 1
ATOM 1556 O O . ASP A 1 192 ? -3.191 -4.348 4.387 1 97.25 192 ASP A O 1
ATOM 1560 N N . LYS A 1 193 ? -1.319 -5.047 3.459 1 95.06 193 LYS A N 1
ATOM 1561 C CA . LYS A 1 193 ? -0.507 -4.039 4.133 1 95.06 193 LYS A CA 1
ATOM 1562 C C . LYS A 1 193 ? -0.711 -2.662 3.508 1 95.06 193 LYS A C 1
ATOM 1564 O O . LYS A 1 193 ? -0.652 -1.646 4.199 1 95.06 193 LYS A O 1
ATOM 1569 N N . TYR A 1 194 ? -0.981 -2.625 2.244 1 95.62 194 TYR A N 1
ATOM 1570 C CA . TYR A 1 194 ? -0.904 -1.351 1.54 1 95.62 194 TYR A CA 1
ATOM 1571 C C . TYR A 1 194 ? -2.275 -0.928 1.025 1 95.62 194 TYR A C 1
ATOM 1573 O O . TYR A 1 194 ? -2.4 0.088 0.337 1 95.62 194 TYR A O 1
ATOM 1581 N N . ILE A 1 195 ? -3.311 -1.591 1.407 1 96.62 195 ILE A N 1
ATOM 1582 C CA . ILE A 1 195 ? -4.633 -1.359 0.841 1 96.62 195 ILE A CA 1
ATOM 1583 C C . ILE A 1 195 ? -5.207 -0.051 1.382 1 96.62 195 ILE A C 1
ATOM 1585 O O . ILE A 1 195 ? -6.102 0.541 0.776 1 96.62 195 ILE A O 1
ATOM 1589 N N . GLY A 1 196 ? -4.738 0.435 2.611 1 95.94 196 GLY A N 1
ATOM 1590 C CA . GLY A 1 196 ? -5.121 1.766 3.057 1 95.94 196 GLY A CA 1
ATOM 1591 C C . GLY A 1 196 ? -6.027 1.749 4.273 1 95.94 196 GLY A C 1
ATOM 1592 O O . GLY A 1 196 ? -6.496 2.799 4.719 1 95.94 196 GLY A O 1
ATOM 1593 N N . PHE A 1 197 ? -6.367 0.557 4.801 1 96.69 197 PHE A N 1
ATOM 1594 C CA . PHE A 1 197 ? -7.145 0.427 6.027 1 96.69 197 PHE A CA 1
ATOM 1595 C C . PHE A 1 197 ? -6.82 -0.882 6.738 1 96.69 197 PHE A C 1
ATOM 1597 O O . PHE A 1 197 ? -6.156 -1.754 6.172 1 96.69 197 PHE A O 1
ATOM 1604 N N . SER A 1 198 ? -7.262 -0.972 7.992 1 97.25 198 SER A N 1
ATOM 1605 C CA . SER A 1 198 ? -6.969 -2.145 8.812 1 97.25 198 SER A CA 1
ATOM 1606 C C . SER A 1 198 ? -8.219 -2.639 9.539 1 97.25 198 SER A C 1
ATOM 1608 O O . SER A 1 198 ? -9.133 -1.859 9.812 1 97.25 198 SER A O 1
ATOM 1610 N N . LYS A 1 199 ? -8.18 -3.885 9.844 1 96.31 199 LYS A N 1
ATOM 1611 C CA . LYS A 1 199 ? -9.242 -4.492 10.641 1 96.31 199 LYS A CA 1
ATOM 1612 C C . LYS A 1 199 ? -9.219 -3.971 12.07 1 96.31 199 LYS A C 1
ATOM 1614 O O . LYS A 1 199 ? -10.156 -4.207 12.836 1 96.31 199 LYS A O 1
ATOM 1619 N N . ASN A 1 200 ? -8.203 -3.289 12.453 1 94.38 200 ASN A N 1
ATOM 1620 C CA . ASN A 1 200 ? -7.973 -2.879 13.828 1 94.38 200 ASN A CA 1
ATOM 1621 C C . ASN A 1 200 ? -8.852 -1.69 14.219 1 94.38 200 ASN A C 1
ATOM 1623 O O . ASN A 1 200 ? -8.977 -1.362 15.398 1 94.38 200 ASN A O 1
ATOM 1627 N N . VAL A 1 201 ? -9.406 -0.997 13.289 1 95.19 201 VAL A N 1
ATOM 1628 C CA . VAL A 1 201 ? -10.227 0.177 13.562 1 95.19 201 VAL A CA 1
ATOM 1629 C C . VAL A 1 201 ? -11.508 0.113 12.742 1 95.19 201 VAL A C 1
ATOM 1631 O O . VAL A 1 201 ? -11.5 -0.37 11.609 1 95.19 201 VAL A O 1
ATOM 1634 N N . LEU A 1 202 ? -12.547 0.599 13.312 1 96.62 202 LEU A N 1
ATOM 1635 C CA . LEU A 1 202 ? -13.828 0.695 12.617 1 96.62 202 LEU A CA 1
ATOM 1636 C C . LEU A 1 202 ? -13.969 2.043 11.922 1 96.62 202 LEU A C 1
ATOM 1638 O O . LEU A 1 202 ? -13.359 3.029 12.336 1 96.62 202 LEU A O 1
ATOM 1642 N N . HIS A 1 203 ? -14.656 2.014 10.859 1 96.94 203 HIS A N 1
ATOM 1643 C CA . HIS A 1 203 ? -14.961 3.273 10.188 1 96.94 203 HIS A CA 1
ATOM 1644 C C . HIS A 1 203 ? -15.719 4.219 11.117 1 96.94 203 HIS A C 1
ATOM 1646 O O . HIS A 1 203 ? -16.719 3.828 11.727 1 96.94 203 HIS A O 1
ATOM 1652 N N . PRO A 1 204 ? -15.32 5.434 11.156 1 95.38 204 PRO A N 1
ATOM 1653 C CA . PRO A 1 204 ? -15.836 6.316 12.203 1 95.38 204 PRO A CA 1
ATOM 1654 C C . PRO A 1 204 ? -17.328 6.637 12.023 1 95.38 204 PRO A C 1
ATOM 1656 O O . PRO A 1 204 ? -18.016 6.949 13 1 95.38 204 PRO A O 1
ATOM 1659 N N . VAL A 1 205 ? -17.859 6.559 10.82 1 95.62 205 VAL A N 1
ATOM 1660 C CA . VAL A 1 205 ? -19.25 6.914 10.586 1 95.62 205 VAL A CA 1
ATOM 1661 C C . VAL A 1 205 ? -20.125 5.66 10.68 1 95.62 205 VAL A C 1
ATOM 1663 O O . VAL A 1 205 ? -21.125 5.648 11.398 1 95.62 205 VAL A O 1
ATOM 1666 N N . THR A 1 206 ? -19.734 4.59 10.008 1 95.5 206 THR A N 1
ATOM 1667 C CA . THR A 1 206 ? -20.594 3.41 9.891 1 95.5 206 THR A CA 1
ATOM 1668 C C . THR A 1 206 ? -20.453 2.514 11.109 1 95.5 206 THR A C 1
ATOM 1670 O O . THR A 1 206 ? -21.312 1.67 11.375 1 95.5 206 THR A O 1
ATOM 1673 N N . GLY A 1 207 ? -19.328 2.689 11.805 1 96.25 207 GLY A N 1
ATOM 1674 C CA . GLY A 1 207 ? -19.062 1.815 12.93 1 96.25 207 GLY A CA 1
ATOM 1675 C C . GLY A 1 207 ? -18.781 0.38 12.523 1 96.25 207 GLY A C 1
ATOM 1676 O O . GLY A 1 207 ? -18.906 -0.538 13.336 1 96.25 207 GLY A O 1
ATOM 1677 N N . LYS A 1 208 ? -18.547 0.12 11.305 1 96.62 208 LYS A N 1
ATOM 1678 C CA . LYS A 1 208 ? -18.281 -1.199 10.742 1 96.62 208 LYS A CA 1
ATOM 1679 C C . LYS A 1 208 ? -16.859 -1.269 10.164 1 96.62 208 LYS A C 1
ATOM 1681 O O . LYS A 1 208 ? -16.219 -0.24 9.984 1 96.62 208 LYS A O 1
ATOM 1686 N N . PRO A 1 209 ? -16.375 -2.496 9.93 1 97.38 209 PRO A N 1
ATOM 1687 C CA . PRO A 1 209 ? -15.07 -2.617 9.273 1 97.38 209 PRO A CA 1
ATOM 1688 C C . PRO A 1 209 ? -15.023 -1.886 7.93 1 97.38 209 PRO A C 1
ATOM 1690 O O . PRO A 1 209 ? -15.984 -1.928 7.16 1 97.38 209 PRO A O 1
ATOM 1693 N N . PHE A 1 210 ? -13.836 -1.222 7.625 1 97 210 PHE A N 1
ATOM 1694 C CA . PHE A 1 210 ? -13.641 -0.439 6.41 1 97 210 PHE A CA 1
ATOM 1695 C C . PHE A 1 210 ? -13.898 -1.29 5.172 1 97 210 PHE A C 1
ATOM 1697 O O . PHE A 1 210 ? -14.414 -0.796 4.168 1 97 210 PHE A O 1
ATOM 1704 N N . SER A 1 211 ? -13.531 -2.553 5.262 1 96.94 211 SER A N 1
ATOM 1705 C CA . SER A 1 211 ? -13.648 -3.424 4.098 1 96.94 211 SER A CA 1
ATOM 1706 C C . SER A 1 211 ? -15.094 -3.516 3.617 1 96.94 211 SER A C 1
ATOM 1708 O O . SER A 1 211 ? -15.344 -3.734 2.432 1 96.94 211 SER A O 1
ATOM 1710 N N . GLN A 1 212 ? -16.031 -3.326 4.508 1 97.06 212 GLN A N 1
ATOM 1711 C CA . GLN A 1 212 ? -17.438 -3.418 4.125 1 97.06 212 GLN A CA 1
ATOM 1712 C C . GLN A 1 212 ? -17.828 -2.283 3.18 1 97.06 212 GLN A C 1
ATOM 1714 O O . GLN A 1 212 ? -18.734 -2.434 2.359 1 97.06 212 GLN A O 1
ATOM 1719 N N . LEU A 1 213 ? -17.141 -1.183 3.256 1 95.75 213 LEU A N 1
ATOM 1720 C CA . LEU A 1 213 ? -17.422 -0.036 2.396 1 95.75 213 LEU A CA 1
ATOM 1721 C C . LEU A 1 213 ? -17.109 -0.363 0.939 1 95.75 213 LEU A C 1
ATOM 1723 O O . LEU A 1 213 ? -17.75 0.161 0.029 1 95.75 213 LEU A O 1
ATOM 1727 N N . TYR A 1 214 ? -16.172 -1.236 0.782 1 95.81 214 TYR A N 1
ATOM 1728 C CA . TYR A 1 214 ? -15.625 -1.411 -0.555 1 95.81 214 TYR A CA 1
ATOM 1729 C C . TYR A 1 214 ? -15.953 -2.793 -1.107 1 95.81 214 TYR A C 1
ATOM 1731 O O . TYR A 1 214 ? -15.281 -3.279 -2.021 1 95.81 214 TYR A O 1
ATOM 1739 N N . SER A 1 215 ? -16.953 -3.4 -0.535 1 96.19 215 SER A N 1
ATOM 1740 C CA . SER A 1 215 ? -17.266 -4.77 -0.933 1 96.19 215 SER A CA 1
ATOM 1741 C C . SER A 1 215 ? -18.719 -4.922 -1.333 1 96.19 215 SER A C 1
ATOM 1743 O O . SER A 1 215 ? -19.547 -4.055 -1.035 1 96.19 215 SER A O 1
ATOM 1745 N N . THR A 1 216 ? -18.984 -5.988 -2 1 95.25 216 THR A N 1
ATOM 1746 C CA . THR A 1 216 ? -20.359 -6.273 -2.441 1 95.25 216 THR A CA 1
ATOM 1747 C C . THR A 1 216 ? -21.047 -7.234 -1.478 1 95.25 216 THR A C 1
ATOM 1749 O O . THR A 1 216 ? -22.266 -7.379 -1.506 1 95.25 216 THR A O 1
ATOM 1752 N N . ASP A 1 217 ? -20.312 -7.977 -0.721 1 96.62 217 ASP A N 1
ATOM 1753 C CA . ASP A 1 217 ? -20.844 -8.945 0.237 1 96.62 217 ASP A CA 1
ATOM 1754 C C . ASP A 1 217 ? -19.938 -9.039 1.467 1 96.62 217 ASP A C 1
ATOM 1756 O O . ASP A 1 217 ? -18.938 -8.328 1.565 1 96.62 217 ASP A O 1
ATOM 1760 N N . ILE A 1 218 ? -20.391 -9.789 2.439 1 96.88 218 ILE A N 1
ATOM 1761 C CA . ILE A 1 218 ? -19.672 -9.859 3.709 1 96.88 218 ILE A CA 1
ATOM 1762 C C . ILE A 1 218 ? -19.281 -11.305 4.004 1 96.88 218 ILE A C 1
ATOM 1764 O O . ILE A 1 218 ? -19.906 -12.234 3.494 1 96.88 218 ILE A O 1
ATOM 1768 N N . GLN A 1 219 ? -18.219 -11.484 4.738 1 95.5 219 GLN A N 1
ATOM 1769 C CA . GLN A 1 219 ? -17.781 -12.766 5.281 1 95.5 219 GLN A CA 1
ATOM 1770 C C . GLN A 1 219 ? -17.438 -12.641 6.762 1 95.5 219 GLN A C 1
ATOM 1772 O O . GLN A 1 219 ? -16.703 -11.742 7.16 1 95.5 219 GLN A O 1
ATOM 1777 N N . VAL A 1 220 ? -18.016 -13.516 7.559 1 95.38 220 VAL A N 1
ATOM 1778 C CA . VAL A 1 220 ? -17.75 -13.484 8.992 1 95.38 220 VAL A CA 1
ATOM 1779 C C . VAL A 1 220 ? -16.484 -14.266 9.305 1 95.38 220 VAL A C 1
ATOM 1781 O O . VAL A 1 220 ? -16.344 -15.43 8.922 1 95.38 220 VAL A O 1
ATOM 1784 N N . THR A 1 221 ? -15.547 -13.648 9.836 1 91.44 221 THR A N 1
ATOM 1785 C CA . THR A 1 221 ? -14.297 -14.234 10.32 1 91.44 221 THR A CA 1
ATOM 1786 C C . THR A 1 221 ? -14.094 -13.93 11.805 1 91.44 221 THR A C 1
ATOM 1788 O O . THR A 1 221 ? -14.094 -12.766 12.211 1 91.44 221 THR A O 1
ATOM 1791 N N . GLU A 1 222 ? -13.961 -14.977 12.602 1 88.62 222 GLU A N 1
ATOM 1792 C CA . GLU A 1 222 ? -13.773 -14.844 14.047 1 88.62 222 GLU A CA 1
ATOM 1793 C C . GLU A 1 222 ? -14.852 -13.953 14.664 1 88.62 222 GLU A C 1
ATOM 1795 O O . GLU A 1 222 ? -14.547 -13.055 15.445 1 88.62 222 GLU A O 1
ATOM 1800 N N . GLY A 1 223 ? -16.031 -14.047 14.203 1 92.88 223 GLY A N 1
ATOM 1801 C CA . GLY A 1 223 ? -17.188 -13.383 14.781 1 92.88 223 GLY A CA 1
ATOM 1802 C C . GLY A 1 223 ? -17.391 -11.977 14.242 1 92.88 223 GLY A C 1
ATOM 1803 O O . GLY A 1 223 ? -18.359 -11.305 14.609 1 92.88 223 GLY A O 1
ATOM 1804 N N . ILE A 1 224 ? -16.547 -11.523 13.398 1 96.25 224 ILE A N 1
ATOM 1805 C CA . ILE A 1 224 ? -16.656 -10.172 12.859 1 96.25 224 ILE A CA 1
ATOM 1806 C C . ILE A 1 224 ? -16.984 -10.242 11.367 1 96.25 224 ILE A C 1
ATOM 1808 O O . ILE A 1 224 ? -16.375 -11.008 10.625 1 96.25 224 ILE A O 1
ATOM 1812 N N . ALA A 1 225 ? -17.984 -9.43 10.969 1 97.62 225 ALA A N 1
ATOM 1813 C CA . ALA A 1 225 ? -18.375 -9.367 9.57 1 97.62 225 ALA A CA 1
ATOM 1814 C C . ALA A 1 225 ? -17.484 -8.391 8.789 1 97.62 225 ALA A C 1
ATOM 1816 O O . ALA A 1 225 ? -17.594 -7.176 8.953 1 97.62 225 ALA A O 1
ATOM 1817 N N . TYR A 1 226 ? -16.688 -8.891 7.949 1 97.88 226 TYR A N 1
ATOM 1818 C CA . TYR A 1 226 ? -15.828 -8.086 7.098 1 97.88 226 TYR A CA 1
ATOM 1819 C C . TYR A 1 226 ? -16.359 -8.055 5.668 1 97.88 226 TYR A C 1
ATOM 1821 O O . TYR A 1 226 ? -17.156 -8.898 5.273 1 97.88 226 TYR A O 1
ATOM 1829 N N . GLY A 1 227 ? -15.898 -6.965 4.941 1 97.25 227 GLY A N 1
ATOM 1830 C CA . GLY A 1 227 ? -16.109 -7.027 3.504 1 97.25 227 GLY A CA 1
ATOM 1831 C C . GLY A 1 227 ? -15.422 -8.219 2.855 1 97.25 227 GLY A C 1
ATOM 1832 O O . GLY A 1 227 ? -14.273 -8.531 3.178 1 97.25 227 GLY A O 1
ATOM 1833 N N . HIS A 1 228 ? -16.188 -8.875 1.941 1 95.94 228 HIS A N 1
ATOM 1834 C CA . HIS A 1 228 ? -15.648 -10.086 1.333 1 95.94 228 HIS A CA 1
ATOM 1835 C C . HIS A 1 228 ? -15.086 -9.805 -0.056 1 95.94 228 HIS A C 1
ATOM 1837 O O . HIS A 1 228 ? -13.883 -9.57 -0.207 1 95.94 228 HIS A O 1
ATOM 1843 N N . HIS A 1 229 ? -15.922 -9.703 -1.058 1 96.56 229 HIS A N 1
ATOM 1844 C CA . HIS A 1 229 ? -15.469 -9.391 -2.41 1 96.56 229 HIS A CA 1
ATOM 1845 C C . HIS A 1 229 ? -15.461 -7.891 -2.654 1 96.56 229 HIS A C 1
ATOM 1847 O O . HIS A 1 229 ? -16.5 -7.23 -2.535 1 96.56 229 HIS A O 1
ATOM 1853 N N . PRO A 1 230 ? -14.312 -7.383 -2.992 1 95.81 230 PRO A N 1
ATOM 1854 C CA . PRO A 1 230 ? -14.312 -5.965 -3.355 1 95.81 230 PRO A CA 1
ATOM 1855 C C . PRO A 1 230 ? -15.18 -5.672 -4.578 1 95.81 230 PRO A C 1
ATOM 1857 O O . PRO A 1 230 ? -15.383 -6.551 -5.422 1 95.81 230 PRO A O 1
ATOM 1860 N N . ILE A 1 231 ? -15.625 -4.461 -4.656 1 95.56 231 ILE A N 1
ATOM 1861 C CA . ILE A 1 231 ? -16.406 -4.023 -5.805 1 95.56 231 ILE A CA 1
ATOM 1862 C C . ILE A 1 231 ? -15.594 -4.219 -7.086 1 95.56 231 ILE A C 1
ATOM 1864 O O . ILE A 1 231 ? -14.438 -3.812 -7.16 1 95.56 231 ILE A O 1
ATOM 1868 N N . ARG A 1 232 ? -16.203 -4.809 -7.996 1 94.94 232 ARG A N 1
ATOM 1869 C CA . ARG A 1 232 ? -15.547 -5.207 -9.234 1 94.94 232 ARG A CA 1
ATOM 1870 C C . ARG A 1 232 ? -15.492 -4.047 -10.227 1 94.94 232 ARG A C 1
ATOM 1872 O O . ARG A 1 232 ? -16.188 -3.039 -10.047 1 94.94 232 ARG A O 1
ATOM 1879 N N . GLY A 1 233 ? -14.641 -4.238 -11.289 1 94.25 233 GLY A N 1
ATOM 1880 C CA . GLY A 1 233 ? -14.578 -3.293 -12.391 1 94.25 233 GLY A CA 1
ATOM 1881 C C . GLY A 1 233 ? -13.336 -2.418 -12.359 1 94.25 233 GLY A C 1
ATOM 1882 O O . GLY A 1 233 ? -12.93 -1.957 -11.289 1 94.25 233 GLY A O 1
ATOM 1883 N N . GLU A 1 234 ? -12.867 -2.125 -13.492 1 92.56 234 GLU A N 1
ATOM 1884 C CA . GLU A 1 234 ? -11.609 -1.393 -13.633 1 92.56 234 GLU A CA 1
ATOM 1885 C C . GLU A 1 234 ? -11.742 0.033 -13.102 1 92.56 234 GLU A C 1
ATOM 1887 O O . GLU A 1 234 ? -10.742 0.672 -12.773 1 92.56 234 GLU A O 1
ATOM 1892 N N . GLN A 1 235 ? -12.961 0.488 -12.969 1 91.75 235 GLN A N 1
ATOM 1893 C CA . GLN A 1 235 ? -13.172 1.861 -12.523 1 91.75 235 GLN A CA 1
ATOM 1894 C C . GLN A 1 235 ? -13.344 1.929 -11.008 1 91.75 235 GLN A C 1
ATOM 1896 O O . GLN A 1 235 ? -13.391 3.018 -10.43 1 91.75 235 GLN A O 1
ATOM 1901 N N . SER A 1 236 ? -13.43 0.777 -10.469 1 94.06 236 SER A N 1
ATOM 1902 C CA . SER A 1 236 ? -13.609 0.755 -9.023 1 94.06 236 SER A CA 1
ATOM 1903 C C . SER A 1 236 ? -12.32 1.132 -8.305 1 94.06 236 SER A C 1
ATOM 1905 O O . SER A 1 236 ? -11.227 0.717 -8.711 1 94.06 236 SER A O 1
ATOM 1907 N N . TYR A 1 237 ? -12.547 1.829 -7.277 1 94 237 TYR A N 1
ATOM 1908 C CA . TYR A 1 237 ? -11.422 2.338 -6.504 1 94 237 TYR A CA 1
ATOM 1909 C C . TYR A 1 237 ? -10.539 1.197 -6.012 1 94 237 TYR A C 1
ATOM 1911 O O . TYR A 1 237 ? -9.312 1.238 -6.168 1 94 237 TYR A O 1
ATOM 1919 N N . MET A 1 238 ? -11.109 0.199 -5.398 1 96.12 238 MET A N 1
ATOM 1920 C CA . MET A 1 238 ? -10.32 -0.867 -4.781 1 96.12 238 MET A CA 1
ATOM 1921 C C . MET A 1 238 ? -9.539 -1.644 -5.836 1 96.12 238 MET A C 1
ATOM 1923 O O . MET A 1 238 ? -8.414 -2.072 -5.586 1 96.12 238 MET A O 1
ATOM 1927 N N . GLN A 1 239 ? -10.109 -1.826 -7 1 97.12 239 GLN A N 1
ATOM 1928 C CA . GLN A 1 239 ? -9.391 -2.504 -8.078 1 97.12 239 GLN A CA 1
ATOM 1929 C C . GLN A 1 239 ? -8.203 -1.676 -8.555 1 97.12 239 GLN A C 1
ATOM 1931 O O . GLN A 1 239 ? -7.121 -2.215 -8.797 1 97.12 239 GLN A O 1
ATOM 1936 N N . GLN A 1 240 ? -8.398 -0.414 -8.609 1 96.81 240 GLN A N 1
ATOM 1937 C CA . GLN A 1 240 ? -7.324 0.482 -9.016 1 96.81 240 GLN A CA 1
ATOM 1938 C C . GLN A 1 240 ? -6.223 0.536 -7.965 1 96.81 240 GLN A C 1
ATOM 1940 O O . GLN A 1 240 ? -5.039 0.6 -8.297 1 96.81 240 GLN A O 1
ATOM 1945 N N . ARG A 1 241 ? -6.66 0.544 -6.754 1 96.88 241 ARG A N 1
ATOM 1946 C CA . ARG A 1 241 ? -5.703 0.53 -5.652 1 96.88 241 ARG A CA 1
ATOM 1947 C C . ARG A 1 241 ? -4.883 -0.754 -5.656 1 96.88 241 ARG A C 1
ATOM 1949 O O . ARG A 1 241 ? -3.656 -0.713 -5.531 1 96.88 241 ARG A O 1
ATOM 1956 N N . MET A 1 242 ? -5.484 -1.874 -5.84 1 97.88 242 MET A N 1
ATOM 1957 C CA . MET A 1 242 ? -4.785 -3.154 -5.914 1 97.88 242 MET A CA 1
ATOM 1958 C C . MET A 1 242 ? -3.859 -3.199 -7.125 1 97.88 242 MET A C 1
ATOM 1960 O O . MET A 1 242 ? -2.744 -3.717 -7.039 1 97.88 242 MET A O 1
ATOM 1964 N N . ALA A 1 243 ? -4.309 -2.629 -8.203 1 98.25 243 ALA A N 1
ATOM 1965 C CA . ALA A 1 243 ? -3.473 -2.574 -9.398 1 98.25 243 ALA A CA 1
ATOM 1966 C C . ALA A 1 243 ? -2.193 -1.783 -9.133 1 98.25 243 ALA A C 1
ATOM 1968 O O . ALA A 1 243 ? -1.108 -2.188 -9.555 1 98.25 243 ALA A O 1
ATOM 1969 N N . ALA A 1 244 ? -2.354 -0.694 -8.477 1 97.75 244 ALA A N 1
ATOM 1970 C CA . ALA A 1 244 ? -1.195 0.143 -8.172 1 97.75 244 ALA A CA 1
ATOM 1971 C C . ALA A 1 244 ? -0.172 -0.617 -7.336 1 97.75 244 ALA A C 1
ATOM 1973 O O . ALA A 1 244 ? 1.028 -0.571 -7.617 1 97.75 244 ALA A O 1
ATOM 1974 N N . ILE A 1 245 ? -0.67 -1.318 -6.336 1 98.12 245 ILE A N 1
ATOM 1975 C CA . ILE A 1 245 ? 0.198 -2.105 -5.465 1 98.12 245 ILE A CA 1
ATOM 1976 C C . ILE A 1 245 ? 0.882 -3.203 -6.277 1 98.12 245 ILE A C 1
ATOM 1978 O O . ILE A 1 245 ? 2.086 -3.43 -6.137 1 98.12 245 ILE A O 1
ATOM 1982 N N . PHE A 1 246 ? 0.146 -3.863 -7.113 1 98.56 246 PHE A N 1
ATOM 1983 C CA . PHE A 1 246 ? 0.655 -4.922 -7.98 1 98.56 246 PHE A CA 1
ATOM 1984 C C . PHE A 1 246 ? 1.747 -4.387 -8.898 1 98.56 246 PHE A C 1
ATOM 1986 O O . PHE A 1 246 ? 2.834 -4.965 -8.984 1 98.56 246 PHE A O 1
ATOM 1993 N N . VAL A 1 247 ? 1.532 -3.287 -9.539 1 98.38 247 VAL A N 1
ATOM 1994 C CA . VAL A 1 247 ? 2.465 -2.701 -10.492 1 98.38 247 VAL A CA 1
ATOM 1995 C C . VAL A 1 247 ? 3.762 -2.32 -9.781 1 98.38 247 VAL A C 1
ATOM 1997 O O . VAL A 1 247 ? 4.855 -2.604 -10.281 1 98.38 247 VAL A O 1
ATOM 2000 N N . ASP A 1 248 ? 3.596 -1.701 -8.711 1 97.19 248 ASP A N 1
ATOM 2001 C CA . ASP A 1 248 ? 4.77 -1.294 -7.945 1 97.19 248 ASP A CA 1
ATOM 2002 C C . ASP A 1 248 ? 5.648 -2.496 -7.605 1 97.19 248 ASP A C 1
ATOM 2004 O O . ASP A 1 248 ? 6.867 -2.459 -7.805 1 97.19 248 ASP A O 1
ATOM 2008 N N . SER A 1 249 ? 5.043 -3.555 -7.145 1 97.75 249 SER A N 1
ATOM 2009 C CA . SER A 1 249 ? 5.773 -4.766 -6.785 1 97.75 249 SER A CA 1
ATOM 2010 C C . SER A 1 249 ? 6.418 -5.402 -8.008 1 97.75 249 SER A C 1
ATOM 2012 O O . SER A 1 249 ? 7.602 -5.75 -7.984 1 97.75 249 SER A O 1
ATOM 2014 N N . MET A 1 250 ? 5.699 -5.457 -9.039 1 98.25 250 MET A N 1
ATOM 2015 C CA . MET A 1 250 ? 6.184 -6.156 -10.227 1 98.25 250 MET A CA 1
ATOM 2016 C C . MET A 1 250 ? 7.309 -5.375 -10.898 1 98.25 250 MET A C 1
ATOM 2018 O O . MET A 1 250 ? 8.203 -5.965 -11.5 1 98.25 250 MET A O 1
ATOM 2022 N N . ASN A 1 251 ? 7.289 -4.086 -10.773 1 96.69 251 ASN A N 1
ATOM 2023 C CA . ASN A 1 251 ? 8.391 -3.277 -11.281 1 96.69 251 ASN A CA 1
ATOM 2024 C C . ASN A 1 251 ? 9.711 -3.623 -10.594 1 96.69 251 ASN A C 1
ATOM 2026 O O . ASN A 1 251 ? 10.781 -3.498 -11.195 1 96.69 251 ASN A O 1
ATOM 2030 N N . ARG A 1 252 ? 9.594 -4.109 -9.445 1 96.12 252 ARG A N 1
ATOM 2031 C CA . ARG A 1 252 ? 10.781 -4.477 -8.688 1 96.12 252 ARG A CA 1
ATOM 2032 C C . ARG A 1 252 ? 11.195 -5.914 -8.984 1 96.12 252 ARG A C 1
ATOM 2034 O O . ARG A 1 252 ? 12.344 -6.301 -8.727 1 96.12 252 ARG A O 1
ATOM 2041 N N . ILE A 1 253 ? 10.266 -6.676 -9.484 1 97.38 253 ILE A N 1
ATOM 2042 C CA . ILE A 1 253 ? 10.453 -8.125 -9.57 1 97.38 253 ILE A CA 1
ATOM 2043 C C . ILE A 1 253 ? 10.836 -8.516 -10.992 1 97.38 253 ILE A C 1
ATOM 2045 O O . ILE A 1 253 ? 11.742 -9.328 -11.195 1 97.38 253 ILE A O 1
ATOM 2049 N N . LEU A 1 254 ? 10.188 -7.953 -11.953 1 97.69 254 LEU A N 1
ATOM 2050 C CA . LEU A 1 254 ? 10.375 -8.352 -13.344 1 97.69 254 LEU A CA 1
ATOM 2051 C C . LEU A 1 254 ? 11.742 -7.918 -13.859 1 97.69 254 LEU A C 1
ATOM 2053 O O . LEU A 1 254 ? 12.188 -6.801 -13.578 1 97.69 254 LEU A O 1
ATOM 2057 N N . PRO A 1 255 ? 12.391 -8.805 -14.57 1 95.25 255 PRO A N 1
ATOM 2058 C CA . PRO A 1 255 ? 13.664 -8.391 -15.156 1 95.25 255 PRO A CA 1
ATOM 2059 C C . PRO A 1 255 ? 13.5 -7.297 -16.203 1 95.25 255 PRO A C 1
ATOM 2061 O O . PRO A 1 255 ? 12.508 -7.289 -16.938 1 95.25 255 PRO A O 1
ATOM 2064 N N . ILE A 1 256 ? 14.438 -6.469 -16.234 1 93.5 256 ILE A N 1
ATOM 2065 C CA . ILE A 1 256 ? 14.406 -5.395 -17.234 1 93.5 256 ILE A CA 1
ATOM 2066 C C . ILE A 1 256 ? 14.617 -5.973 -18.625 1 93.5 256 ILE A C 1
ATOM 2068 O O . ILE A 1 256 ? 15.547 -6.758 -18.844 1 93.5 256 ILE A O 1
ATOM 2072 N N . LYS A 1 257 ? 13.711 -5.637 -19.516 1 87.19 257 LYS A N 1
ATOM 2073 C CA . LYS A 1 257 ? 13.852 -6.062 -20.906 1 87.19 257 LYS A CA 1
ATOM 2074 C C . LYS A 1 257 ? 14.211 -4.883 -21.797 1 87.19 257 LYS A C 1
ATOM 2076 O O . LYS A 1 257 ? 13.766 -3.758 -21.578 1 87.19 257 LYS A O 1
ATOM 2081 N N . TYR A 1 258 ? 15.141 -5.02 -22.781 1 75.75 258 TYR A N 1
ATOM 2082 C CA . TYR A 1 258 ? 15.602 -4.023 -23.75 1 75.75 258 TYR A CA 1
ATOM 2083 C C . TYR A 1 258 ? 15 -4.27 -25.125 1 75.75 258 TYR A C 1
ATOM 2085 O O . TYR A 1 258 ? 14.758 -5.414 -25.5 1 75.75 258 TYR A O 1
ATOM 2093 N N . MET B 1 1 ? 13.477 48.438 -49.406 1 30.88 1 MET B N 1
ATOM 2094 C CA . MET B 1 1 ? 12.172 47.844 -49.094 1 30.88 1 MET B CA 1
ATOM 2095 C C . MET B 1 1 ? 12.32 46.406 -48.594 1 30.88 1 MET B C 1
ATOM 2097 O O . MET B 1 1 ? 11.328 45.75 -48.344 1 30.88 1 MET B O 1
ATOM 2101 N N . LYS B 1 2 ? 13.547 45.875 -48.906 1 41.56 2 LYS B N 1
ATOM 2102 C CA . LYS B 1 2 ? 13.789 44.469 -48.594 1 41.56 2 LYS B CA 1
ATOM 2103 C C . LYS B 1 2 ? 14.039 44.25 -47.125 1 41.56 2 LYS B C 1
ATOM 2105 O O . LYS B 1 2 ? 13.945 43.156 -46.625 1 41.56 2 LYS B O 1
ATOM 2110 N N . LYS B 1 3 ? 14.617 45.281 -46.406 1 49.78 3 LYS B N 1
ATOM 2111 C CA . LYS B 1 3 ? 14.906 45.094 -45 1 49.78 3 LYS B CA 1
ATOM 2112 C C . LYS B 1 3 ? 13.617 44.969 -44.188 1 49.78 3 LYS B C 1
ATOM 2114 O O . LYS B 1 3 ? 13.609 44.438 -43.094 1 49.78 3 LYS B O 1
ATOM 2119 N N . THR B 1 4 ? 12.531 45.625 -44.781 1 47.97 4 THR B N 1
ATOM 2120 C CA . THR B 1 4 ? 11.305 45.656 -44 1 47.97 4 THR B CA 1
ATOM 2121 C C . THR B 1 4 ? 10.609 44.281 -44.031 1 47.97 4 THR B C 1
ATOM 2123 O O . THR B 1 4 ? 9.938 43.906 -43.094 1 47.97 4 THR B O 1
ATOM 2126 N N . PHE B 1 5 ? 10.914 43.562 -45.156 1 46.75 5 PHE B N 1
ATOM 2127 C CA . PHE B 1 5 ? 10.156 42.312 -45.25 1 46.75 5 PHE B CA 1
ATOM 2128 C C . PHE B 1 5 ? 10.727 41.25 -44.281 1 46.75 5 PHE B C 1
ATOM 2130 O O . PHE B 1 5 ? 9.977 40.438 -43.75 1 46.75 5 PHE B O 1
ATOM 2137 N N . LEU B 1 6 ? 12.062 41.375 -44 1 48.84 6 LEU B N 1
ATOM 2138 C CA . LEU B 1 6 ? 12.633 40.312 -43.156 1 48.84 6 LEU B CA 1
ATOM 2139 C C . LEU B 1 6 ? 12.195 40.469 -41.719 1 48.84 6 LEU B C 1
ATOM 2141 O O . LEU B 1 6 ? 11.977 39.469 -41.031 1 48.84 6 LEU B O 1
ATOM 2145 N N . THR B 1 7 ? 11.938 41.781 -41.312 1 48.78 7 THR B N 1
ATOM 2146 C CA . THR B 1 7 ? 11.555 41.969 -39.906 1 48.78 7 THR B CA 1
ATOM 2147 C C . THR B 1 7 ? 10.141 41.438 -39.656 1 48.78 7 THR B C 1
ATOM 2149 O O . THR B 1 7 ? 9.836 40.938 -38.562 1 48.78 7 THR B O 1
ATOM 2152 N N . VAL B 1 8 ? 9.305 41.531 -40.781 1 48.34 8 VAL B N 1
ATOM 2153 C CA . VAL B 1 8 ? 7.93 41.094 -40.531 1 48.34 8 VAL B CA 1
ATOM 2154 C C . VAL B 1 8 ? 7.879 39.562 -40.469 1 48.34 8 VAL B C 1
ATOM 2156 O O . VAL B 1 8 ? 7.121 38.969 -39.688 1 48.34 8 VAL B O 1
ATOM 2159 N N . LEU B 1 9 ? 8.766 38.906 -41.281 1 48.09 9 LEU B N 1
ATOM 2160 C CA . LEU B 1 9 ? 8.688 37.438 -41.25 1 48.09 9 LEU B CA 1
ATOM 2161 C C . LEU B 1 9 ? 9.242 36.906 -39.938 1 48.09 9 LEU B C 1
ATOM 2163 O O . LEU B 1 9 ? 8.703 35.969 -39.375 1 48.09 9 LEU B O 1
ATOM 2167 N N . LEU B 1 10 ? 10.266 37.625 -39.344 1 46.81 10 LEU B N 1
ATOM 2168 C CA . LEU B 1 10 ? 10.805 37.156 -38.094 1 46.81 10 LEU B CA 1
ATOM 2169 C C . LEU B 1 10 ? 9.828 37.406 -36.938 1 46.81 10 LEU B C 1
ATOM 2171 O O . LEU B 1 10 ? 9.773 36.656 -35.969 1 46.81 10 LEU B O 1
ATOM 2175 N N . PHE B 1 11 ? 9.031 38.562 -37.094 1 44.28 11 PHE B N 1
ATOM 2176 C CA . PHE B 1 11 ? 8.062 38.781 -36.031 1 44.28 11 PHE B CA 1
ATOM 2177 C C . PHE B 1 11 ? 6.977 37.719 -36.062 1 44.28 11 PHE B C 1
ATOM 2179 O O . PHE B 1 11 ? 6.426 37.344 -35.031 1 44.28 11 PHE B O 1
ATOM 2186 N N . TYR B 1 12 ? 6.539 37.344 -37.312 1 43.34 12 TYR B N 1
ATOM 2187 C CA . TYR B 1 12 ? 5.484 36.312 -37.312 1 43.34 12 TYR B CA 1
ATOM 2188 C C . TYR B 1 12 ? 6.012 34.969 -36.844 1 43.34 12 TYR B C 1
ATOM 2190 O O . TYR B 1 12 ? 5.262 34.156 -36.312 1 43.34 12 TYR B O 1
ATOM 2198 N N . ILE B 1 13 ? 7.297 34.688 -37.219 1 42.41 13 ILE B N 1
ATOM 2199 C CA . ILE B 1 13 ? 7.754 33.375 -36.781 1 42.41 13 ILE B CA 1
ATOM 2200 C C . ILE B 1 13 ? 7.906 33.375 -35.281 1 42.41 13 ILE B C 1
ATOM 2202 O O . ILE B 1 13 ? 7.664 32.344 -34.625 1 42.41 13 ILE B O 1
ATOM 2206 N N . PHE B 1 14 ? 8.422 34.531 -34.688 1 41.34 14 PHE B N 1
ATOM 2207 C CA . PHE B 1 14 ? 8.625 34.469 -33.25 1 41.34 14 PHE B CA 1
ATOM 2208 C C . PHE B 1 14 ? 7.289 34.406 -32.5 1 41.34 14 PHE B C 1
ATOM 2210 O O . PHE B 1 14 ? 7.227 33.938 -31.359 1 41.34 14 PHE B O 1
ATOM 2217 N N . THR B 1 15 ? 6.309 35.156 -33.062 1 39.16 15 THR B N 1
ATOM 2218 C CA . THR B 1 15 ? 5.086 35.062 -32.281 1 39.16 15 THR B CA 1
ATOM 2219 C C . THR B 1 15 ? 4.492 33.656 -32.344 1 39.16 15 THR B C 1
ATOM 2221 O O . THR B 1 15 ? 3.621 33.312 -31.531 1 39.16 15 THR B O 1
ATOM 2224 N N . GLY B 1 16 ? 4.734 33.031 -33.531 1 35.44 16 GLY B N 1
ATOM 2225 C CA . GLY B 1 16 ? 4.109 31.719 -33.531 1 35.44 16 GLY B CA 1
ATOM 2226 C C . GLY B 1 16 ? 4.73 30.75 -32.562 1 35.44 16 GLY B C 1
ATOM 2227 O O . GLY B 1 16 ? 4.281 29.609 -32.406 1 35.44 16 GLY B O 1
ATOM 2228 N N . ILE B 1 17 ? 6.023 30.984 -32.281 1 35.09 17 ILE B N 1
ATOM 2229 C CA . ILE B 1 17 ? 6.617 29.938 -31.438 1 35.09 17 ILE B CA 1
ATOM 2230 C C . ILE B 1 17 ? 5.988 29.969 -30.047 1 35.09 17 ILE B C 1
ATOM 2232 O O . ILE B 1 17 ? 5.859 28.938 -29.391 1 35.09 17 ILE B O 1
ATOM 2236 N N . ALA B 1 18 ? 5.887 31.219 -29.469 1 35.12 18 ALA B N 1
ATOM 2237 C CA . ALA B 1 18 ? 5.645 31.156 -28.016 1 35.12 18 ALA B CA 1
ATOM 2238 C C . ALA B 1 18 ? 4.246 30.625 -27.719 1 35.12 18 ALA B C 1
ATOM 2240 O O . ALA B 1 18 ? 3.803 30.641 -26.578 1 35.12 18 ALA B O 1
ATOM 2241 N N . VAL B 1 19 ? 3.396 30.688 -28.719 1 28.97 19 VAL B N 1
ATOM 2242 C CA . VAL B 1 19 ? 2.211 30.047 -28.141 1 28.97 19 VAL B CA 1
ATOM 2243 C C . VAL B 1 19 ? 2.5 28.578 -27.859 1 28.97 19 VAL B C 1
ATOM 2245 O O . VAL B 1 19 ? 2.352 27.719 -28.75 1 28.97 19 VAL B O 1
ATOM 2248 N N . ALA B 1 20 ? 3.795 28.125 -27.797 1 32.81 20 ALA B N 1
ATOM 2249 C CA . ALA B 1 20 ? 3.758 26.844 -27.094 1 32.81 20 ALA B CA 1
ATOM 2250 C C . ALA B 1 20 ? 2.588 26.797 -26.109 1 32.81 20 ALA B C 1
ATOM 2252 O O . ALA B 1 20 ? 2.529 27.578 -25.156 1 32.81 20 ALA B O 1
ATOM 2253 N N . GLN B 1 21 ? 1.428 26.609 -26.547 1 30.27 21 GLN B N 1
ATOM 2254 C CA . GLN B 1 21 ? 0.228 26.266 -25.797 1 30.27 21 GLN B CA 1
ATOM 2255 C C . GLN B 1 21 ? 0.585 25.609 -24.453 1 30.27 21 GLN B C 1
ATOM 2257 O O . GLN B 1 21 ? 1.368 24.656 -24.422 1 30.27 21 GLN B O 1
ATOM 2262 N N . ASN B 1 22 ? 0.846 26.375 -23.406 1 35.09 22 ASN B N 1
ATOM 2263 C CA . ASN B 1 22 ? 0.572 25.828 -22.078 1 35.09 22 ASN B CA 1
ATOM 2264 C C . ASN B 1 22 ? -0.414 24.656 -22.141 1 35.09 22 ASN B C 1
ATOM 2266 O O . ASN B 1 22 ? -1.628 24.875 -22.156 1 35.09 22 ASN B O 1
ATOM 2270 N N . LEU B 1 23 ? -0.373 23.844 -23.094 1 36.91 23 LEU B N 1
ATOM 2271 C CA . LEU B 1 23 ? -1.19 22.656 -22.875 1 36.91 23 LEU B CA 1
ATOM 2272 C C . LEU B 1 23 ? -1.358 22.359 -21.391 1 36.91 23 LEU B C 1
ATOM 2274 O O . LEU B 1 23 ? -0.378 22.094 -20.688 1 36.91 23 LEU B O 1
ATOM 2278 N N . SER B 1 24 ? -2.062 23.188 -20.688 1 39.28 24 SER B N 1
ATOM 2279 C CA . SER B 1 24 ? -2.508 22.922 -19.328 1 39.28 24 SER B CA 1
ATOM 2280 C C . SER B 1 24 ? -2.453 21.422 -19.016 1 39.28 24 SER B C 1
ATOM 2282 O O . SER B 1 24 ? -3.283 20.656 -19.5 1 39.28 24 SER B O 1
ATOM 2284 N N . LYS B 1 25 ? -1.437 20.734 -19.156 1 53.38 25 LYS B N 1
ATOM 2285 C CA . LYS B 1 25 ? -1.259 19.328 -18.828 1 53.38 25 LYS B CA 1
ATOM 2286 C C . LYS B 1 25 ? -2.135 18.922 -17.641 1 53.38 25 LYS B C 1
ATOM 2288 O O . LYS B 1 25 ? -1.973 19.453 -16.547 1 53.38 25 LYS B O 1
ATOM 2293 N N . THR B 1 26 ? -3.393 18.656 -17.797 1 76.25 26 THR B N 1
ATOM 2294 C CA . THR B 1 26 ? -4.348 18.172 -16.812 1 76.25 26 THR B CA 1
ATOM 2295 C C . THR B 1 26 ? -3.689 17.188 -15.859 1 76.25 26 THR B C 1
ATOM 2297 O O . THR B 1 26 ? -3.033 16.234 -16.297 1 76.25 26 THR B O 1
ATOM 2300 N N . THR B 1 27 ? -3.381 17.703 -14.602 1 84.88 27 THR B N 1
ATOM 2301 C CA . THR B 1 27 ? -2.818 16.828 -13.57 1 84.88 27 THR B CA 1
ATOM 2302 C C . THR B 1 27 ? -3.736 15.641 -13.305 1 84.88 27 THR B C 1
ATOM 2304 O O . THR B 1 27 ? -4.961 15.766 -13.383 1 84.88 27 THR B O 1
ATOM 2307 N N . GLU B 1 28 ? -3.072 14.648 -13.094 1 89.75 28 GLU B N 1
ATOM 2308 C CA . GLU B 1 28 ? -3.797 13.398 -12.867 1 89.75 28 GLU B CA 1
ATOM 2309 C C . GLU B 1 28 ? -4.293 13.305 -11.422 1 89.75 28 GLU B C 1
ATOM 2311 O O . GLU B 1 28 ? -5.367 12.75 -11.164 1 89.75 28 GLU B O 1
ATOM 2316 N N . TYR B 1 29 ? -3.52 13.922 -10.516 1 96.94 29 TYR B N 1
ATOM 2317 C CA . TYR B 1 29 ? -3.822 13.812 -9.094 1 96.94 29 TYR B CA 1
ATOM 2318 C C . TYR B 1 29 ? -3.789 15.18 -8.414 1 96.94 29 TYR B C 1
ATOM 2320 O O . TYR B 1 29 ? -3.209 16.125 -8.953 1 96.94 29 TYR B O 1
ATOM 2328 N N . LYS B 1 30 ? -4.504 15.25 -7.387 1 98.31 30 LYS B N 1
ATOM 2329 C CA . LYS B 1 30 ? -4.398 16.359 -6.441 1 98.31 30 LYS B CA 1
ATOM 2330 C C . LYS B 1 30 ? -4.027 15.859 -5.047 1 98.31 30 LYS B C 1
ATOM 2332 O O . LYS B 1 30 ? -4.742 15.047 -4.461 1 98.31 30 LYS B O 1
ATOM 2337 N N . ILE B 1 31 ? -2.941 16.375 -4.48 1 98.69 31 ILE B N 1
ATOM 2338 C CA . ILE B 1 31 ? -2.447 15.898 -3.195 1 98.69 31 ILE B CA 1
ATOM 2339 C C . ILE B 1 31 ? -2.367 17.047 -2.205 1 98.69 31 ILE B C 1
ATOM 2341 O O . ILE B 1 31 ? -1.714 18.062 -2.475 1 98.69 31 ILE B O 1
ATOM 2345 N N . LEU B 1 32 ? -3.033 16.953 -1.093 1 98.88 32 LEU B N 1
ATOM 2346 C CA . LEU B 1 32 ? -3.01 17.922 -0.009 1 98.88 32 LEU B CA 1
ATOM 2347 C C . LEU B 1 32 ? -1.959 17.547 1.033 1 98.88 32 LEU B C 1
ATOM 2349 O O . LEU B 1 32 ? -1.909 16.406 1.49 1 98.88 32 LEU B O 1
ATOM 2353 N N . LEU B 1 33 ? -1.123 18.5 1.343 1 98.88 33 LEU B N 1
ATOM 2354 C CA . LEU B 1 33 ? -0.119 18.312 2.385 1 98.88 33 LEU B CA 1
ATOM 2355 C C . LEU B 1 33 ? -0.371 19.266 3.553 1 98.88 33 LEU B C 1
ATOM 2357 O O . LEU B 1 33 ? -0.59 20.469 3.35 1 98.88 33 LEU B O 1
ATOM 2361 N N . THR B 1 34 ? -0.449 18.703 4.715 1 98.69 34 THR B N 1
ATOM 2362 C CA . THR B 1 34 ? -0.388 19.5 5.93 1 98.69 34 THR B CA 1
ATOM 2363 C C . THR B 1 34 ? 0.9 19.219 6.699 1 98.69 34 THR B C 1
ATOM 2365 O O . THR B 1 34 ? 1.435 18.109 6.645 1 98.69 34 THR B O 1
ATOM 2368 N N . GLY B 1 35 ? 1.356 20.172 7.332 1 97.81 35 GLY B N 1
ATOM 2369 C CA . GLY B 1 35 ? 2.613 20.094 8.062 1 97.81 35 GLY B CA 1
ATOM 2370 C C . GLY B 1 35 ? 3.084 21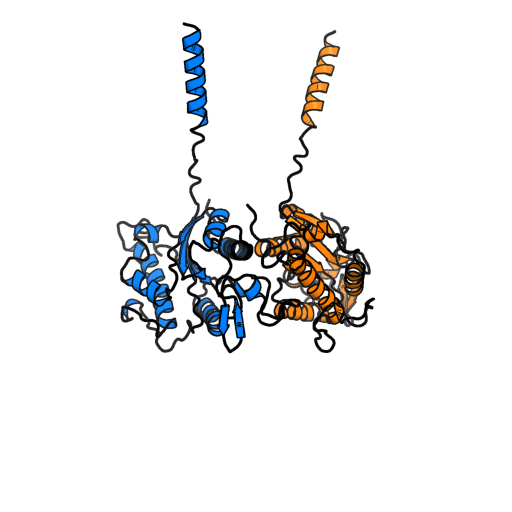.422 8.602 1 97.81 35 GLY B C 1
ATOM 2371 O O . GLY B 1 35 ? 2.297 22.375 8.703 1 97.81 35 GLY B O 1
ATOM 2372 N N . ALA B 1 36 ? 4.297 21.438 9.039 1 96.31 36 ALA B N 1
ATOM 2373 C CA . ALA B 1 36 ? 4.934 22.641 9.555 1 96.31 36 ALA B CA 1
ATOM 2374 C C . ALA B 1 36 ? 6.141 23.031 8.711 1 96.31 36 ALA B C 1
ATOM 2376 O O . ALA B 1 36 ? 6.059 23.062 7.477 1 96.31 36 ALA B O 1
ATOM 2377 N N . SER B 1 37 ? 7.184 23.406 9.32 1 94.06 37 SER B N 1
ATOM 2378 C CA . SER B 1 37 ? 8.328 23.969 8.617 1 94.06 37 SER B CA 1
ATOM 2379 C C . SER B 1 37 ? 8.945 22.953 7.664 1 94.06 37 SER B C 1
ATOM 2381 O O . SER B 1 37 ? 9.367 23.297 6.559 1 94.06 37 SER B O 1
ATOM 2383 N N . PHE B 1 38 ? 8.977 21.672 7.957 1 93.81 38 PHE B N 1
ATOM 2384 C CA . PHE B 1 38 ? 9.617 20.656 7.148 1 93.81 38 PHE B CA 1
ATOM 2385 C C . PHE B 1 38 ? 8.82 20.375 5.883 1 93.81 38 PHE B C 1
ATOM 2387 O O . PHE B 1 38 ? 9.336 19.781 4.93 1 93.81 38 PHE B O 1
ATOM 2394 N N . ALA B 1 39 ? 7.598 20.797 5.988 1 95.19 39 ALA B N 1
ATOM 2395 C CA . ALA B 1 39 ? 6.691 20.531 4.875 1 95.19 39 ALA B CA 1
ATOM 2396 C C . ALA B 1 39 ? 6.367 21.812 4.117 1 95.19 39 ALA B C 1
ATOM 2398 O O . ALA B 1 39 ? 5.633 21.797 3.131 1 95.19 39 ALA B O 1
ATOM 2399 N N . SER B 1 40 ? 6.922 22.922 4.543 1 95.06 40 SER B N 1
ATOM 2400 C CA . SER B 1 40 ? 6.594 24.203 3.936 1 95.06 40 SER B CA 1
ATOM 2401 C C . SER B 1 40 ? 7.047 24.266 2.48 1 95.06 40 SER B C 1
ATOM 2403 O O . SER B 1 40 ? 8.016 23.609 2.1 1 95.06 40 SER B O 1
ATOM 2405 N N . PRO B 1 41 ? 6.359 25.094 1.709 1 93.25 41 PRO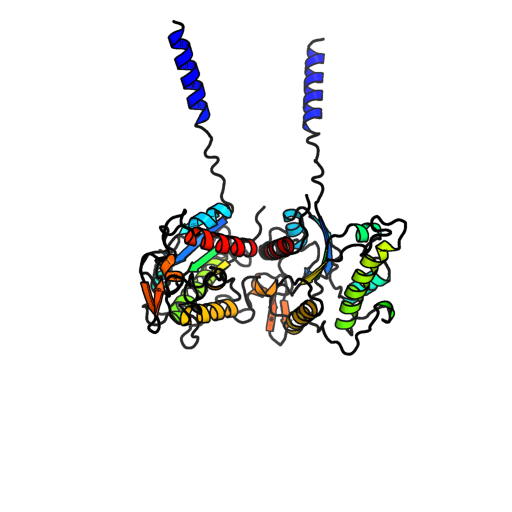 B N 1
ATOM 2406 C CA . PRO B 1 41 ? 6.668 25.125 0.277 1 93.25 41 PRO B CA 1
ATOM 2407 C C . PRO B 1 41 ? 8.102 25.547 -0.009 1 93.25 41 PRO B C 1
ATOM 2409 O O . PRO B 1 41 ? 8.664 25.203 -1.05 1 93.25 41 PRO B O 1
ATOM 2412 N N . GLN B 1 42 ? 8.719 26.25 0.877 1 93.19 42 GLN B N 1
ATOM 2413 C CA . GLN B 1 42 ? 10.094 26.703 0.682 1 93.19 42 GLN B CA 1
ATOM 2414 C C . GLN B 1 42 ? 11.07 25.547 0.617 1 93.19 42 GLN B C 1
ATOM 2416 O O . GLN B 1 42 ? 12.188 25.688 0.116 1 93.19 42 GLN B O 1
ATOM 2421 N N . ASN B 1 43 ? 10.703 24.391 1.12 1 95.44 43 ASN B N 1
ATOM 2422 C CA . ASN B 1 43 ? 11.57 23.219 1.073 1 95.44 43 ASN B CA 1
ATOM 2423 C C . ASN B 1 43 ? 11.625 22.625 -0.328 1 95.44 43 ASN B C 1
ATOM 2425 O O . ASN B 1 43 ? 12.703 22.422 -0.884 1 95.44 43 ASN B O 1
ATOM 2429 N N . GLY B 1 44 ? 10.492 22.312 -0.841 1 96.62 44 GLY B N 1
ATOM 2430 C CA . GLY B 1 44 ? 10.453 21.969 -2.252 1 96.62 44 GLY B CA 1
ATOM 2431 C C . GLY B 1 44 ? 10.234 20.484 -2.494 1 96.62 44 GLY B C 1
ATOM 2432 O O . GLY B 1 44 ? 9.812 20.094 -3.58 1 96.62 44 GLY B O 1
ATOM 2433 N N . TRP B 1 45 ? 10.523 19.609 -1.505 1 98.56 45 TRP B N 1
ATOM 2434 C CA . TRP B 1 45 ? 10.477 18.172 -1.766 1 98.56 45 TRP B CA 1
ATOM 2435 C C . TRP B 1 45 ? 9.086 17.75 -2.229 1 98.56 45 TRP B C 1
ATOM 2437 O O . TRP B 1 45 ? 8.961 16.906 -3.115 1 98.56 45 TRP B O 1
ATOM 2447 N N . PHE B 1 46 ? 8.039 18.391 -1.616 1 98.69 46 PHE B N 1
ATOM 2448 C CA . PHE B 1 46 ? 6.668 18.031 -1.937 1 98.69 46 PHE B CA 1
ATOM 2449 C C . PHE B 1 46 ? 6.301 18.484 -3.346 1 98.69 46 PHE B C 1
ATOM 2451 O O . PHE B 1 46 ? 5.719 17.719 -4.117 1 98.69 46 PHE B O 1
ATOM 2458 N N . GLU B 1 47 ? 6.711 19.641 -3.738 1 98.44 47 GLU B N 1
ATOM 2459 C CA . GLU B 1 47 ? 6.426 20.188 -5.062 1 98.44 47 GLU B CA 1
ATOM 2460 C C . GLU B 1 47 ? 7.145 19.406 -6.152 1 98.44 47 GLU B C 1
ATOM 2462 O O . GLU B 1 47 ? 6.551 19.078 -7.184 1 98.44 47 GLU B O 1
ATOM 2467 N N . ILE B 1 48 ? 8.383 19.094 -5.883 1 98.12 48 ILE B N 1
ATOM 2468 C CA . ILE B 1 48 ? 9.148 18.266 -6.809 1 98.12 48 ILE B CA 1
ATOM 2469 C C . ILE B 1 48 ? 8.453 16.922 -6.992 1 98.12 48 ILE B C 1
ATOM 2471 O O . ILE B 1 48 ? 8.258 16.453 -8.125 1 98.12 48 ILE B O 1
ATOM 2475 N N . GLY B 1 49 ? 8.109 16.297 -5.871 1 98.5 49 GLY B N 1
ATOM 2476 C CA . GLY B 1 49 ? 7.453 15 -5.918 1 98.5 49 GLY B CA 1
ATOM 2477 C C . GLY B 1 49 ? 6.137 15.023 -6.672 1 98.5 49 GLY B C 1
ATOM 2478 O O . GLY B 1 49 ? 5.875 14.148 -7.5 1 98.5 49 GLY B O 1
ATOM 2479 N N . CYS B 1 50 ? 5.34 16.031 -6.441 1 98.44 50 CYS B N 1
ATOM 2480 C CA . CYS B 1 50 ? 4.051 16.141 -7.109 1 98.44 50 CYS B CA 1
ATOM 2481 C C . CYS B 1 50 ? 4.227 16.328 -8.609 1 98.44 50 CYS B C 1
ATOM 2483 O O . CYS B 1 50 ? 3.488 15.742 -9.406 1 98.44 50 CYS B O 1
ATOM 2485 N N . ARG B 1 51 ? 5.172 17.094 -8.969 1 97.75 51 ARG B N 1
ATOM 2486 C CA . ARG B 1 51 ? 5.441 17.266 -10.391 1 97.75 51 ARG B CA 1
ATOM 2487 C C . ARG B 1 51 ? 5.801 15.945 -11.047 1 97.75 51 ARG B C 1
ATOM 2489 O O . ARG B 1 51 ? 5.285 15.609 -12.117 1 97.75 51 ARG B O 1
ATOM 2496 N N . LYS B 1 52 ? 6.602 15.203 -10.406 1 97.56 52 LYS B N 1
ATOM 2497 C CA . LYS B 1 52 ? 7.016 13.906 -10.938 1 97.56 52 LYS B CA 1
ATOM 2498 C C . LYS B 1 52 ? 5.832 12.953 -11.047 1 97.56 52 LYS B C 1
ATOM 2500 O O . LYS B 1 52 ? 5.785 12.109 -11.945 1 97.56 52 LYS B O 1
ATOM 2505 N N . LEU B 1 53 ? 4.906 13.117 -10.18 1 97.38 53 LEU B N 1
ATOM 2506 C CA . LEU B 1 53 ? 3.723 12.258 -10.148 1 97.38 53 LEU B CA 1
ATOM 2507 C C . LEU B 1 53 ? 2.631 12.805 -11.062 1 97.38 53 LEU B C 1
ATOM 2509 O O . LEU B 1 53 ? 1.537 12.234 -11.133 1 97.38 53 LEU B O 1
ATOM 2513 N N . ASN B 1 54 ? 2.875 13.922 -11.711 1 96.56 54 ASN B N 1
ATOM 2514 C CA . ASN B 1 54 ? 1.857 14.641 -12.469 1 96.56 54 ASN B CA 1
ATOM 2515 C C . ASN B 1 54 ? 0.655 15 -11.602 1 96.56 54 ASN B C 1
ATOM 2517 O O . ASN B 1 54 ? -0.489 14.742 -11.984 1 96.56 54 ASN B O 1
ATOM 2521 N N . ALA B 1 55 ? 0.978 15.5 -10.453 1 98.06 55 ALA B N 1
ATOM 2522 C CA . ALA B 1 55 ? -0.04 15.875 -9.477 1 98.06 55 ALA B CA 1
ATOM 2523 C C . ALA B 1 55 ? 0.012 17.375 -9.172 1 98.06 55 ALA B C 1
ATOM 2525 O O . ALA B 1 55 ? 1.079 17.984 -9.234 1 98.06 55 ALA B O 1
ATOM 2526 N N . GLU B 1 56 ? -1.113 17.953 -8.914 1 98.19 56 GLU B N 1
ATOM 2527 C CA . GLU B 1 56 ? -1.188 19.281 -8.336 1 98.19 56 GLU B CA 1
ATOM 2528 C C . GLU B 1 56 ? -0.875 19.266 -6.844 1 98.19 56 GLU B C 1
ATOM 2530 O O . GLU B 1 56 ? -1.512 18.531 -6.082 1 98.19 56 GLU B O 1
ATOM 2535 N N . ALA B 1 57 ? 0.068 20.047 -6.48 1 98.19 57 ALA B N 1
ATOM 2536 C CA . ALA B 1 57 ? 0.446 20.156 -5.074 1 98.19 57 ALA B CA 1
ATOM 2537 C C . ALA B 1 57 ? -0.432 21.172 -4.348 1 98.19 57 ALA B C 1
ATOM 2539 O O . ALA B 1 57 ? -0.436 22.359 -4.688 1 98.19 57 ALA B O 1
ATOM 2540 N N . ILE B 1 58 ? -1.181 20.781 -3.387 1 98.38 58 ILE B N 1
ATOM 2541 C CA . ILE B 1 58 ? -1.901 21.672 -2.479 1 98.38 58 ILE B CA 1
ATOM 2542 C C . ILE B 1 58 ? -1.202 21.688 -1.121 1 98.38 58 ILE B C 1
ATOM 2544 O O . ILE B 1 58 ? -1.474 20.859 -0.26 1 98.38 58 ILE B O 1
ATOM 2548 N N . ASN B 1 59 ? -0.372 22.609 -0.941 1 98.5 59 ASN B N 1
ATOM 2549 C CA . ASN B 1 59 ? 0.462 22.672 0.254 1 98.5 59 ASN B CA 1
ATOM 2550 C C . ASN B 1 59 ? -0.102 23.641 1.288 1 98.5 59 ASN B C 1
ATOM 2552 O O . ASN B 1 59 ? -0.111 24.844 1.068 1 98.5 59 ASN B O 1
ATOM 2556 N N . ARG B 1 60 ? -0.533 23.125 2.441 1 98.44 60 ARG B N 1
ATOM 2557 C CA . ARG B 1 60 ? -1.109 23.922 3.521 1 98.44 60 ARG B CA 1
ATOM 2558 C C . ARG B 1 60 ? -0.156 24 4.711 1 98.44 60 ARG B C 1
ATOM 2560 O O . ARG B 1 60 ? -0.56 24.375 5.812 1 98.44 60 ARG B O 1
ATOM 2567 N N . ALA B 1 61 ? 1.039 23.594 4.52 1 98.38 61 ALA B N 1
ATOM 2568 C CA . ALA B 1 61 ? 1.999 23.609 5.617 1 98.38 61 ALA B CA 1
ATOM 2569 C C . ALA B 1 61 ? 2.369 25.047 5.984 1 98.38 61 ALA B C 1
ATOM 2571 O O . ALA B 1 61 ? 2.586 25.891 5.105 1 98.38 61 ALA B O 1
ATOM 2572 N N . ILE B 1 62 ? 2.4 25.312 7.246 1 96.56 62 ILE B N 1
ATOM 2573 C CA . ILE B 1 62 ? 2.807 26.609 7.781 1 96.56 62 ILE B CA 1
ATOM 2574 C C . ILE B 1 62 ? 3.844 26.422 8.883 1 96.56 62 ILE B C 1
ATOM 2576 O O . ILE B 1 62 ? 3.609 25.672 9.836 1 96.56 62 ILE B O 1
ATOM 2580 N N . GLY B 1 63 ? 4.98 27.094 8.727 1 94.88 63 GLY B N 1
ATOM 2581 C CA . GLY B 1 63 ? 6.016 27 9.742 1 94.88 63 GLY B CA 1
ATOM 2582 C C . GLY B 1 63 ? 5.504 27.312 11.141 1 94.88 63 GLY B C 1
ATOM 2583 O O . GLY B 1 63 ? 4.738 28.25 11.336 1 94.88 63 GLY B O 1
ATOM 2584 N N . GLY B 1 64 ? 5.984 26.484 12.148 1 94.31 64 GLY B N 1
ATOM 2585 C CA . GLY B 1 64 ? 5.625 26.719 13.539 1 94.31 64 GLY B CA 1
ATOM 2586 C C . GLY B 1 64 ? 4.312 26.062 13.93 1 94.31 64 GLY B C 1
ATOM 2587 O O . GLY B 1 64 ? 4.012 25.922 15.117 1 94.31 64 GLY B O 1
ATOM 2588 N N . GLU B 1 65 ? 3.543 25.609 12.977 1 96.69 65 GLU B N 1
ATOM 2589 C CA . GLU B 1 65 ? 2.264 24.984 13.273 1 96.69 65 GLU B CA 1
ATOM 2590 C C . GLU B 1 65 ? 2.455 23.516 13.688 1 96.69 65 GLU B C 1
ATOM 2592 O O . GLU B 1 65 ? 3.479 22.906 13.375 1 96.69 65 GLU B O 1
ATOM 2597 N N . ALA B 1 66 ? 1.512 23.078 14.516 1 98.06 66 ALA B N 1
ATOM 2598 C CA . ALA B 1 66 ? 1.435 21.688 14.938 1 98.06 66 ALA B CA 1
ATOM 2599 C C . ALA B 1 66 ? 0.143 21.031 14.445 1 98.06 66 ALA B C 1
ATOM 2601 O O . ALA B 1 66 ? -0.678 21.688 13.797 1 98.06 66 ALA B O 1
ATOM 2602 N N . ILE B 1 67 ? 0.031 19.766 14.742 1 98.69 67 ILE B N 1
ATOM 2603 C CA . ILE B 1 67 ? -1.158 19.031 14.336 1 98.69 67 ILE B CA 1
ATOM 2604 C C . ILE B 1 67 ? -2.402 19.688 14.93 1 98.69 67 ILE B C 1
ATOM 2606 O O . ILE B 1 67 ? -3.473 19.672 14.32 1 98.69 67 ILE B O 1
ATOM 2610 N N . ALA B 1 68 ? -2.268 20.328 16.078 1 98.69 68 ALA B N 1
ATOM 2611 C CA . ALA B 1 68 ? -3.381 21.047 16.688 1 98.69 68 ALA B CA 1
ATOM 2612 C C . ALA B 1 68 ? -3.889 22.156 15.758 1 98.69 68 ALA B C 1
ATOM 2614 O O . ALA B 1 68 ? -5.098 22.375 15.656 1 98.69 68 ALA B O 1
ATOM 2615 N N . ASN B 1 69 ? -3.004 22.828 15.125 1 98.56 69 ASN B N 1
ATOM 2616 C CA . ASN B 1 69 ? -3.393 23.891 14.188 1 98.56 69 ASN B CA 1
ATOM 2617 C C . ASN B 1 69 ? -4.148 23.312 12.992 1 98.56 69 ASN B C 1
ATOM 2619 O O . ASN B 1 69 ? -5.141 23.891 12.547 1 98.56 69 ASN B O 1
ATOM 2623 N N . THR B 1 70 ? -3.637 22.203 12.453 1 98.56 70 THR B N 1
ATOM 2624 C CA . THR B 1 70 ? -4.332 21.531 11.359 1 98.56 70 THR B CA 1
ATOM 2625 C C . THR B 1 70 ? -5.75 21.141 11.781 1 98.56 70 THR B C 1
ATOM 2627 O O . THR B 1 70 ? -6.707 21.391 11.047 1 98.56 70 THR B O 1
ATOM 2630 N N . ALA B 1 71 ? -5.855 20.578 12.961 1 98.81 71 ALA B N 1
ATOM 2631 C CA . ALA B 1 71 ? -7.16 20.219 13.5 1 98.81 71 ALA B CA 1
ATOM 2632 C C . ALA B 1 71 ? -8.078 21.422 13.602 1 98.81 71 ALA B C 1
ATOM 2634 O O . ALA B 1 71 ? -9.25 21.359 13.211 1 98.81 71 ALA B O 1
ATOM 2635 N N . ASN B 1 72 ? -7.551 22.484 14.102 1 98.81 72 ASN B N 1
ATOM 2636 C CA . ASN B 1 72 ? -8.352 23.688 14.266 1 98.81 72 ASN B CA 1
ATOM 2637 C C . ASN B 1 72 ? -8.75 24.281 12.914 1 98.81 72 ASN B C 1
ATOM 2639 O O . ASN B 1 72 ? -9.875 24.75 12.75 1 98.81 72 ASN B O 1
ATOM 2643 N N . ARG B 1 73 ? -7.863 24.266 11.953 1 98.62 73 ARG B N 1
ATOM 2644 C CA . ARG B 1 73 ? -8.211 24.734 10.617 1 98.62 73 ARG B CA 1
ATOM 2645 C C . ARG B 1 73 ? -9.297 23.859 9.992 1 98.62 73 ARG B C 1
ATOM 2647 O O . ARG B 1 73 ? -10.164 24.359 9.273 1 98.62 73 ARG B O 1
ATOM 2654 N N . MET B 1 74 ? -9.172 22.594 10.242 1 98.25 74 MET B N 1
ATOM 2655 C CA . MET B 1 74 ? -10.234 21.703 9.781 1 98.25 74 MET B CA 1
ATOM 2656 C C . MET B 1 74 ? -11.555 22.031 10.461 1 98.25 74 MET B C 1
ATOM 2658 O O . MET B 1 74 ? -12.594 22.109 9.797 1 98.25 74 MET B O 1
ATOM 2662 N N . ALA B 1 75 ? -11.5 22.219 11.75 1 98.25 75 ALA B N 1
ATOM 2663 C CA . ALA B 1 75 ? -12.695 22.531 12.539 1 98.25 75 ALA B CA 1
ATOM 2664 C C . ALA B 1 75 ? -13.344 23.828 12.047 1 98.25 75 ALA B C 1
ATOM 2666 O O . ALA B 1 75 ? -14.57 23.922 11.992 1 98.25 75 ALA B O 1
ATOM 2667 N N . ASN B 1 76 ? -12.547 24.75 11.672 1 97.69 76 ASN B N 1
ATOM 2668 C CA . ASN B 1 76 ? -13.055 26.047 11.258 1 97.69 76 ASN B CA 1
ATOM 2669 C C . ASN B 1 76 ? -13.344 26.094 9.758 1 97.69 76 ASN B C 1
ATOM 2671 O O . ASN B 1 76 ? -13.734 27.125 9.219 1 97.69 76 ASN B O 1
ATOM 2675 N N . GLY B 1 77 ? -13.055 25.016 9.039 1 97.25 77 GLY B N 1
ATOM 2676 C CA . GLY B 1 77 ? -13.375 24.922 7.625 1 97.25 77 GLY B CA 1
ATOM 2677 C C . GLY B 1 77 ? -12.383 25.656 6.742 1 97.25 77 GLY B C 1
ATOM 2678 O O . GLY B 1 77 ? -12.719 26.078 5.629 1 97.25 77 GLY B O 1
ATOM 2679 N N . THR B 1 78 ? -11.156 25.875 7.258 1 98.06 78 THR B N 1
ATOM 2680 C CA . THR B 1 78 ? -10.211 26.688 6.496 1 98.06 78 THR B CA 1
ATOM 2681 C C . THR B 1 78 ? -9.078 25.828 5.949 1 98.06 78 THR B C 1
ATOM 2683 O O . THR B 1 78 ? -8.234 26.312 5.195 1 98.06 78 THR B O 1
ATOM 2686 N N . LEU B 1 79 ? -9.062 24.578 6.246 1 98.5 79 LEU B N 1
ATOM 2687 C CA . LEU B 1 79 ? -7.984 23.719 5.754 1 98.5 79 LEU B CA 1
ATOM 2688 C C . LEU B 1 79 ? -8.148 23.438 4.266 1 98.5 79 LEU B C 1
ATOM 2690 O O . LEU B 1 79 ? -7.176 23.469 3.512 1 98.5 79 LEU B O 1
ATOM 2694 N N . TYR B 1 80 ? -9.32 23.141 3.801 1 98.38 80 TYR B N 1
ATOM 2695 C CA . TYR B 1 80 ? -9.703 22.953 2.406 1 98.38 80 TYR B CA 1
ATOM 2696 C C . TYR B 1 80 ? -11.164 23.328 2.186 1 98.38 80 TYR B C 1
ATOM 2698 O O . TYR B 1 80 ? -11.961 23.312 3.125 1 98.38 80 TYR B O 1
ATOM 2706 N N . SER B 1 81 ? -11.477 23.656 0.952 1 97.75 81 SER B N 1
ATOM 2707 C CA . SER B 1 81 ? -12.867 23.906 0.565 1 97.75 81 SER B CA 1
ATOM 2708 C C . SER B 1 81 ? -13.578 22.609 0.213 1 97.75 81 SER B C 1
ATOM 2710 O O . SER B 1 81 ? -12.938 21.562 0.074 1 97.75 81 SER B O 1
ATOM 2712 N N . LYS B 1 82 ? -14.859 22.703 0.109 1 96.06 82 LYS B N 1
ATOM 2713 C CA . LYS B 1 82 ? -15.641 21.562 -0.333 1 96.06 82 LYS B CA 1
ATOM 2714 C C . LYS B 1 82 ? -15.18 21.078 -1.704 1 96.06 82 LYS B C 1
ATOM 2716 O O . LYS B 1 82 ? -15.047 19.875 -1.931 1 96.06 82 LYS B O 1
ATOM 2721 N N . GLU B 1 83 ? -15 22.016 -2.555 1 96.5 83 GLU B N 1
ATOM 2722 C CA . GLU B 1 83 ? -14.523 21.672 -3.896 1 96.5 83 GLU B CA 1
ATOM 2723 C C . GLU B 1 83 ? -13.18 20.969 -3.85 1 96.5 83 GLU B C 1
ATOM 2725 O O . GLU B 1 83 ? -12.969 19.984 -4.551 1 96.5 83 GLU B O 1
ATOM 2730 N N . GLU B 1 84 ? -12.352 21.453 -3.014 1 97.88 84 GLU B N 1
ATOM 2731 C CA . GLU B 1 84 ? -11.047 20.812 -2.861 1 97.88 84 GLU B CA 1
ATOM 2732 C C . GLU B 1 84 ? -11.188 19.406 -2.293 1 97.88 84 GLU B C 1
ATOM 2734 O O . GLU B 1 84 ? -10.547 18.469 -2.775 1 97.88 84 GLU B O 1
ATOM 2739 N N . LEU B 1 85 ? -11.992 19.312 -1.292 1 98.44 85 LEU B N 1
ATOM 2740 C CA . LEU B 1 85 ? -12.211 18 -0.686 1 98.44 85 LEU B CA 1
ATOM 2741 C C . LEU B 1 85 ? -12.641 16.984 -1.734 1 98.44 85 LEU B C 1
ATOM 2743 O O . LEU B 1 85 ? -12.148 15.859 -1.751 1 98.44 85 LEU B O 1
ATOM 2747 N N . GLU B 1 86 ? -13.484 17.375 -2.627 1 97.62 86 GLU B N 1
ATOM 2748 C CA . GLU B 1 86 ? -14.016 16.469 -3.65 1 97.62 86 GLU B CA 1
ATOM 2749 C C . GLU B 1 86 ? -12.922 16.031 -4.617 1 97.62 86 GLU B C 1
ATOM 2751 O O . GLU B 1 86 ? -13.016 14.953 -5.215 1 97.62 86 GLU B O 1
ATOM 2756 N N . ASN B 1 87 ? -11.938 16.797 -4.691 1 97.25 87 ASN B N 1
ATOM 2757 C CA . ASN B 1 87 ? -10.992 16.562 -5.777 1 97.25 87 ASN B CA 1
ATOM 2758 C C . ASN B 1 87 ? -9.641 16.094 -5.25 1 97.25 87 ASN B C 1
ATOM 2760 O O . ASN B 1 87 ? -8.805 15.609 -6.016 1 97.25 87 ASN B O 1
ATOM 2764 N N . ILE B 1 88 ? -9.406 16.234 -3.994 1 98.25 88 ILE B N 1
ATOM 2765 C CA . ILE B 1 88 ? -8.164 15.75 -3.396 1 98.25 88 ILE B CA 1
ATOM 2766 C C . ILE B 1 88 ? -8.102 14.227 -3.473 1 98.25 88 ILE B C 1
ATOM 2768 O O . ILE B 1 88 ? -9.031 13.547 -3.045 1 98.25 88 ILE B O 1
ATOM 2772 N N . ASP B 1 89 ? -7.012 13.75 -3.955 1 97.69 89 ASP B N 1
ATOM 2773 C CA . ASP B 1 89 ? -6.844 12.305 -4.07 1 97.69 89 ASP B CA 1
ATOM 2774 C C . ASP B 1 89 ? -6.211 11.719 -2.809 1 97.69 89 ASP B C 1
ATOM 2776 O O . ASP B 1 89 ? -6.473 10.57 -2.451 1 97.69 89 ASP B O 1
ATOM 2780 N N . ALA B 1 90 ? -5.344 12.508 -2.178 1 98.56 90 ALA B N 1
ATOM 2781 C CA . ALA B 1 90 ? -4.664 12.023 -0.979 1 98.56 90 ALA B CA 1
ATOM 2782 C C . ALA B 1 90 ? -4.363 13.172 -0.021 1 98.56 90 ALA B C 1
ATOM 2784 O O . ALA B 1 90 ? -4.004 14.273 -0.451 1 98.56 90 ALA B O 1
ATOM 2785 N N . LEU B 1 91 ? -4.539 12.906 1.213 1 98.88 91 LEU B N 1
ATOM 2786 C CA . LEU B 1 91 ? -4.102 13.789 2.293 1 98.88 91 LEU B CA 1
ATOM 2787 C C . LEU B 1 91 ? -2.809 13.273 2.92 1 98.88 91 LEU B C 1
ATOM 2789 O O . LEU B 1 91 ? -2.783 12.195 3.506 1 98.88 91 LEU B O 1
ATOM 2793 N N . VAL B 1 92 ? -1.774 14.031 2.777 1 98.88 92 VAL B N 1
ATOM 2794 C CA . VAL B 1 92 ? -0.491 13.734 3.402 1 98.88 92 VAL B CA 1
ATOM 2795 C C . VAL B 1 92 ? -0.324 14.57 4.668 1 98.88 92 VAL B C 1
ATOM 2797 O O . VAL B 1 92 ? -0.432 15.797 4.629 1 98.88 92 VAL B O 1
ATOM 2800 N N . ILE B 1 93 ? -0.078 13.914 5.809 1 98.75 93 ILE B N 1
ATOM 2801 C CA . ILE B 1 93 ? 0.098 14.594 7.086 1 98.75 93 ILE B CA 1
ATOM 2802 C C . ILE B 1 93 ? 1.556 14.5 7.527 1 98.75 93 ILE B C 1
ATOM 2804 O O . ILE B 1 93 ? 2.045 13.406 7.84 1 98.75 93 ILE B O 1
ATOM 2808 N N . MET B 1 94 ? 2.182 15.602 7.508 1 98.12 94 MET B N 1
ATOM 2809 C CA . MET B 1 94 ? 3.57 15.641 7.957 1 98.12 94 MET B CA 1
ATOM 2810 C C . MET B 1 94 ? 3.746 16.625 9.102 1 98.12 94 MET B C 1
ATOM 2812 O O . MET B 1 94 ? 4.492 17.609 8.977 1 98.12 94 MET B O 1
ATOM 2816 N N . GLN B 1 95 ? 3.055 16.484 10.156 1 97.38 95 GLN B N 1
ATOM 2817 C CA . GLN B 1 95 ? 3.275 17.156 11.43 1 97.38 95 GLN B CA 1
ATOM 2818 C C . GLN B 1 95 ? 4.18 16.328 12.336 1 97.38 95 GLN B C 1
ATOM 2820 O O . GLN B 1 95 ? 3.711 15.414 13.031 1 97.38 95 GLN B O 1
ATOM 2825 N N . VAL B 1 96 ? 5.465 16.75 12.43 1 96.44 96 VAL B N 1
ATOM 2826 C CA . VAL B 1 96 ? 6.426 15.75 12.883 1 96.44 96 VAL B CA 1
ATOM 2827 C C . VAL B 1 96 ? 7.082 16.219 14.18 1 96.44 96 VAL B C 1
ATOM 2829 O O . VAL B 1 96 ? 8.258 15.945 14.422 1 96.44 96 VAL B O 1
ATOM 2832 N N . HIS B 1 97 ? 6.387 17 14.992 1 96.19 97 HIS B N 1
ATOM 2833 C CA . HIS B 1 97 ? 6.898 17.312 16.312 1 96.19 97 HIS B CA 1
ATOM 2834 C C . HIS B 1 97 ? 7.219 16.047 17.094 1 96.19 97 HIS B C 1
ATOM 2836 O O . HIS B 1 97 ? 6.504 15.047 16.984 1 96.19 97 HIS B O 1
ATOM 2842 N N . ASN B 1 98 ? 8.32 16.141 17.875 1 96.12 98 ASN B N 1
ATOM 2843 C CA . ASN B 1 98 ? 8.75 14.945 18.594 1 96.12 98 ASN B CA 1
ATOM 2844 C C . ASN B 1 98 ? 7.828 14.633 19.766 1 96.12 98 ASN B C 1
ATOM 2846 O O . ASN B 1 98 ? 8.266 14.633 20.922 1 96.12 98 ASN B O 1
ATOM 2850 N N . LYS B 1 99 ? 6.605 14.336 19.5 1 96.94 99 LYS B N 1
ATOM 2851 C CA . LYS B 1 99 ? 5.555 14.039 20.469 1 96.94 99 LYS B CA 1
ATOM 2852 C C . LYS B 1 99 ? 4.883 12.703 20.172 1 96.94 99 LYS B C 1
ATOM 2854 O O . LYS B 1 99 ? 5 12.188 19.062 1 96.94 99 LYS B O 1
ATOM 2859 N N . ASP B 1 100 ? 4.258 12.109 21.172 1 97.88 100 ASP B N 1
ATOM 2860 C CA . ASP B 1 100 ? 3.477 10.891 20.984 1 97.88 100 ASP B CA 1
ATOM 2861 C C . ASP B 1 100 ? 2.158 11.18 20.281 1 97.88 100 ASP B C 1
ATOM 2863 O O . ASP B 1 100 ? 1.34 11.961 20.766 1 97.88 100 ASP B O 1
ATOM 2867 N N . VAL B 1 101 ? 1.943 10.555 19.188 1 98.25 101 VAL B N 1
ATOM 2868 C CA . VAL B 1 101 ? 0.754 10.836 18.391 1 98.25 101 VAL B CA 1
ATOM 2869 C C . VAL B 1 101 ? -0.156 9.609 18.375 1 98.25 101 VAL B C 1
ATOM 2871 O O . VAL B 1 101 ? -1.146 9.578 17.641 1 98.25 101 VAL B O 1
ATOM 2874 N N . TYR B 1 102 ? 0.122 8.562 19.109 1 97.19 102 TYR B N 1
ATOM 2875 C CA . TYR B 1 102 ? -0.59 7.289 19.094 1 97.19 102 TYR B CA 1
ATOM 2876 C C . TYR B 1 102 ? -1.354 7.07 20.391 1 97.19 102 TYR B C 1
ATOM 2878 O O . TYR B 1 102 ? -2.318 6.305 20.438 1 97.19 102 TYR B O 1
ATOM 2886 N N . GLU B 1 103 ? -1.104 7.672 21.484 1 90.25 103 GLU B N 1
ATOM 2887 C CA . GLU B 1 103 ? -1.702 7.441 22.797 1 90.25 103 GLU B CA 1
ATOM 2888 C C . GLU B 1 103 ? -3.225 7.375 22.703 1 90.25 103 GLU B C 1
ATOM 2890 O O . GLU B 1 103 ? -3.863 8.312 22.219 1 90.25 103 GLU B O 1
ATOM 2895 N N . GLU B 1 104 ? -3.758 6.211 23.281 1 88.38 104 GLU B N 1
ATOM 2896 C CA . GLU B 1 104 ? -5.156 5.91 22.984 1 88.38 104 GLU B CA 1
ATOM 2897 C C . GLU B 1 104 ? -6.059 6.297 24.141 1 88.38 104 GLU B C 1
ATOM 2899 O O . GLU B 1 104 ? -7.281 6.375 23.984 1 88.38 104 GLU B O 1
ATOM 2904 N N . LEU B 1 105 ? -5.609 6.609 25.203 1 88.88 105 LEU B N 1
ATOM 2905 C CA . LEU B 1 105 ? -6.375 6.762 26.438 1 88.88 105 LEU B CA 1
ATOM 2906 C C . LEU B 1 105 ? -7.406 7.879 26.297 1 88.88 105 LEU B C 1
ATOM 2908 O O . LEU B 1 105 ? -8.508 7.777 26.844 1 88.88 105 LEU B O 1
ATOM 2912 N N . GLN B 1 106 ? -7.137 8.922 25.641 1 90.06 106 GLN B N 1
ATOM 2913 C CA . GLN B 1 106 ? -8.039 10.062 25.609 1 90.06 106 GLN B CA 1
ATOM 2914 C C . GLN B 1 106 ? -8.672 10.242 24.234 1 90.06 106 GLN B C 1
ATOM 2916 O O . GLN B 1 106 ? -9.164 11.32 23.891 1 90.06 106 GLN B O 1
ATOM 2921 N N . LEU B 1 107 ? -8.672 9.195 23.469 1 96.25 107 LEU B N 1
ATOM 2922 C CA . LEU B 1 107 ? -9.266 9.305 22.141 1 96.25 107 LEU B CA 1
ATOM 2923 C C . LEU B 1 107 ? -10.773 9.117 22.203 1 96.25 107 LEU B C 1
ATOM 2925 O O . LEU B 1 107 ? -11.281 8.375 23.047 1 96.25 107 LEU B O 1
ATOM 2929 N N . LYS B 1 108 ? -11.445 9.805 21.391 1 96.44 108 LYS B N 1
ATOM 2930 C CA . LYS B 1 108 ? -12.898 9.766 21.344 1 96.44 108 LYS B CA 1
ATOM 2931 C C . LYS B 1 108 ? -13.383 8.922 20.156 1 96.44 108 LYS B C 1
ATOM 2933 O O . LYS B 1 108 ? -12.656 8.758 19.172 1 96.44 108 LYS B O 1
ATOM 2938 N N . ASP B 1 109 ? -14.625 8.406 20.234 1 94.44 109 ASP B N 1
ATOM 2939 C CA . ASP B 1 109 ? -15.18 7.562 19.188 1 94.44 109 ASP B CA 1
ATOM 2940 C C . ASP B 1 109 ? -15.5 8.383 17.938 1 94.44 109 ASP B C 1
ATOM 2942 O O . ASP B 1 109 ? -15.188 7.977 16.812 1 94.44 109 ASP B O 1
ATOM 2946 N N . LYS B 1 110 ? -16.078 9.555 18.188 1 96.62 110 LYS B N 1
ATOM 2947 C CA . LYS B 1 110 ? -16.422 10.453 17.094 1 96.62 110 LYS B CA 1
ATOM 2948 C C . LYS B 1 110 ? -15.594 11.727 17.141 1 96.62 110 LYS B C 1
ATOM 2950 O O . LYS B 1 110 ? -15.281 12.234 18.219 1 96.62 110 LYS B O 1
ATOM 2955 N N . TYR B 1 111 ? -15.305 12.211 15.906 1 97.94 111 TYR B N 1
ATOM 2956 C CA . TYR B 1 111 ? -14.516 13.438 15.875 1 97.94 111 TYR B CA 1
ATOM 2957 C C . TYR B 1 111 ? -15.266 14.586 16.531 1 97.94 111 TYR B C 1
ATOM 2959 O O . TYR B 1 111 ? -14.656 15.516 17.062 1 97.94 111 TYR B O 1
ATOM 2967 N N . THR B 1 112 ? -16.609 14.5 16.547 1 98.06 112 THR B N 1
ATOM 2968 C CA . THR B 1 112 ? -17.438 15.57 17.094 1 98.06 112 THR B CA 1
ATOM 2969 C C . THR B 1 112 ? -17.359 15.594 18.609 1 98.06 112 THR B C 1
ATOM 2971 O O . THR B 1 112 ? -17.797 16.562 19.25 1 98.06 112 THR B O 1
ATOM 2974 N N . ASP B 1 113 ? -16.875 14.562 19.203 1 97.69 113 ASP B N 1
ATOM 2975 C CA . ASP B 1 113 ? -16.828 14.461 20.656 1 97.69 113 ASP B CA 1
ATOM 2976 C C . ASP B 1 113 ? -15.617 15.211 21.234 1 97.69 113 ASP B C 1
ATOM 2978 O O . ASP B 1 113 ? -15.516 15.406 22.438 1 97.69 113 ASP B O 1
ATOM 2982 N N . TYR B 1 114 ? -14.797 15.641 20.344 1 98.06 114 TYR B N 1
ATOM 2983 C CA . TYR B 1 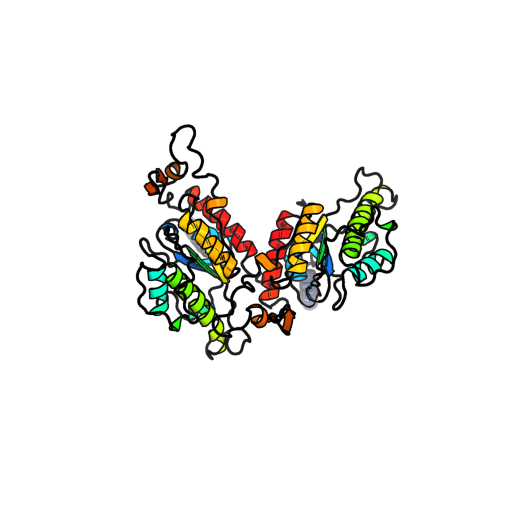114 ? -13.625 16.391 20.797 1 98.06 114 TYR B CA 1
ATOM 2984 C C . TYR B 1 114 ? -13.977 17.844 21.062 1 98.06 114 TYR B C 1
ATOM 2986 O O . TYR B 1 114 ? -14.766 18.453 20.312 1 98.06 114 TYR B O 1
ATOM 2994 N N . GLU B 1 115 ? -13.328 18.375 22.109 1 96.94 115 GLU B N 1
ATOM 2995 C CA . GLU B 1 115 ? -13.438 19.812 22.344 1 96.94 115 GLU B CA 1
ATOM 2996 C C . GLU B 1 115 ? -12.5 20.609 21.453 1 96.94 115 GLU B C 1
ATOM 2998 O O . GLU B 1 115 ? -11.32 20.25 21.312 1 96.94 115 GLU B O 1
ATOM 3003 N N . VAL B 1 116 ? -13.086 21.625 20.812 1 97.25 116 VAL B N 1
ATOM 3004 C CA . VAL B 1 116 ? -12.32 22.531 19.953 1 97.25 116 VAL B CA 1
ATOM 3005 C C . VAL B 1 116 ? -12.398 23.953 20.516 1 97.25 116 VAL B C 1
ATOM 3007 O O . VAL B 1 116 ? -13.422 24.344 21.078 1 97.25 116 VAL B O 1
ATOM 3010 N N . PRO B 1 117 ? -11.312 24.75 20.406 1 98.12 117 PRO B N 1
ATOM 3011 C CA . PRO B 1 117 ? -10.086 24.5 19.641 1 98.12 117 PRO B CA 1
ATOM 3012 C C . PRO B 1 117 ? -9.094 23.609 20.391 1 98.12 117 PRO B C 1
ATOM 3014 O O . PRO B 1 117 ? -9.125 23.562 21.625 1 98.12 117 PRO B O 1
ATOM 3017 N N . PHE B 1 118 ? -8.281 22.906 19.625 1 98.31 118 PHE B N 1
ATOM 3018 C CA . PHE B 1 118 ? -7.199 22.094 20.188 1 98.31 118 PHE B CA 1
ATOM 3019 C C . PHE B 1 118 ? -6.039 22.984 20.625 1 98.31 118 PHE B C 1
ATOM 3021 O O . PHE B 1 118 ? -5.746 24 19.984 1 98.31 118 PHE B O 1
ATOM 3028 N N . ASP B 1 119 ? -5.461 22.531 21.625 1 96.56 119 ASP B N 1
ATOM 3029 C CA . ASP B 1 119 ? -4.152 23.078 21.953 1 96.56 119 ASP B CA 1
ATOM 3030 C C . ASP B 1 119 ? -3.049 22.047 21.766 1 96.56 119 ASP B C 1
ATOM 3032 O O . ASP B 1 119 ? -3.268 21.016 21.125 1 96.56 119 ASP B O 1
ATOM 3036 N N . ARG B 1 120 ? -1.878 22.281 22.203 1 96 120 ARG B N 1
ATOM 3037 C CA . ARG B 1 120 ? -0.734 21.422 21.922 1 96 120 ARG B CA 1
ATOM 3038 C C . ARG B 1 120 ? -0.472 20.469 23.062 1 96 120 ARG B C 1
ATOM 3040 O O . ARG B 1 120 ? 0.652 19.984 23.25 1 96 120 ARG B O 1
ATOM 3047 N N . SER B 1 121 ? -1.473 20.172 23.859 1 94.94 121 SER B N 1
ATOM 3048 C CA . SER B 1 121 ? -1.275 19.328 25.031 1 94.94 121 SER B CA 1
ATOM 3049 C C . SER B 1 121 ? -1.417 17.844 24.656 1 94.94 121 SER B C 1
ATOM 3051 O O . SER B 1 121 ? -0.845 16.984 25.328 1 94.94 121 SER B O 1
ATOM 3053 N N . ASN B 1 122 ? -2.215 17.547 23.672 1 96.5 122 ASN B N 1
ATOM 3054 C CA . ASN B 1 122 ? -2.465 16.156 23.297 1 96.5 122 ASN B CA 1
ATOM 3055 C C . ASN B 1 122 ? -2.398 15.969 21.781 1 96.5 122 ASN B C 1
ATOM 3057 O O . ASN B 1 122 ? -3.412 16.094 21.094 1 96.5 122 ASN B O 1
ATOM 3061 N N . TYR B 1 123 ? -1.274 15.555 21.344 1 97.94 123 TYR B N 1
ATOM 3062 C CA . TYR B 1 123 ? -1.037 15.414 19.906 1 97.94 123 TYR B CA 1
ATOM 3063 C C . TYR B 1 123 ? -1.81 14.227 19.344 1 97.94 123 TYR B C 1
ATOM 3065 O O . TYR B 1 123 ? -2.293 14.273 18.203 1 97.94 123 TYR B O 1
ATOM 3073 N N . ALA B 1 124 ? -1.938 13.188 20.109 1 98.5 124 ALA B N 1
ATOM 3074 C CA . ALA B 1 124 ? -2.678 12 19.672 1 98.5 124 ALA B CA 1
ATOM 3075 C C . ALA B 1 124 ? -4.141 12.344 19.391 1 98.5 124 ALA B C 1
ATOM 3077 O O . ALA B 1 124 ? -4.703 11.914 18.391 1 98.5 124 ALA B O 1
ATOM 3078 N N . ALA B 1 125 ? -4.738 13.141 20.266 1 98.25 125 ALA B N 1
ATOM 3079 C CA . ALA B 1 125 ? -6.133 13.539 20.094 1 98.25 125 ALA B CA 1
ATOM 3080 C C . ALA B 1 125 ? -6.312 14.375 18.828 1 98.25 125 ALA B C 1
ATOM 3082 O O . ALA B 1 125 ? -7.285 14.203 1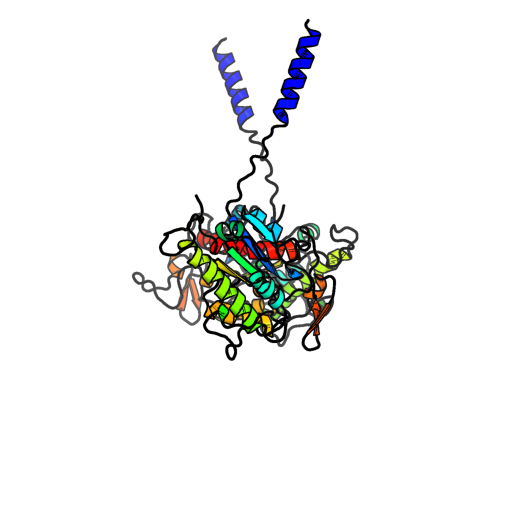8.094 1 98.25 125 ALA B O 1
ATOM 3083 N N . ALA B 1 126 ? -5.383 15.242 18.641 1 98.62 126 ALA B N 1
ATOM 3084 C CA . ALA B 1 126 ? -5.473 16.094 17.453 1 98.62 126 ALA B CA 1
ATOM 3085 C C . ALA B 1 126 ? -5.316 15.273 16.172 1 98.62 126 ALA B C 1
ATOM 3087 O O . ALA B 1 126 ? -6.051 15.477 15.203 1 98.62 126 ALA B O 1
ATOM 3088 N N . TYR B 1 127 ? -4.344 14.344 16.141 1 98.69 127 TYR B N 1
ATOM 3089 C CA . TYR B 1 127 ? -4.207 13.43 15.016 1 98.69 127 TYR B CA 1
ATOM 3090 C C . TYR B 1 127 ? -5.492 12.648 14.789 1 98.69 127 TYR B C 1
ATOM 3092 O O . TYR B 1 127 ? -5.969 12.531 13.656 1 98.69 127 TYR B O 1
ATOM 3100 N N . ASP B 1 128 ? -6 12.117 15.844 1 98.62 128 ASP B N 1
ATOM 3101 C CA . ASP B 1 128 ? -7.207 11.297 15.766 1 98.62 128 ASP B CA 1
ATOM 3102 C C . ASP B 1 128 ? -8.383 12.109 15.227 1 98.62 128 ASP B C 1
ATOM 3104 O O . ASP B 1 128 ? -9.141 11.625 14.383 1 98.62 128 ASP B O 1
ATOM 3108 N N . TYR B 1 129 ? -8.531 13.32 15.68 1 98.69 129 TYR B N 1
ATOM 3109 C CA . TYR B 1 129 ? -9.57 14.227 15.188 1 98.69 129 TYR B CA 1
ATOM 3110 C C . TYR B 1 129 ? -9.43 14.445 13.68 1 98.69 129 TYR B C 1
ATOM 3112 O O . TYR B 1 129 ? -10.406 14.305 12.938 1 98.69 129 TYR B O 1
ATOM 3120 N N . VAL B 1 130 ? -8.227 14.766 13.211 1 98.88 130 VAL B N 1
ATOM 3121 C CA . VAL B 1 130 ? -7.977 15.055 11.805 1 98.88 130 VAL B CA 1
ATOM 3122 C C . VAL B 1 130 ? -8.305 13.836 10.953 1 98.88 130 VAL B C 1
ATOM 3124 O O . VAL B 1 130 ? -8.977 13.945 9.922 1 98.88 130 VAL B O 1
ATOM 3127 N N . ILE B 1 131 ? -7.855 12.688 11.367 1 98.69 131 ILE B N 1
ATOM 3128 C CA . ILE B 1 131 ? -8.062 11.438 10.633 1 98.69 131 ILE B CA 1
ATOM 3129 C C . ILE B 1 131 ? -9.555 11.125 10.562 1 98.69 131 ILE B C 1
ATOM 3131 O O . ILE B 1 131 ? -10.109 10.953 9.469 1 98.69 131 ILE B O 1
ATOM 3135 N N . LYS B 1 132 ? -10.219 11.141 11.711 1 98.62 132 LYS B N 1
ATOM 3136 C CA . LYS B 1 132 ? -11.633 10.789 11.766 1 98.62 132 LYS B CA 1
ATOM 3137 C C . LYS B 1 132 ? -12.477 11.797 10.984 1 98.62 132 LYS B C 1
ATOM 3139 O O . LYS B 1 132 ? -13.422 11.414 10.289 1 98.62 132 LYS B O 1
ATOM 3144 N N . ARG B 1 133 ? -12.195 13 11.125 1 98.75 133 ARG B N 1
ATOM 3145 C CA . ARG B 1 133 ? -12.977 14.016 10.43 1 98.75 133 ARG B CA 1
ATOM 3146 C C . ARG B 1 133 ? -12.805 13.898 8.922 1 98.75 133 ARG B C 1
ATOM 3148 O O . ARG B 1 133 ? -13.781 13.961 8.172 1 98.75 133 ARG B O 1
ATOM 3155 N N . TYR B 1 134 ? -11.555 13.789 8.508 1 98.75 134 TYR B N 1
ATOM 3156 C CA . TYR B 1 134 ? -11.32 13.648 7.07 1 98.75 134 TYR B CA 1
ATOM 3157 C C . TYR B 1 134 ? -12.07 12.445 6.512 1 98.75 134 TYR B C 1
ATOM 3159 O O . TYR B 1 134 ? -12.734 12.539 5.48 1 98.75 134 TYR B O 1
ATOM 3167 N N . LEU B 1 135 ? -11.969 11.297 7.164 1 98.5 135 LEU B N 1
ATOM 3168 C CA . LEU B 1 135 ? -12.672 10.086 6.742 1 98.5 135 LEU B CA 1
ATOM 3169 C C . LEU B 1 135 ? -14.172 10.328 6.684 1 98.5 135 LEU B C 1
ATOM 3171 O O . LEU B 1 135 ? -14.836 9.914 5.73 1 98.5 135 LEU B O 1
ATOM 3175 N N . THR B 1 136 ? -14.664 11 7.688 1 98.44 136 THR B N 1
ATOM 3176 C CA . THR B 1 136 ? -16.094 11.266 7.781 1 98.44 136 THR B CA 1
ATOM 3177 C C . THR B 1 136 ? -16.547 12.18 6.648 1 98.44 136 THR B C 1
ATOM 3179 O O . THR B 1 136 ? -17.547 11.906 5.988 1 98.44 136 THR B O 1
ATOM 3182 N N . GLU B 1 137 ? -15.805 13.242 6.48 1 98.5 137 GLU B N 1
ATOM 3183 C CA . GLU B 1 137 ? -16.188 14.188 5.438 1 98.5 137 GLU B CA 1
ATOM 3184 C C . GLU B 1 137 ? -16.141 13.547 4.059 1 98.5 137 GLU B C 1
ATOM 3186 O O . GLU B 1 137 ? -17.016 13.781 3.223 1 98.5 137 GLU B O 1
ATOM 3191 N N . CYS B 1 138 ? -15.133 12.773 3.793 1 98.5 138 CYS B N 1
ATOM 3192 C CA . CYS B 1 138 ? -15.078 12.039 2.535 1 98.5 138 CYS B CA 1
ATOM 3193 C C . CYS B 1 138 ? -16.297 11.133 2.371 1 98.5 138 CYS B C 1
ATOM 3195 O O . CYS B 1 138 ? -16.922 11.117 1.31 1 98.5 138 CYS B O 1
ATOM 3197 N N . TYR B 1 139 ? -16.625 10.438 3.383 1 98.06 139 TYR B N 1
ATOM 3198 C CA . TYR B 1 139 ? -17.75 9.508 3.352 1 98.06 139 TYR B CA 1
ATOM 3199 C C . TYR B 1 139 ? -19.062 10.258 3.145 1 98.06 139 TYR B C 1
ATOM 3201 O O . TYR B 1 139 ? -19.906 9.836 2.346 1 98.06 139 TYR B O 1
ATOM 3209 N N . GLU B 1 140 ? -19.219 11.375 3.744 1 97.81 140 GLU B N 1
ATOM 3210 C CA . GLU B 1 140 ? -20.5 12.086 3.797 1 97.81 140 GLU B CA 1
ATOM 3211 C C . GLU B 1 140 ? -20.766 12.828 2.494 1 97.81 140 GLU B C 1
ATOM 3213 O O . GLU B 1 140 ? -21.891 13.289 2.256 1 97.81 140 GLU B O 1
ATOM 3218 N N . LEU B 1 141 ? -19.766 12.93 1.686 1 98.06 141 LEU B N 1
ATOM 3219 C CA . LEU B 1 141 ? -20.016 13.492 0.364 1 98.06 141 LEU B CA 1
ATOM 3220 C C . LEU B 1 141 ? -21.078 12.703 -0.371 1 98.06 141 LEU B C 1
ATOM 3222 O O . LEU B 1 141 ? -21.766 13.234 -1.254 1 98.06 141 LEU B O 1
ATOM 3226 N N . ARG B 1 142 ? -21.344 11.469 -0.023 1 97.25 142 ARG B N 1
ATOM 3227 C CA . ARG B 1 142 ? -22.359 10.625 -0.646 1 97.25 142 ARG B CA 1
ATOM 3228 C C . ARG B 1 142 ? -23.766 11.148 -0.365 1 97.25 142 ARG B C 1
ATOM 3230 O O . ARG B 1 142 ? -24.719 10.781 -1.049 1 97.25 142 ARG B O 1
ATOM 3237 N N . ASN B 1 143 ? -23.875 11.945 0.709 1 97.31 143 ASN B N 1
ATOM 3238 C CA . ASN B 1 143 ? -25.172 12.484 1.12 1 97.31 143 ASN B CA 1
ATOM 3239 C C . ASN B 1 143 ? -25.344 13.93 0.655 1 97.31 143 ASN B C 1
ATOM 3241 O O . ASN B 1 143 ? -26.391 14.539 0.9 1 97.31 143 ASN B O 1
ATOM 3245 N N . ASP B 1 144 ? -24.344 14.492 0.061 1 96.88 144 ASP B N 1
ATOM 3246 C CA . ASP B 1 144 ? -24.406 15.852 -0.469 1 96.88 144 ASP B CA 1
ATOM 3247 C C . ASP B 1 144 ? -24.891 15.852 -1.916 1 96.88 144 ASP B C 1
ATOM 3249 O O . ASP B 1 144 ? -24.156 15.453 -2.826 1 96.88 144 ASP B O 1
ATOM 3253 N N . THR B 1 145 ? -26.016 16.359 -2.15 1 97.31 145 THR B N 1
ATOM 3254 C CA . THR B 1 145 ? -26.688 16.281 -3.447 1 97.31 145 THR B CA 1
ATOM 3255 C C . THR B 1 145 ? -25.906 17.062 -4.5 1 97.31 145 THR B C 1
ATOM 3257 O O . THR B 1 145 ? -26.125 16.891 -5.699 1 97.31 145 THR B O 1
ATOM 3260 N N . THR B 1 146 ? -25.031 17.938 -4.098 1 97.56 146 THR B N 1
ATOM 3261 C CA . THR B 1 146 ? -24.281 18.75 -5.039 1 97.56 146 THR B CA 1
ATOM 3262 C C . THR B 1 146 ? -22.922 18.109 -5.324 1 97.56 146 THR B C 1
ATOM 3264 O O . THR B 1 146 ? -22.156 18.609 -6.16 1 97.56 146 THR B O 1
ATOM 3267 N N . SER B 1 147 ? -22.625 17.031 -4.676 1 97.19 147 SER B N 1
ATOM 3268 C CA . SER B 1 147 ? -21.328 16.375 -4.816 1 97.19 147 SER B CA 1
ATOM 3269 C C . SER B 1 147 ? -21.344 15.391 -5.98 1 97.19 147 SER B C 1
ATOM 3271 O O . SER B 1 147 ? -22.344 14.719 -6.223 1 97.19 147 SER B O 1
ATOM 3273 N N . LYS B 1 148 ? -20.219 15.281 -6.617 1 95.94 148 LYS B N 1
ATOM 3274 C CA . LYS B 1 148 ? -20.078 14.25 -7.641 1 95.94 148 LYS B CA 1
ATOM 3275 C C . LYS B 1 148 ? -20.125 12.852 -7.023 1 95.94 148 LYS B C 1
ATOM 3277 O O . LYS B 1 148 ? -20.266 11.859 -7.734 1 95.94 148 LYS B O 1
ATOM 3282 N N . TYR B 1 149 ? -20.031 12.789 -5.719 1 96.69 149 TYR B N 1
ATOM 3283 C CA . TYR B 1 149 ? -20.078 11.508 -5.031 1 96.69 149 TYR B CA 1
ATOM 3284 C C . TYR B 1 149 ? -21.469 11.25 -4.461 1 96.69 149 TYR B C 1
ATOM 3286 O O . TYR B 1 149 ? -21.672 10.305 -3.695 1 96.69 149 TYR B O 1
ATOM 3294 N N . TYR B 1 150 ? -22.406 12.055 -4.859 1 97.31 150 TYR B N 1
ATOM 3295 C CA . TYR B 1 150 ? -23.766 11.891 -4.355 1 97.31 150 TYR B CA 1
ATOM 3296 C C . TYR B 1 150 ? -24.328 10.531 -4.727 1 97.31 150 TYR B C 1
ATOM 3298 O O . TYR B 1 150 ? -24.188 10.078 -5.863 1 97.31 150 TYR B O 1
ATOM 3306 N N . ASN B 1 151 ? -24.859 9.766 -3.768 1 95.88 151 ASN B N 1
ATOM 3307 C CA . ASN B 1 151 ? -25.562 8.5 -3.932 1 95.88 151 ASN B CA 1
ATOM 3308 C C . ASN B 1 151 ? -24.609 7.367 -4.305 1 95.88 151 ASN B C 1
ATOM 3310 O O . ASN B 1 151 ? -25.031 6.355 -4.863 1 95.88 151 ASN B O 1
ATOM 3314 N N . THR B 1 152 ? -23.312 7.66 -4.152 1 92.5 152 THR B N 1
ATOM 3315 C CA . THR B 1 152 ? -22.375 6.547 -4.266 1 92.5 152 THR B CA 1
ATOM 3316 C C . THR B 1 152 ? -22.359 5.734 -2.975 1 92.5 152 THR B C 1
ATOM 3318 O O . THR B 1 152 ? -22.672 6.254 -1.899 1 92.5 152 THR B O 1
ATOM 3321 N N . PRO B 1 153 ? -22.047 4.598 -3.064 1 85.94 153 PRO B N 1
ATOM 3322 C CA . PRO B 1 153 ? -22.156 3.721 -1.895 1 85.94 153 PRO B CA 1
ATOM 3323 C C . PRO B 1 153 ? -21.203 4.105 -0.776 1 85.94 153 PRO B C 1
ATOM 3325 O O . PRO B 1 153 ? -21.516 3.949 0.404 1 85.94 153 PRO B O 1
ATOM 3328 N N . TYR B 1 154 ? -20.062 4.613 -1.121 1 89.75 154 TYR B N 1
ATOM 3329 C CA . TYR B 1 154 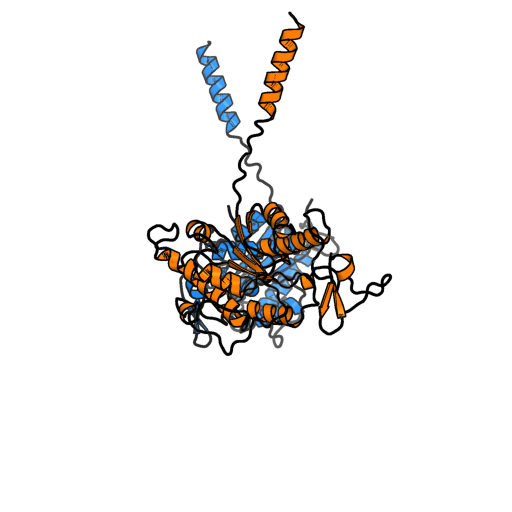? -19.078 4.812 -0.057 1 89.75 154 TYR B CA 1
ATOM 3330 C C . TYR B 1 154 ? -18.516 6.227 -0.096 1 89.75 154 TYR B C 1
ATOM 3332 O O . TYR B 1 154 ? -17.531 6.527 0.59 1 89.75 154 TYR B O 1
ATOM 3340 N N . GLY B 1 155 ? -19.094 7.098 -0.827 1 95.25 155 GLY B N 1
ATOM 3341 C CA . GLY B 1 155 ? -18.547 8.445 -0.933 1 95.25 155 GLY B CA 1
ATOM 3342 C C . GLY B 1 155 ? -17.203 8.492 -1.646 1 95.25 155 GLY B C 1
ATOM 3343 O O . GLY B 1 155 ? -16.953 7.711 -2.568 1 95.25 155 GLY B O 1
ATOM 3344 N N . LYS B 1 156 ? -16.453 9.453 -1.273 1 96.75 156 LYS B N 1
ATOM 3345 C CA . LYS B 1 156 ? -15.109 9.594 -1.833 1 96.75 156 LYS B CA 1
ATOM 3346 C C . LYS B 1 156 ? -14.117 8.688 -1.116 1 96.75 156 LYS B C 1
ATOM 3348 O O . LYS B 1 156 ? -14.039 8.695 0.114 1 96.75 156 LYS B O 1
ATOM 3353 N N . PRO B 1 157 ? -13.367 7.941 -1.879 1 94.88 157 PRO B N 1
ATOM 3354 C CA . PRO B 1 157 ? -12.281 7.211 -1.221 1 94.88 157 PRO B CA 1
ATOM 3355 C C . PRO B 1 157 ? -11.305 8.133 -0.493 1 94.88 157 PRO B C 1
ATOM 3357 O O . PRO B 1 157 ? -10.852 9.133 -1.062 1 94.88 157 PRO B O 1
ATOM 3360 N N . ALA B 1 158 ? -11.047 7.832 0.728 1 96.69 158 ALA B N 1
ATOM 3361 C CA . ALA B 1 158 ? -10.133 8.641 1.536 1 96.69 158 ALA B CA 1
ATOM 3362 C C . ALA B 1 158 ? -8.758 7.992 1.627 1 96.69 158 ALA B C 1
ATOM 3364 O O . ALA B 1 158 ? -8.609 6.91 2.203 1 96.69 158 ALA B O 1
ATOM 3365 N N . ILE B 1 159 ? -7.75 8.609 1.051 1 97.81 159 ILE B N 1
ATOM 3366 C CA . ILE B 1 159 ? -6.363 8.164 1.175 1 97.81 159 ILE B CA 1
ATOM 3367 C C . ILE B 1 159 ? -5.609 9.102 2.117 1 97.81 159 ILE B C 1
ATOM 3369 O O . ILE B 1 159 ? -5.461 10.297 1.833 1 97.81 159 ILE B O 1
ATOM 3373 N N . ILE B 1 160 ? -5.23 8.586 3.211 1 98.62 160 ILE B N 1
ATOM 3374 C CA . ILE B 1 160 ? -4.418 9.32 4.172 1 98.62 160 ILE B CA 1
ATOM 3375 C C . ILE B 1 160 ? -3.02 8.711 4.238 1 98.62 160 ILE B C 1
ATOM 3377 O O . ILE B 1 160 ? -2.869 7.496 4.363 1 98.62 160 ILE B O 1
ATOM 3381 N N . VAL B 1 161 ? -2.055 9.531 4.078 1 98.69 161 VAL B N 1
ATOM 3382 C CA . VAL B 1 161 ? -0.655 9.117 4.113 1 98.69 161 VAL B CA 1
ATOM 3383 C C . VAL B 1 161 ? 0.065 9.836 5.254 1 98.69 161 VAL B C 1
ATOM 3385 O O . VAL B 1 161 ? -0.053 11.055 5.406 1 98.69 161 VAL B O 1
ATOM 3388 N N . LEU B 1 162 ? 0.737 9.086 6.051 1 98.75 162 LEU B N 1
ATOM 3389 C CA . LEU B 1 162 ? 1.522 9.641 7.148 1 98.75 162 LEU B CA 1
ATOM 3390 C C . LEU B 1 162 ? 3.006 9.664 6.797 1 98.75 162 LEU B C 1
ATOM 3392 O O . LEU B 1 162 ? 3.43 9.016 5.832 1 98.75 162 LEU B O 1
ATOM 3396 N N . CYS B 1 163 ? 3.76 10.438 7.555 1 98.69 163 CYS B N 1
ATOM 3397 C CA . CYS B 1 163 ? 5.191 10.555 7.305 1 98.69 163 CYS B CA 1
ATOM 3398 C C . CYS B 1 163 ? 5.98 10.477 8.609 1 98.69 163 CYS B C 1
ATOM 3400 O O . CYS B 1 163 ? 5.535 10.984 9.641 1 98.69 163 CYS B O 1
ATOM 3402 N N . THR B 1 164 ? 7.141 9.922 8.492 1 98.75 164 THR B N 1
ATOM 3403 C CA . THR B 1 164 ? 8.109 10.117 9.562 1 98.75 164 THR B CA 1
ATOM 3404 C C . THR B 1 164 ? 8.844 11.438 9.391 1 98.75 164 THR B C 1
ATOM 3406 O O . THR B 1 164 ? 8.719 12.094 8.352 1 98.75 164 THR B O 1
ATOM 3409 N N . HIS B 1 165 ? 9.562 11.805 10.43 1 98.31 165 HIS B N 1
ATOM 3410 C CA . HIS B 1 165 ? 10.531 12.891 10.32 1 98.31 165 HIS B CA 1
ATOM 3411 C C . HIS B 1 165 ? 11.602 12.57 9.273 1 98.31 165 HIS B C 1
ATOM 3413 O O . HIS B 1 165 ? 11.797 11.406 8.914 1 98.31 165 HIS B O 1
ATOM 3419 N N . TRP B 1 166 ? 12.305 13.633 8.812 1 97.69 166 TRP B N 1
ATOM 3420 C CA . TRP B 1 166 ? 13.211 13.422 7.684 1 97.69 166 TRP B CA 1
ATOM 3421 C C . TRP B 1 166 ? 14.43 12.609 8.102 1 97.69 166 TRP B C 1
ATOM 3423 O O . TRP B 1 166 ? 15.125 12.047 7.254 1 97.69 166 TRP B O 1
ATOM 3433 N N . HIS B 1 167 ? 14.711 12.531 9.328 1 95.44 167 HIS B N 1
ATOM 3434 C CA . HIS B 1 167 ? 15.75 11.641 9.836 1 95.44 167 HIS B CA 1
ATOM 3435 C C . HIS B 1 167 ? 15.336 11.023 11.172 1 95.44 167 HIS B C 1
ATOM 3437 O O . HIS B 1 167 ? 14.234 11.266 11.656 1 95.44 167 HIS B O 1
ATOM 3443 N N . ASP B 1 168 ? 16.141 10.188 11.75 1 97.19 168 ASP B N 1
ATOM 3444 C CA . ASP B 1 168 ? 15.695 9.242 12.766 1 97.19 168 ASP B CA 1
ATOM 3445 C C . ASP B 1 168 ? 15.945 9.773 14.172 1 97.19 168 ASP B C 1
ATOM 3447 O O . A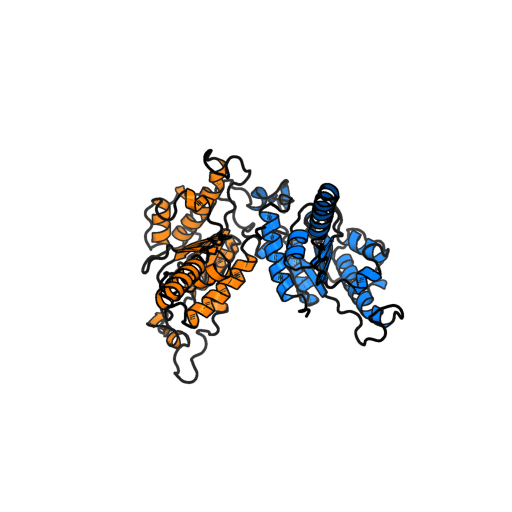SP B 1 168 ? 15.922 9.008 15.141 1 97.19 168 ASP B O 1
ATOM 3451 N N . CYS B 1 169 ? 16.141 11.086 14.328 1 96.31 169 CYS B N 1
ATOM 3452 C CA . CYS B 1 169 ? 16.469 11.633 15.648 1 96.31 169 CYS B CA 1
ATOM 3453 C C . CYS B 1 169 ? 15.211 11.875 16.469 1 96.31 169 CYS B C 1
ATOM 3455 O O . CYS B 1 169 ? 15.281 12.102 17.672 1 96.31 169 CYS B O 1
ATOM 3457 N N . ARG B 1 170 ? 14.047 11.992 15.867 1 96.31 170 ARG B N 1
ATOM 3458 C CA . ARG B 1 170 ? 12.805 12.156 16.609 1 96.31 170 ARG B CA 1
ATOM 3459 C C . ARG B 1 170 ? 12.195 10.797 16.953 1 96.31 170 ARG B C 1
ATOM 3461 O O . ARG B 1 170 ? 11.188 10.398 16.375 1 96.31 170 ARG B O 1
ATOM 3468 N N . THR B 1 171 ? 12.727 10.227 17.906 1 96 171 THR B N 1
ATOM 3469 C CA . THR B 1 171 ? 12.477 8.82 18.219 1 96 171 THR B CA 1
ATOM 3470 C C . THR B 1 171 ? 11.047 8.625 18.703 1 96 171 THR B C 1
ATOM 3472 O O . THR B 1 171 ? 10.375 7.668 18.312 1 96 171 THR B O 1
ATOM 3475 N N . VAL B 1 172 ? 10.57 9.586 19.578 1 97.06 172 VAL B N 1
ATOM 3476 C CA . VAL B 1 172 ? 9.227 9.461 20.125 1 97.06 172 VAL B CA 1
ATOM 3477 C C . VAL B 1 172 ? 8.203 9.547 19 1 97.06 172 VAL B C 1
ATOM 3479 O O . VAL B 1 172 ? 7.332 8.68 18.875 1 97.06 172 VAL B O 1
ATOM 3482 N N . TYR B 1 173 ? 8.383 10.523 18.188 1 97.75 173 TYR B N 1
ATOM 3483 C CA . TYR B 1 173 ? 7.438 10.719 17.094 1 97.75 173 TYR B CA 1
ATOM 3484 C C . TYR B 1 173 ? 7.523 9.578 16.094 1 97.75 173 TYR B C 1
ATOM 3486 O O . TYR B 1 173 ? 6.504 8.984 15.727 1 97.75 173 TYR B O 1
ATOM 3494 N N . ASN B 1 174 ? 8.711 9.25 15.633 1 98.38 174 ASN B N 1
ATOM 3495 C CA . ASN B 1 174 ? 8.867 8.242 14.594 1 98.38 174 ASN B CA 1
ATOM 3496 C C . ASN B 1 174 ? 8.32 6.891 15.039 1 98.38 174 ASN B C 1
ATOM 3498 O O . ASN B 1 174 ? 7.73 6.16 14.234 1 98.38 174 ASN B O 1
ATOM 3502 N N . GLU B 1 175 ? 8.5 6.566 16.25 1 98.25 175 GLU B N 1
ATOM 3503 C CA . GLU B 1 175 ? 7.934 5.324 16.75 1 98.25 175 GLU B CA 1
ATOM 3504 C C . GLU B 1 175 ? 6.41 5.402 16.828 1 98.25 175 GLU B C 1
ATOM 3506 O O . GLU B 1 175 ? 5.715 4.473 16.406 1 98.25 175 GLU B O 1
ATOM 3511 N N . SER B 1 176 ? 5.91 6.465 17.328 1 98.38 176 SER B N 1
ATOM 3512 C CA . SER B 1 176 ? 4.477 6.617 17.547 1 98.38 176 SER B CA 1
ATOM 3513 C C . SER B 1 176 ? 3.717 6.711 16.234 1 98.38 176 SER B C 1
ATOM 3515 O O . SER B 1 176 ? 2.607 6.188 16.109 1 98.38 176 SER B O 1
ATOM 3517 N N . ILE B 1 177 ? 4.309 7.379 15.25 1 98.75 177 ILE B N 1
ATOM 3518 C CA . ILE B 1 177 ? 3.609 7.535 13.977 1 98.75 177 ILE B CA 1
ATOM 3519 C C . ILE B 1 177 ? 3.545 6.191 13.258 1 98.75 177 ILE B C 1
ATOM 3521 O O . ILE B 1 177 ? 2.588 5.918 12.531 1 98.75 177 ILE B O 1
ATOM 3525 N N . ARG B 1 178 ? 4.551 5.344 13.406 1 98.5 178 ARG B N 1
ATOM 3526 C CA . ARG B 1 178 ? 4.512 3.99 12.859 1 98.5 178 ARG B CA 1
ATOM 3527 C C . ARG B 1 178 ? 3.379 3.182 13.477 1 98.5 178 ARG B C 1
ATOM 3529 O O . ARG B 1 178 ? 2.68 2.445 12.773 1 98.5 178 ARG B O 1
ATOM 3536 N N . LYS B 1 179 ? 3.191 3.344 14.742 1 98.38 179 LYS B N 1
ATOM 3537 C CA . LYS B 1 179 ? 2.096 2.664 15.43 1 98.38 179 LYS B CA 1
ATOM 3538 C C . LYS B 1 179 ? 0.742 3.174 14.945 1 98.38 179 LYS B C 1
ATOM 3540 O O . LYS B 1 179 ? -0.19 2.391 14.75 1 98.38 179 LYS B O 1
ATOM 3545 N N . LEU B 1 180 ? 0.658 4.477 14.789 1 98.62 180 LEU B N 1
ATOM 3546 C CA . LEU B 1 180 ? -0.581 5.074 14.305 1 98.62 180 LEU B CA 1
ATOM 3547 C C . LEU B 1 180 ? -0.907 4.578 12.898 1 98.62 180 LEU B C 1
ATOM 3549 O O . LEU B 1 180 ? -2.055 4.23 12.609 1 98.62 180 LEU B O 1
ATOM 3553 N N . ALA B 1 181 ? 0.114 4.547 12.039 1 98.56 181 ALA B N 1
ATOM 3554 C CA . ALA B 1 181 ? -0.061 4.039 10.688 1 98.56 181 ALA B CA 1
ATOM 3555 C C . ALA B 1 181 ? -0.546 2.592 10.703 1 98.56 181 ALA B C 1
ATOM 3557 O O . ALA B 1 181 ? -1.476 2.234 9.977 1 98.56 181 ALA B O 1
ATOM 3558 N N . ALA B 1 182 ? 0.046 1.809 11.484 1 97.19 182 ALA B N 1
ATOM 3559 C CA . ALA B 1 182 ? -0.31 0.395 11.578 1 97.19 182 ALA B CA 1
ATOM 3560 C C . ALA B 1 182 ? -1.74 0.223 12.086 1 97.19 182 ALA B C 1
ATOM 3562 O O . ALA B 1 182 ? -2.488 -0.613 11.57 1 97.19 182 ALA B O 1
ATOM 3563 N N . LYS B 1 183 ? -2.107 0.963 13.062 1 97 183 LYS B N 1
ATOM 3564 C CA . LYS B 1 183 ? -3.451 0.892 13.633 1 97 183 LYS B CA 1
ATOM 3565 C C . LYS B 1 183 ? -4.512 1.127 12.555 1 97 183 LYS B C 1
ATOM 3567 O O . LYS B 1 183 ? -5.469 0.358 12.445 1 97 183 LYS B O 1
ATOM 3572 N N . TRP B 1 184 ? -4.328 2.143 11.773 1 97.75 184 TRP B N 1
ATOM 3573 C CA . TRP B 1 184 ? -5.324 2.551 10.781 1 97.75 184 TRP B CA 1
ATOM 3574 C C . TRP B 1 184 ? -5.125 1.8 9.469 1 97.75 184 TRP B C 1
ATOM 3576 O O . TRP B 1 184 ? -6.027 1.758 8.633 1 97.75 184 TRP B O 1
ATOM 3586 N N . GLY B 1 185 ? -3.896 1.202 9.25 1 97.25 185 GLY B N 1
ATOM 3587 C CA . GLY B 1 185 ? -3.545 0.62 7.969 1 97.25 185 GLY B CA 1
ATOM 3588 C C . GLY B 1 185 ? -3.182 1.657 6.922 1 97.25 185 GLY B C 1
ATOM 3589 O O . GLY B 1 185 ? -3.357 1.426 5.723 1 97.25 185 GLY B O 1
ATOM 3590 N N . PHE B 1 186 ? -2.73 2.838 7.418 1 98.31 186 PHE B N 1
ATOM 3591 C CA . PHE B 1 186 ? -2.363 3.912 6.504 1 98.31 186 PHE B CA 1
ATOM 3592 C C . PHE B 1 186 ? -0.959 3.697 5.953 1 98.31 186 PHE B C 1
ATOM 3594 O O . PHE B 1 186 ? -0.072 3.227 6.668 1 98.31 186 PHE B O 1
ATOM 3601 N N . PRO B 1 187 ? -0.798 4.066 4.629 1 97.81 187 PRO B N 1
ATOM 3602 C CA . PRO B 1 187 ? 0.582 4.137 4.141 1 97.81 187 PRO B CA 1
ATOM 3603 C C . PRO B 1 187 ? 1.434 5.133 4.922 1 97.81 187 PRO B C 1
ATOM 3605 O O . PRO B 1 187 ? 0.925 6.16 5.379 1 97.81 187 PRO B O 1
ATOM 3608 N N . LEU B 1 188 ? 2.656 4.762 5.09 1 98.5 188 LEU B N 1
ATOM 3609 C CA . LEU B 1 188 ? 3.627 5.578 5.809 1 98.5 188 LEU B CA 1
ATOM 3610 C C . LEU B 1 188 ? 4.855 5.848 4.945 1 98.5 188 LEU B C 1
ATOM 3612 O O . LEU B 1 188 ? 5.5 4.91 4.469 1 98.5 188 LEU B O 1
ATOM 3616 N N . ILE B 1 189 ? 5.109 7.078 4.699 1 98.56 189 ILE B N 1
ATOM 3617 C CA . ILE B 1 189 ? 6.355 7.457 4.043 1 98.56 189 ILE B CA 1
ATOM 3618 C C . ILE B 1 189 ? 7.477 7.539 5.074 1 98.56 189 ILE B C 1
ATOM 3620 O O . ILE B 1 189 ? 7.473 8.414 5.938 1 98.56 189 ILE B O 1
ATOM 3624 N N . GLU B 1 190 ? 8.414 6.695 4.922 1 98.44 190 GLU B N 1
ATOM 3625 C CA . GLU B 1 190 ? 9.469 6.578 5.93 1 98.44 190 GLU B CA 1
ATOM 3626 C C . GLU B 1 190 ? 10.727 7.324 5.496 1 98.44 190 GLU B C 1
ATOM 3628 O O . GLU B 1 190 ? 11.742 6.703 5.184 1 98.44 190 GLU B O 1
ATOM 3633 N N . PHE B 1 191 ? 10.695 8.602 5.648 1 98.62 191 PHE B N 1
ATOM 3634 C CA . PHE B 1 191 ? 11.836 9.43 5.293 1 98.62 191 PHE B CA 1
ATOM 3635 C C . PHE B 1 191 ? 13.062 9.039 6.113 1 98.62 191 PHE B C 1
ATOM 3637 O O . PHE B 1 191 ? 14.164 8.906 5.57 1 98.62 191 PHE B O 1
ATOM 3644 N N . ASP B 1 192 ? 12.852 8.836 7.328 1 98.19 192 ASP B N 1
ATOM 3645 C CA . ASP B 1 192 ? 13.953 8.586 8.258 1 98.19 192 ASP B CA 1
ATOM 3646 C C . ASP B 1 192 ? 14.695 7.305 7.883 1 98.19 192 ASP B C 1
ATOM 3648 O O . ASP B 1 192 ? 15.914 7.223 8.055 1 98.19 192 ASP B O 1
ATOM 3652 N N . LYS B 1 193 ? 13.961 6.391 7.402 1 97.81 193 LYS B N 1
ATOM 3653 C CA . LYS B 1 193 ? 14.547 5.098 7.059 1 97.81 193 LYS B CA 1
ATOM 3654 C C . LYS B 1 193 ? 15.367 5.191 5.773 1 97.81 193 LYS B C 1
ATOM 3656 O O . LYS B 1 193 ? 16.375 4.508 5.625 1 97.81 193 LYS B O 1
ATOM 3661 N N . TYR B 1 194 ? 14.984 6.027 4.895 1 98.19 194 TYR B N 1
ATOM 3662 C CA . TYR B 1 194 ? 15.555 5.98 3.557 1 98.19 194 TYR B CA 1
ATOM 3663 C C . TYR B 1 194 ? 16.375 7.23 3.266 1 98.19 194 TYR B C 1
ATOM 3665 O O . TYR B 1 194 ? 16.906 7.395 2.166 1 98.19 194 TYR B O 1
ATOM 3673 N N . ILE B 1 195 ? 16.578 8.047 4.234 1 97.94 195 ILE B N 1
ATOM 3674 C CA . ILE B 1 195 ? 17.203 9.344 4.016 1 97.94 195 ILE B CA 1
ATOM 3675 C C . ILE B 1 195 ? 18.703 9.156 3.748 1 97.94 195 ILE B C 1
ATOM 3677 O O . ILE B 1 195 ? 19.344 10.016 3.137 1 97.94 195 ILE B O 1
ATOM 3681 N N . GLY B 1 196 ? 19.344 8.008 4.281 1 97.5 196 GLY B N 1
ATOM 3682 C CA . GLY B 1 196 ? 20.719 7.691 3.883 1 97.5 196 GLY B CA 1
ATOM 3683 C C . GLY B 1 196 ? 21.719 7.863 5.008 1 97.5 196 GLY B C 1
ATOM 3684 O O . GLY B 1 196 ? 22.922 7.746 4.789 1 97.5 196 GLY B O 1
ATOM 3685 N N . PHE B 1 197 ? 21.297 8.219 6.156 1 97.38 197 PHE B N 1
ATOM 3686 C CA . PHE B 1 197 ? 22.156 8.289 7.336 1 97.38 197 PHE B CA 1
ATOM 3687 C C . PHE B 1 197 ? 21.344 8.047 8.609 1 97.38 197 PHE B C 1
ATOM 3689 O O . PHE B 1 197 ? 20.109 8.023 8.57 1 97.38 197 PHE B O 1
ATOM 3696 N N . SER B 1 198 ? 22.016 7.82 9.703 1 97.38 198 SER B N 1
ATOM 3697 C CA . SER B 1 198 ? 21.375 7.504 10.977 1 97.38 198 SER B CA 1
ATOM 3698 C C . SER B 1 198 ? 22 8.289 12.125 1 97.38 198 SER B C 1
ATOM 3700 O O . SER B 1 198 ? 23.188 8.633 12.078 1 97.38 198 SER B O 1
ATOM 3702 N N . LYS B 1 199 ? 21.219 8.516 13.109 1 96.69 199 LYS B N 1
ATOM 3703 C CA . LYS B 1 199 ? 21.688 9.164 14.328 1 96.69 199 LYS B CA 1
ATOM 3704 C C . LYS B 1 199 ? 22.703 8.297 15.062 1 96.69 199 LYS B C 1
ATOM 3706 O O . LYS B 1 199 ? 23.359 8.758 16 1 96.69 199 LYS B O 1
ATOM 3711 N N . ASN B 1 200 ? 22.844 7.055 14.688 1 96.25 200 ASN B N 1
ATOM 3712 C CA . ASN B 1 200 ? 23.641 6.074 15.43 1 96.25 200 ASN B CA 1
ATOM 3713 C C . ASN B 1 200 ? 25.125 6.23 15.148 1 96.25 200 ASN B C 1
ATOM 3715 O O . ASN B 1 200 ? 25.953 5.637 15.836 1 96.25 200 ASN B O 1
ATOM 3719 N N . VAL B 1 201 ? 25.453 6.945 14.117 1 96.69 201 VAL B N 1
ATOM 3720 C CA . VAL B 1 201 ? 26.859 7.105 13.773 1 96.69 201 VAL B CA 1
ATOM 3721 C C . VAL B 1 201 ? 27.156 8.57 13.477 1 96.69 201 VAL B C 1
ATOM 3723 O O . VAL B 1 201 ? 26.328 9.266 12.867 1 96.69 201 VAL B O 1
ATOM 3726 N N . LEU B 1 202 ? 28.344 9.008 13.914 1 97.19 202 LEU B N 1
ATOM 3727 C CA . LEU B 1 202 ? 28.812 10.352 13.617 1 97.19 202 LEU B CA 1
ATOM 3728 C C . LEU B 1 202 ? 29.531 10.398 12.273 1 97.19 202 LEU B C 1
ATOM 3730 O O . LEU B 1 202 ? 30.094 9.391 11.828 1 97.19 202 LEU B O 1
ATOM 3734 N N . HIS B 1 203 ? 29.438 11.516 11.633 1 97.56 203 HIS B N 1
ATOM 3735 C CA . HIS B 1 203 ? 30.219 11.703 10.422 1 97.56 203 HIS B CA 1
ATOM 3736 C C . HIS B 1 203 ? 31.703 11.547 10.695 1 97.56 203 HIS B C 1
ATOM 3738 O O . HIS B 1 203 ? 32.25 12.18 11.602 1 97.56 203 HIS B O 1
ATOM 3744 N N . PRO B 1 204 ? 32.375 10.789 9.844 1 97.38 204 PRO B N 1
ATOM 3745 C CA . PRO B 1 204 ? 33.75 10.391 10.195 1 97.38 204 PRO B CA 1
ATOM 3746 C C . PRO B 1 204 ? 34.75 11.555 10.164 1 97.38 204 PRO B C 1
ATOM 3748 O O . PRO B 1 204 ? 35.781 11.508 10.82 1 97.38 204 PRO B O 1
ATOM 3751 N N . VAL B 1 205 ? 34.438 12.578 9.414 1 98.06 205 VAL B N 1
ATOM 3752 C CA . VAL B 1 205 ? 35.375 13.703 9.305 1 98.06 205 VAL B CA 1
ATOM 3753 C C . VAL B 1 205 ? 35 14.781 10.305 1 98.06 205 VAL B C 1
ATOM 3755 O O . VAL B 1 205 ? 35.844 15.258 11.07 1 98.06 205 VAL B O 1
ATOM 3758 N N . THR B 1 206 ? 33.719 15.188 10.43 1 97.12 206 THR B N 1
ATOM 3759 C CA . THR B 1 206 ? 33.312 16.328 11.242 1 97.12 206 THR B CA 1
ATOM 3760 C C . THR B 1 206 ? 33.125 15.898 12.695 1 97.12 206 THR B C 1
ATOM 3762 O O . THR B 1 206 ? 33.094 16.75 13.594 1 97.12 206 THR B O 1
ATOM 3765 N N . GLY B 1 207 ? 32.906 14.633 12.906 1 97.38 207 GLY B N 1
ATOM 3766 C CA . GLY B 1 207 ? 32.625 14.125 14.242 1 97.38 207 GLY B CA 1
ATOM 3767 C C . GLY B 1 207 ? 31.25 14.539 14.758 1 97.38 207 GLY B C 1
ATOM 3768 O O . GLY B 1 207 ? 31 14.492 15.969 1 97.38 207 GLY B O 1
ATOM 3769 N N . LYS B 1 208 ? 30.422 15.039 13.977 1 97.5 208 LYS B N 1
ATOM 3770 C CA . LYS B 1 208 ? 29.078 15.508 14.312 1 97.5 208 LYS B CA 1
ATOM 3771 C C . LYS B 1 208 ? 28.016 14.664 13.641 1 97.5 208 LYS B C 1
ATOM 3773 O O . LYS B 1 208 ? 28.312 13.883 12.727 1 97.5 208 LYS B O 1
ATOM 3778 N N . PRO B 1 209 ? 26.781 14.742 14.102 1 97.81 209 PRO B N 1
ATOM 3779 C CA . PRO B 1 209 ? 25.703 14.039 13.406 1 97.81 209 PRO B CA 1
ATOM 3780 C C . PRO B 1 209 ? 25.594 14.43 11.938 1 97.81 209 PRO B C 1
ATOM 3782 O O . PRO B 1 209 ? 25.719 15.609 11.594 1 97.81 209 PRO B O 1
ATOM 3785 N N . PHE B 1 210 ? 25.25 13.422 11.062 1 97.38 210 PHE B N 1
ATOM 3786 C CA . PHE B 1 210 ? 25.172 13.617 9.617 1 97.38 210 PHE B CA 1
ATOM 3787 C C . PHE B 1 210 ? 24.156 14.695 9.273 1 97.38 210 PHE B C 1
ATOM 3789 O O . PHE B 1 210 ? 24.344 15.445 8.312 1 97.38 210 PHE B O 1
ATOM 3796 N N . SER B 1 211 ? 23.125 14.766 10.055 1 97.62 211 SER B N 1
ATOM 3797 C CA . SER B 1 211 ? 22.047 15.695 9.75 1 97.62 211 SER B CA 1
ATOM 3798 C C . SER B 1 211 ? 22.531 17.141 9.766 1 97.62 211 SER B C 1
ATOM 3800 O O . SER B 1 211 ? 21.969 18 9.07 1 97.62 211 SER B O 1
ATOM 3802 N N . GLN B 1 212 ? 23.5 17.453 10.5 1 97.88 212 GLN B N 1
ATOM 3803 C CA . GLN B 1 212 ? 24.016 18.812 10.586 1 97.88 212 GLN B CA 1
ATOM 3804 C C . GLN B 1 212 ? 24.609 19.266 9.25 1 97.88 212 GLN B C 1
ATOM 3806 O O . GLN B 1 212 ? 24.625 20.469 8.945 1 97.88 212 GLN B O 1
ATOM 3811 N N . LEU B 1 213 ? 25.078 18.328 8.445 1 96.88 213 LEU B N 1
ATOM 3812 C CA . LEU B 1 213 ? 25.656 18.641 7.145 1 96.88 213 LEU B CA 1
ATOM 3813 C C . LEU B 1 213 ? 24.609 19.172 6.188 1 96.88 213 LEU B C 1
ATOM 3815 O O . LEU B 1 213 ? 24.922 19.922 5.266 1 96.88 213 LEU B O 1
ATOM 3819 N N . TYR B 1 214 ? 23.406 18.859 6.465 1 97 214 TYR B N 1
ATOM 3820 C CA . TYR B 1 214 ? 22.375 19.109 5.465 1 97 214 TYR B CA 1
ATOM 3821 C C . TYR B 1 214 ? 21.312 20.047 6.012 1 97 214 TYR B C 1
ATOM 3823 O O . TYR B 1 214 ? 20.203 20.109 5.484 1 97 214 TYR B O 1
ATOM 3831 N N . SER B 1 215 ? 21.656 20.734 7.047 1 97.31 215 SER B N 1
ATOM 3832 C CA . SER B 1 215 ? 20.641 21.562 7.691 1 97.31 215 SER B CA 1
ATOM 3833 C C . SER B 1 215 ? 21.125 23 7.828 1 97.31 215 SER B C 1
ATOM 3835 O O . SER B 1 215 ? 22.312 23.281 7.707 1 97.31 215 SER B O 1
ATOM 3837 N N . THR B 1 216 ? 20.188 23.844 8.062 1 96.12 216 THR B N 1
ATOM 3838 C CA . THR B 1 216 ? 20.5 25.25 8.234 1 96.12 216 THR B CA 1
ATOM 3839 C C . THR B 1 216 ? 20.625 25.609 9.711 1 96.12 216 THR B C 1
ATOM 3841 O O . THR B 1 216 ? 21.156 26.672 10.055 1 96.12 216 THR B O 1
ATOM 3844 N N . ASP B 1 217 ? 20.078 24.859 10.602 1 97 217 ASP B N 1
ATOM 3845 C CA . ASP B 1 217 ? 20.094 25.094 12.047 1 97 217 ASP B CA 1
ATOM 3846 C C . ASP B 1 217 ? 20.109 23.766 12.805 1 97 217 ASP B C 1
ATOM 3848 O O . ASP B 1 217 ? 20.109 22.688 12.203 1 97 217 ASP B O 1
ATOM 3852 N N . ILE B 1 218 ? 20.219 23.844 14.109 1 96.75 218 ILE B N 1
ATOM 3853 C CA . ILE B 1 218 ? 20.344 22.641 14.922 1 96.75 218 ILE B CA 1
ATOM 3854 C C . ILE B 1 218 ? 19.234 22.594 15.961 1 96.75 218 ILE B C 1
ATOM 3856 O O . ILE B 1 218 ? 18.656 23.625 16.312 1 96.75 218 ILE B O 1
ATOM 3860 N N . GLN B 1 219 ? 18.875 21.438 16.359 1 95.06 219 GLN B N 1
ATOM 3861 C CA . GLN B 1 219 ? 17.984 21.172 17.469 1 95.06 219 GLN B CA 1
ATOM 3862 C C . GLN B 1 219 ? 18.547 20.125 18.422 1 95.06 219 GLN B C 1
ATOM 3864 O O . GLN B 1 219 ? 18.984 19.062 17.969 1 95.06 219 GLN B O 1
ATOM 3869 N N . VAL B 1 220 ? 18.562 20.453 19.672 1 94.69 220 VAL B N 1
ATOM 3870 C CA . VAL B 1 220 ? 19.094 19.516 20.656 1 94.69 220 VAL B CA 1
ATOM 3871 C C . VAL B 1 220 ? 18 18.547 21.109 1 94.69 220 VAL B C 1
ATOM 3873 O O . VAL B 1 220 ? 16.922 18.969 21.547 1 94.69 220 VAL B O 1
ATOM 3876 N N . THR B 1 221 ? 18.234 17.344 20.922 1 90.69 221 THR B N 1
ATOM 3877 C CA . THR B 1 221 ? 17.375 16.266 21.375 1 90.69 221 THR B CA 1
ATOM 3878 C C . THR B 1 221 ? 18.156 15.273 22.234 1 90.69 221 THR B C 1
ATOM 3880 O O . THR B 1 221 ? 19.156 14.719 21.797 1 90.69 221 THR B O 1
ATOM 3883 N N . GLU B 1 222 ? 17.656 15.117 23.469 1 88.25 222 GLU B N 1
ATOM 3884 C CA . GLU B 1 222 ? 18.312 14.219 24.422 1 88.25 222 GLU B CA 1
ATOM 3885 C C . GLU B 1 222 ? 19.797 14.531 24.531 1 88.25 222 GLU B C 1
ATOM 3887 O O . GLU B 1 222 ? 20.641 13.633 24.469 1 88.25 222 GLU B O 1
ATOM 3892 N N . GLY B 1 223 ? 20.125 15.758 24.531 1 91.56 223 GLY B N 1
ATOM 3893 C CA . GLY B 1 223 ? 21.484 16.234 24.781 1 91.56 223 GLY B CA 1
ATOM 3894 C C . GLY B 1 223 ? 22.344 16.266 23.547 1 91.56 223 GLY B C 1
ATOM 3895 O O . GLY B 1 223 ? 23.5 16.703 23.594 1 91.56 223 GLY B O 1
ATOM 3896 N N . ILE B 1 224 ? 21.859 15.805 22.453 1 95.56 224 ILE B N 1
ATOM 3897 C CA . ILE B 1 224 ? 22.641 15.773 21.219 1 95.56 224 ILE B CA 1
ATOM 3898 C C . ILE B 1 224 ? 22.094 16.797 20.219 1 95.56 224 ILE B C 1
ATOM 3900 O O . ILE B 1 224 ? 20.875 16.875 20.016 1 95.56 224 ILE B O 1
ATOM 3904 N N . ALA B 1 225 ? 23.047 17.547 19.641 1 97.31 225 ALA B N 1
ATOM 3905 C CA . ALA B 1 225 ? 22.672 18.547 18.641 1 97.31 225 ALA B CA 1
ATOM 3906 C C . ALA B 1 225 ? 22.547 17.922 17.25 1 97.31 225 ALA B C 1
ATOM 3908 O O . ALA B 1 225 ? 23.547 17.562 16.641 1 97.31 225 ALA B O 1
ATOM 3909 N N . TYR B 1 226 ? 21.406 17.859 16.75 1 97.69 226 TYR B N 1
ATOM 3910 C CA . TYR B 1 226 ? 21.156 17.344 15.406 1 97.69 226 TYR B CA 1
ATOM 3911 C C . TYR B 1 226 ? 20.812 18.469 14.438 1 97.69 226 TYR B C 1
ATOM 3913 O O . TYR B 1 226 ? 20.438 19.562 14.867 1 97.69 226 TYR B O 1
ATOM 3921 N N . GLY B 1 227 ? 21.047 18.156 13.109 1 97.25 227 GLY B N 1
ATOM 3922 C CA . GLY B 1 227 ? 20.453 19.062 12.133 1 97.25 227 GLY B CA 1
ATOM 3923 C C . GLY B 1 227 ? 18.938 19.141 12.227 1 97.25 227 GLY B C 1
ATOM 3924 O O . GLY B 1 227 ? 18.266 18.125 12.375 1 97.25 227 GLY B O 1
ATOM 3925 N N . HIS B 1 228 ? 18.453 20.438 12.18 1 95.69 228 HIS B N 1
ATOM 3926 C CA . HIS B 1 228 ? 17.031 20.625 12.375 1 95.69 228 HIS B CA 1
ATOM 3927 C C . HIS B 1 228 ? 16.312 20.781 11.039 1 95.69 228 HIS B C 1
ATOM 3929 O O . HIS B 1 228 ? 15.75 19.797 10.516 1 95.69 228 HIS B O 1
ATOM 3935 N N . HIS B 1 229 ? 16.375 21.922 10.414 1 96.56 229 HIS B N 1
ATOM 3936 C CA . HIS B 1 229 ? 15.742 22.141 9.117 1 96.56 229 HIS B CA 1
ATOM 3937 C C . HIS B 1 229 ? 16.703 21.828 7.977 1 96.56 229 HIS B C 1
ATOM 3939 O O . HIS B 1 229 ? 17.766 22.422 7.875 1 96.56 229 HIS B O 1
ATOM 3945 N N . PRO B 1 230 ? 16.281 20.891 7.152 1 96.5 230 PRO B N 1
ATOM 3946 C CA . PRO B 1 230 ? 17.141 20.688 5.98 1 96.5 230 PRO B CA 1
ATOM 3947 C C . PRO B 1 230 ? 17.25 21.922 5.098 1 96.5 230 PRO B C 1
ATOM 3949 O O . PRO B 1 230 ? 16.328 22.75 5.078 1 96.5 230 PRO B O 1
ATOM 3952 N N . ILE B 1 231 ? 18.359 21.953 4.387 1 96.88 231 ILE B N 1
ATOM 3953 C CA . ILE B 1 231 ? 18.562 23.047 3.451 1 96.88 231 ILE B CA 1
ATOM 3954 C C . ILE B 1 231 ? 17.422 23.078 2.439 1 96.88 231 ILE B C 1
ATOM 3956 O O . ILE B 1 231 ? 17.062 22.062 1.851 1 96.88 231 ILE B O 1
ATOM 3960 N N . ARG B 1 232 ? 16.891 24.266 2.26 1 96.06 232 ARG B N 1
ATOM 3961 C CA . ARG B 1 232 ? 15.703 24.453 1.447 1 96.06 232 ARG B CA 1
ATOM 3962 C C . ARG B 1 232 ? 16.062 24.578 -0.031 1 96.06 232 ARG B C 1
ATOM 3964 O O . ARG B 1 232 ? 17.219 24.766 -0.38 1 96.06 232 ARG B O 1
ATOM 3971 N N . GLY B 1 233 ? 14.977 24.469 -0.861 1 95.88 233 GLY B N 1
ATOM 3972 C CA . GLY B 1 233 ? 15.133 24.688 -2.289 1 95.88 233 GLY B CA 1
ATOM 3973 C C . GLY B 1 233 ? 15.117 23.406 -3.1 1 95.88 233 GLY B C 1
ATOM 3974 O O . GLY B 1 233 ? 15.719 22.406 -2.693 1 95.88 233 GLY B O 1
ATOM 3975 N N . GLU B 1 234 ? 14.578 23.484 -4.227 1 94.44 234 GLU B N 1
ATOM 3976 C CA . GLU B 1 234 ? 14.367 22.312 -5.074 1 94.44 234 GLU B CA 1
ATOM 3977 C C . GLU B 1 234 ? 15.695 21.719 -5.555 1 94.44 234 GLU B C 1
ATOM 3979 O O . GLU B 1 234 ? 15.766 20.547 -5.926 1 94.44 234 GLU B O 1
ATOM 3984 N N . GLN B 1 235 ? 16.766 22.484 -5.508 1 95.5 235 GLN B N 1
ATOM 3985 C CA . GLN B 1 235 ? 18.047 22.016 -5.996 1 95.5 235 GLN B CA 1
ATOM 3986 C C . GLN B 1 235 ? 18.891 21.422 -4.867 1 95.5 235 GLN B C 1
ATOM 3988 O O . GLN B 1 235 ? 19.953 20.844 -5.109 1 95.5 235 GLN B O 1
ATOM 3993 N N . SER B 1 236 ? 18.375 21.547 -3.736 1 96.81 236 SER B N 1
ATOM 3994 C CA . SER B 1 236 ? 19.109 21 -2.607 1 96.81 236 SER B CA 1
ATOM 3995 C C . SER B 1 236 ? 19.016 19.484 -2.572 1 96.81 236 SER B C 1
ATOM 3997 O O . SER B 1 236 ? 17.953 18.906 -2.832 1 96.81 236 SER B O 1
ATOM 3999 N N . TYR B 1 237 ? 20.062 18.891 -2.213 1 97.12 237 TYR B N 1
ATOM 4000 C CA . TYR B 1 237 ? 20.188 17.438 -2.219 1 97.12 237 TYR B CA 1
ATOM 4001 C C . TYR B 1 237 ? 19.109 16.797 -1.339 1 97.12 237 TYR B C 1
ATOM 4003 O O . TYR B 1 237 ? 18.422 15.867 -1.768 1 97.12 237 TYR B O 1
ATOM 4011 N N . MET B 1 238 ? 18.953 17.281 -0.118 1 97.5 238 MET B N 1
ATOM 4012 C CA . MET B 1 238 ? 18.047 16.641 0.825 1 97.5 238 MET B CA 1
ATOM 4013 C C . MET B 1 238 ? 16.594 16.766 0.346 1 97.5 238 MET B C 1
ATOM 4015 O O . MET B 1 238 ? 15.789 15.852 0.547 1 97.5 238 MET B O 1
ATOM 4019 N N . GLN B 1 239 ? 16.25 17.891 -0.228 1 98.12 239 GLN B N 1
ATOM 4020 C CA . GLN B 1 239 ? 14.906 18.047 -0.777 1 98.12 239 GLN B CA 1
ATOM 4021 C C . GLN B 1 239 ? 14.664 17.078 -1.931 1 98.12 239 GLN B C 1
ATOM 4023 O O . GLN B 1 239 ? 13.602 16.469 -2.023 1 98.12 239 GLN B O 1
ATOM 4028 N N . GLN B 1 240 ? 15.625 16.875 -2.738 1 98.31 240 GLN B N 1
ATOM 4029 C CA . GLN B 1 240 ? 15.531 15.93 -3.848 1 98.31 240 GLN B CA 1
ATOM 4030 C C . GLN B 1 240 ? 15.445 14.492 -3.34 1 98.31 240 GLN B C 1
ATOM 4032 O O . GLN B 1 240 ? 14.688 13.68 -3.877 1 98.31 240 GLN B O 1
ATOM 4037 N N . ARG B 1 241 ? 16.25 14.258 -2.334 1 98.31 241 ARG B N 1
ATOM 4038 C CA . ARG B 1 241 ? 16.234 12.93 -1.727 1 98.31 241 ARG B CA 1
ATOM 4039 C C . ARG B 1 241 ? 14.859 12.633 -1.127 1 98.31 241 ARG B C 1
ATOM 4041 O O . ARG B 1 241 ? 14.297 11.555 -1.348 1 98.31 241 ARG B O 1
ATOM 4048 N N . MET B 1 242 ? 14.305 13.562 -0.421 1 98.44 242 MET B N 1
ATOM 4049 C CA . MET B 1 242 ? 12.977 13.406 0.167 1 98.44 242 MET B CA 1
ATOM 4050 C C . MET B 1 242 ? 11.914 13.273 -0.917 1 98.44 242 MET B C 1
ATOM 4052 O O . MET B 1 242 ? 10.984 12.469 -0.792 1 98.44 242 MET B O 1
ATOM 4056 N N . ALA B 1 243 ? 12.078 14.023 -1.983 1 98.75 243 ALA B N 1
ATOM 4057 C CA . ALA B 1 243 ? 11.141 13.93 -3.102 1 98.75 243 ALA B CA 1
ATOM 4058 C C . ALA B 1 243 ? 11.148 12.523 -3.703 1 98.75 243 ALA B C 1
ATOM 4060 O O . ALA B 1 243 ? 10.086 11.977 -4.016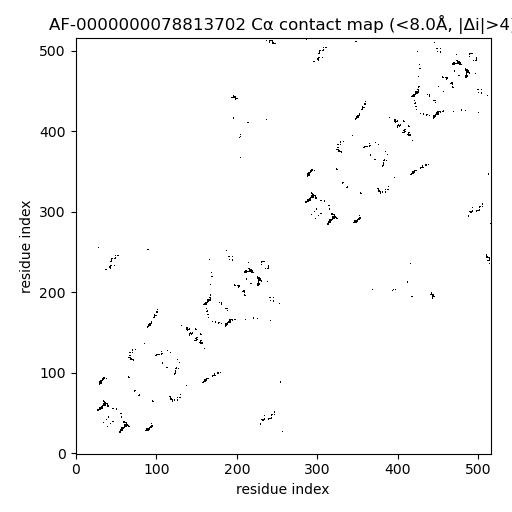 1 98.75 243 ALA B O 1
ATOM 4061 N N . ALA B 1 244 ? 12.312 11.961 -3.865 1 98.62 244 ALA B N 1
ATOM 4062 C CA . ALA B 1 244 ? 12.43 10.625 -4.438 1 98.62 244 ALA B CA 1
ATOM 4063 C C . ALA B 1 244 ? 11.719 9.594 -3.562 1 98.62 244 ALA B C 1
ATOM 4065 O O . ALA B 1 244 ? 11 8.727 -4.07 1 98.62 244 ALA B O 1
ATOM 4066 N N . ILE B 1 245 ? 11.93 9.703 -2.266 1 98.62 245 ILE B N 1
ATOM 4067 C CA . ILE B 1 245 ? 11.297 8.789 -1.322 1 98.62 245 ILE B CA 1
ATOM 4068 C C . ILE B 1 245 ? 9.773 8.961 -1.388 1 98.62 245 ILE B C 1
ATOM 4070 O O . ILE B 1 245 ? 9.039 7.973 -1.429 1 98.62 245 ILE B O 1
ATOM 4074 N N . PHE B 1 246 ? 9.336 10.188 -1.444 1 98.69 246 PHE B N 1
ATOM 4075 C CA . PHE B 1 246 ? 7.922 10.516 -1.537 1 98.69 246 PHE B CA 1
ATOM 4076 C C . PHE B 1 246 ? 7.309 9.93 -2.803 1 98.69 246 PHE B C 1
ATOM 4078 O O . PHE B 1 246 ? 6.281 9.25 -2.746 1 98.69 246 PHE B O 1
ATOM 4085 N N . VAL B 1 247 ? 7.922 10.094 -3.9 1 98.56 247 VAL B N 1
ATOM 4086 C CA . VAL B 1 247 ? 7.414 9.641 -5.191 1 98.56 247 VAL B CA 1
ATOM 4087 C C . VAL B 1 247 ? 7.32 8.117 -5.207 1 98.56 247 VAL B C 1
ATOM 4089 O O . VAL B 1 247 ? 6.316 7.559 -5.648 1 98.56 247 VAL B O 1
ATOM 4092 N N . ASP B 1 248 ? 8.32 7.5 -4.754 1 97.38 248 ASP B N 1
ATOM 4093 C CA . ASP B 1 248 ? 8.336 6.039 -4.727 1 97.38 248 ASP B CA 1
ATOM 4094 C C . ASP B 1 248 ? 7.152 5.496 -3.926 1 97.38 248 ASP B C 1
ATOM 4096 O O . ASP B 1 248 ? 6.441 4.602 -4.387 1 97.38 248 ASP B O 1
ATOM 4100 N N . SER B 1 249 ? 6.926 6.098 -2.807 1 97.31 249 SER B N 1
ATOM 4101 C CA . SER B 1 249 ? 5.824 5.664 -1.953 1 97.31 249 SER B CA 1
ATOM 4102 C C . SER B 1 249 ? 4.477 5.941 -2.607 1 97.31 249 SER B C 1
ATOM 4104 O O . SER B 1 249 ? 3.602 5.074 -2.629 1 97.31 249 SER B O 1
ATOM 4106 N N . MET B 1 250 ? 4.336 7.094 -3.184 1 97.62 250 MET B N 1
ATOM 4107 C CA . MET B 1 250 ? 3.047 7.52 -3.719 1 97.62 250 MET B CA 1
ATOM 4108 C C . MET B 1 250 ? 2.68 6.711 -4.957 1 97.62 250 MET B C 1
ATOM 4110 O O . MET B 1 250 ? 1.498 6.508 -5.246 1 97.62 250 MET B O 1
ATOM 4114 N N . ASN B 1 251 ? 3.613 6.207 -5.66 1 94.69 251 ASN B N 1
ATOM 4115 C CA . ASN B 1 251 ? 3.338 5.344 -6.805 1 94.69 251 ASN B CA 1
ATOM 4116 C C . ASN B 1 251 ? 2.611 4.07 -6.383 1 94.69 251 ASN B C 1
ATOM 4118 O O . ASN B 1 251 ? 1.791 3.543 -7.137 1 94.69 251 ASN B O 1
ATOM 4122 N N . ARG B 1 252 ? 2.83 3.686 -5.23 1 93.88 252 ARG B N 1
ATOM 4123 C CA . ARG B 1 252 ? 2.211 2.471 -4.711 1 93.88 252 ARG B CA 1
ATOM 4124 C C . ARG B 1 252 ? 0.857 2.775 -4.078 1 93.88 252 ARG B C 1
ATOM 4126 O O . ARG B 1 252 ? 0.038 1.875 -3.887 1 93.88 252 ARG B O 1
ATOM 4133 N N . ILE B 1 253 ? 0.69 4.027 -3.729 1 94.62 253 ILE B N 1
ATOM 4134 C CA . ILE B 1 253 ? -0.447 4.414 -2.9 1 94.62 253 ILE B CA 1
ATOM 4135 C C . ILE B 1 253 ? -1.569 4.953 -3.783 1 94.62 253 ILE B C 1
ATOM 4137 O O . ILE B 1 253 ? -2.74 4.617 -3.584 1 94.62 253 ILE B O 1
ATOM 4141 N N . LEU B 1 254 ? -1.218 5.75 -4.746 1 96.38 254 LEU B N 1
ATOM 4142 C CA . LEU B 1 254 ? -2.217 6.398 -5.59 1 96.38 254 LEU B CA 1
ATOM 4143 C C . LEU B 1 254 ? -2.836 5.398 -6.562 1 96.38 254 LEU B C 1
ATOM 4145 O O . LEU B 1 254 ? -2.117 4.641 -7.219 1 96.38 254 LEU B O 1
ATOM 4149 N N . PRO B 1 255 ? -4.168 5.387 -6.566 1 94.19 255 PRO B N 1
ATOM 4150 C CA . PRO B 1 255 ? -4.812 4.48 -7.523 1 94.19 255 PRO B CA 1
ATOM 4151 C C . PRO B 1 255 ? -4.457 4.805 -8.969 1 94.19 255 PRO B C 1
ATOM 4153 O O . PRO B 1 255 ? -4.258 5.973 -9.312 1 94.19 255 PRO B O 1
ATOM 4156 N N . ILE B 1 256 ? -4.426 3.775 -9.75 1 92.69 256 ILE B N 1
ATOM 4157 C CA . ILE B 1 256 ? -4.102 3.977 -11.156 1 92.69 256 ILE B CA 1
ATOM 4158 C C . ILE B 1 256 ? -5.262 4.684 -11.859 1 92.69 256 ILE B C 1
ATOM 4160 O O . ILE B 1 256 ? -6.418 4.285 -11.711 1 92.69 256 ILE B O 1
ATOM 4164 N N . LYS B 1 257 ? -4.883 5.824 -12.523 1 84.5 257 LYS B N 1
ATOM 4165 C CA . LYS B 1 257 ? -5.883 6.547 -13.305 1 84.5 257 LYS B CA 1
ATOM 4166 C C . LYS B 1 257 ? -5.672 6.332 -14.797 1 84.5 257 LYS B C 1
ATOM 4168 O O . LYS B 1 257 ? -4.547 6.109 -15.25 1 84.5 257 LYS B O 1
ATOM 4173 N N . TYR B 1 258 ? -6.824 6.184 -15.656 1 73.19 258 TYR B N 1
ATOM 4174 C CA . TYR B 1 258 ? -6.789 5.984 -17.109 1 73.19 258 TYR B CA 1
ATOM 4175 C C . TYR B 1 258 ? -6.895 7.312 -17.844 1 73.19 258 TYR B C 1
ATOM 4177 O O . TYR B 1 258 ? -7.523 8.25 -17.359 1 73.19 258 TYR B O 1
#

Radius of gyration: 27.69 Å; Cα contacts (8 Å, |Δi|>4): 940; chains: 2; bounding box: 62×86×93 Å

pLDDT: mean 91.31, std 16.93, range [25.5, 98.94]

Sequence (516 aa):
MKKTFLTVLLFYIFTGIAVAQNLSKTTEYKILLTGASFASPQNGWFEIGCRKLNAEAINRAIGGEAIANTANRMANGTLYSKEELENIDALVIMQVHNKDVYEELQLKDKYTDYEVPFDRSNYAAAYDYVIKRYLTECYELRNDTTSKYYNTPYGKPAIIVLCTHWHDCRTVYNESIRKLAAKWGFPLIEFDKYIGFSKNVLHPVTGKPFSQLYSTDIQVTEGIAYGHHPIRGEQSYMQQRMAAIFVDSMNRILPIKYMKKTFLTVLLFYIFTGIAVAQNLSKTTEYKILLTGASFASPQNGWFEIGCRKLNAEAINRAIGGEAIANTANRMANGTLYSKEELENIDALVIMQVHNKDVYEELQLKDKYTDYEVPFDRSNYAAAYDYVIKRYLTECYELRNDTTSKYYNTPYGKPAIIVLCTHWHDCRTVYNESIRKLAAKWGFPLIEFDKYIGFSKNVLHPVTGKPFSQLYSTDIQVTEGIAYGHHPIRGEQSYMQQRMAAIFVDSMNRILPIKY

InterPro domains:
  IPR032221 Protein of unknown function DUF5040 [PF16443] (28-254)
  IPR036514 SGNH hydrolase superfamily [G3DSA:3.40.50.1110] (17-246)

Secondary structure (DSSP, 8-state):
--HHHHHHHHHHHHHHHS---------SEEEEEEESGGGSTTT-HHHHHHHHTTEEEEE---TT--HHHHHHHHHTT-S--HHHHHH--EEEEE---SS-----TT--SSGGGS-SS--SS-HHHHHHHHHHHHHHHHHHGGG-TTSTTTT-SS-SPP-EEEE--SSTT-HHHHHHHHHHHHHHT--EE-HHHHSS--TTSB-TTT-SBGGGGGBSSEEEETTEEEE-SBPPSTTSHHHHHHHHHHHHHHHHHSPP--/-HHHHHHHHHHHHHHHHS---------SEEEEEEESGGGSTTT-HHHHHHHHTTEEEEE---TT--HHHHHHHHHTT-S--HHHHHH--EEEEE---SS-----TT--SSGGGS-SS--SS-HHHHHHHHHHHHHHHHHHGGG-TTSTTTT-SS-S---EEEE--SSTT-HHHHHHHHHHHHHHT--EE-HHHHSS--TTSB-TTT-SBGGGGGBSSEEEETTEEEE-SBPPSTTSHHHHHHHHHHHHHHHHHSPP--

Nearest PDB structures (foldseek):
  6kja-assembly1_C-2  TM=2.838E-01  e=1.090E-03  Escherichia coli K-12
  6kj9-assembly1_A  TM=2.481E-01  e=1.675E-03  Escherichia coli K-12
  3lxm-assembly1_C  TM=2.622E-01  e=2.423E-03  Yersinia pestis CO92
  2be9-assembly1_A  TM=2.722E-01  e=9.099E-02  Sulfolobus acidocaldarius
  6fba-assembly1_B  TM=2.694E-01  e=1.789E-01  Plasmodium falciparum

Organism: NCBI:txid997873

Solvent-accessible surface area (backbone atoms only — not comparable to full-atom values): 27536 Å² total; per-residue (Å²): 117,66,71,62,48,54,55,51,52,53,50,53,51,56,59,57,56,63,60,61,66,74,64,69,73,75,55,77,39,27,39,36,34,40,22,10,57,90,49,16,76,69,27,21,24,64,55,53,23,22,54,75,64,38,25,42,67,43,76,64,25,40,67,88,46,47,48,24,51,53,31,36,28,50,73,70,56,67,66,58,50,72,71,48,60,74,55,43,55,32,40,35,46,40,57,63,62,74,43,58,42,45,64,62,88,78,55,65,96,45,50,82,72,55,78,79,76,54,58,90,86,45,52,16,45,25,46,49,34,46,54,45,41,51,48,48,56,28,36,49,31,17,75,33,84,88,37,95,31,38,77,40,95,64,27,42,79,74,42,56,32,40,46,44,37,70,45,59,75,41,55,54,18,43,53,21,47,52,50,40,24,59,74,74,67,37,55,66,45,55,36,22,65,57,62,48,41,27,75,78,37,57,33,68,76,80,66,39,41,53,50,44,62,50,26,76,45,70,42,74,52,96,88,40,69,31,31,53,49,60,44,56,29,68,81,25,65,66,17,17,31,49,12,15,40,49,38,51,50,44,66,74,64,54,77,88,81,134,121,68,73,59,53,54,56,53,52,51,51,55,53,54,58,61,52,67,62,58,67,74,65,73,72,77,56,80,39,28,39,35,34,41,22,11,57,90,50,16,75,67,27,21,23,65,54,55,22,22,52,76,67,39,25,43,69,43,75,65,26,38,67,87,46,48,48,23,51,54,30,36,29,50,73,69,56,67,69,57,50,71,70,47,58,74,56,43,52,32,41,35,45,40,57,61,62,71,43,58,44,46,65,64,88,77,56,65,83,42,50,82,71,54,78,79,75,54,58,88,84,47,52,14,44,26,46,48,33,44,52,40,40,52,48,39,53,29,37,49,32,19,76,32,85,86,38,94,30,39,78,41,92,48,26,41,78,69,43,54,33,40,44,42,36,70,44,59,75,42,53,55,19,42,54,22,47,52,52,39,24,58,45,46,12,29,46,66,44,55,34,22,78,68,62,78,62,51,76,88,47,58,31,88,83,81,67,38,43,55,48,44,78,47,26,78,47,70,41,72,52,96,87,39,68,32,30,54,48,61,43,55,29,67,82,26,64,65,18,43,52,50,13,52,56,49,38,60,49,43,54,34,59,47,53,62,81,134